Protein AF-A0A9E5WQC7-F1 (afdb_monomer)

Sequence (449 aa):
VVKGGKNRVYNNTCFANGASDILLFSGREVDKWWQKWVKAYEHQNEDSLLVNNCAQVIVSTRGRRDPGLPGDHSNNYTGSVPKLVDPEHLDFRPRKDSPLVDAGRVVEGVTAPFEGRAPDIGAYEFGADPWLPGHRNSVCVTRRAQDELQVALGMPILRPITLTVSAGGGTLAKLTFTPVDWMRPQRLSAKGASGVARLRFHCPEWGEAVVANLQELAPLQEARAPFERPDLSSATDVAPRFYYEEVYQPASRLESHVRAFRVGSPVVIDGRLSPKEWPSRAAERWLPLTRPQAARKGTKTTAGTAHAVGAACFLFDSDNLYVAFQVAKVANSLRSRFRSRATSGDGAAVELAFRPIVRKRPGPVYVLRGDPSGRFESLTEAGASQEQARNLKNAVRYGAHVGRRSWSAEFAIPWKALGGAFADVEFFQINVAARAPAGSNRAWFCYGF

Solvent-accessible surface area (backbone atoms only — not comparable to full-atom values): 26096 Å² total; per-residue (Å²): 116,47,75,58,58,68,46,80,46,61,34,40,68,41,73,92,56,57,92,43,50,38,39,44,29,26,45,50,66,83,88,45,84,63,51,86,81,45,83,63,55,68,69,15,22,61,69,15,42,38,34,14,26,28,28,53,37,69,40,22,63,92,71,95,71,72,91,53,76,39,36,50,60,52,49,49,43,52,62,76,72,60,45,48,68,38,64,91,82,70,35,67,39,47,34,97,87,16,78,29,58,53,47,20,66,86,44,90,99,66,63,68,95,65,60,89,88,27,38,31,29,16,72,40,54,60,91,54,86,89,78,79,88,80,83,70,50,26,44,35,41,31,27,71,48,85,52,33,37,31,41,24,40,71,52,87,46,92,58,71,47,61,34,43,31,29,43,97,93,42,80,76,48,76,50,74,35,34,59,88,45,23,68,54,66,42,80,44,82,16,94,83,45,62,83,44,47,46,45,37,38,36,30,95,88,37,45,48,22,61,45,65,58,51,76,72,51,50,74,73,37,74,49,75,22,53,36,44,77,70,70,77,87,69,78,74,79,79,72,94,77,75,82,83,79,68,78,66,67,79,67,73,56,87,72,82,72,79,71,62,44,81,50,97,63,86,73,78,68,64,12,66,88,41,75,91,75,37,81,62,82,88,44,99,61,52,49,70,25,35,42,80,77,77,80,59,91,88,62,96,67,77,93,81,77,62,56,66,47,28,33,36,35,44,35,30,54,85,57,32,45,34,42,40,38,42,36,55,58,66,85,83,42,83,76,69,72,86,53,100,73,65,60,96,77,71,49,43,36,37,36,44,36,38,24,51,23,41,84,91,41,75,56,53,29,41,34,39,41,37,33,67,78,46,50,70,48,46,41,57,92,74,54,23,49,72,65,54,20,51,51,32,48,74,57,42,48,63,13,27,28,76,55,96,62,32,37,24,35,28,38,39,40,39,32,64,58,75,78,42,56,53,92,45,53,79,51,69,56,69,34,45,33,42,27,57,51,71,72,100,60,91,54,74,27,52,44,74,134

Secondary structure (DSSP, 8-state):
-B-SSS-EEES-EE---TT-SEEB--B--TT-GGGGTSPPPSB-STT-EEES-EES-EESSSSS------SB-TT-B--S---EEEGGGTEEEEPTT-TTTT-----TTTPPP-SSSSPPSSS--TTSPP---SPPPEEEEEEEETTEEEEEESS--SS-EEEEEEETTEEEEEEEE-TTTTTSPEEEEGGGTTT-S-EEEEETTTEEEEE--TTT--TT-EEEEEPPPP-TT------TT----S-----------PPPEE-SSPPP-SS---TTTS--TTSTT-EEEE------TT----S----EEEEEEEEE-SSEEEEEEEEEPPGGGTTS---TT--TTSS-EEEEEEEEEETTEE---EEEEE-TTS-EEEE-SSS--HHHHHHHHHH-EEEEEE-SSEEEEEEEEEGGGGTS-GGGEEEEEEEEEEEPPSSS---EEEE--

pLDDT: mean 76.97, std 19.47, range [28.34, 97.94]

Mean predicted aligned error: 19.26 Å

Radius of gyration: 29.15 Å; Cα contacts (8 Å, |Δi|>4): 914; chains: 1; bounding box: 62×62×82 Å

Structure (mmCIF, N/CA/C/O backbone):
data_AF-A0A9E5WQC7-F1
#
_entry.id   AF-A0A9E5WQC7-F1
#
loop_
_atom_site.group_PDB
_atom_site.id
_atom_site.type_symbol
_atom_site.label_atom_id
_atom_site.label_alt_id
_atom_site.label_comp_id
_atom_site.label_asym_id
_atom_site.label_entity_id
_atom_site.label_seq_id
_atom_site.pdbx_PDB_ins_code
_atom_site.Cartn_x
_atom_site.Cartn_y
_atom_site.Cartn_z
_atom_site.occupancy
_atom_site.B_iso_or_equiv
_atom_site.auth_seq_id
_atom_site.auth_comp_id
_atom_site.auth_asym_id
_atom_site.auth_atom_id
_atom_site.pdbx_PDB_model_num
ATOM 1 N N . VAL A 1 1 ? 14.342 3.648 0.490 1.00 84.00 1 VAL A N 1
ATOM 2 C CA . VAL A 1 1 ? 15.150 4.480 -0.443 1.00 84.00 1 VAL A CA 1
ATOM 3 C C . VAL A 1 1 ? 16.303 5.078 0.335 1.00 84.00 1 VAL A C 1
ATOM 5 O O . VAL A 1 1 ? 16.044 5.717 1.344 1.00 84.00 1 VAL A O 1
ATOM 8 N N . VAL A 1 2 ? 17.530 4.881 -0.130 1.00 88.94 2 VAL A N 1
ATOM 9 C CA . VAL A 1 2 ? 18.773 5.212 0.570 1.00 88.94 2 VAL A CA 1
ATOM 10 C C . VAL A 1 2 ? 19.653 6.028 -0.375 1.00 88.94 2 VAL A C 1
ATOM 12 O O . VAL A 1 2 ? 19.780 5.691 -1.553 1.00 88.94 2 VAL A O 1
ATOM 15 N N . LYS A 1 3 ? 20.179 7.153 0.109 1.00 87.25 3 LYS A N 1
ATOM 16 C CA . LYS A 1 3 ? 20.861 8.191 -0.681 1.00 87.25 3 LYS A CA 1
ATOM 17 C C . LYS A 1 3 ? 22.045 8.751 0.102 1.00 87.25 3 LYS A C 1
ATOM 19 O O . LYS A 1 3 ? 22.040 8.691 1.328 1.00 87.25 3 LYS A O 1
ATOM 24 N N . GLY A 1 4 ? 22.995 9.370 -0.589 1.00 86.12 4 GLY A N 1
ATOM 25 C CA . GLY A 1 4 ? 24.230 9.872 0.012 1.00 86.12 4 GLY A CA 1
ATOM 26 C C . GLY A 1 4 ? 25.262 8.759 0.161 1.00 86.12 4 GLY A C 1
ATOM 27 O O . GLY A 1 4 ? 25.437 7.985 -0.772 1.00 86.12 4 GLY A O 1
ATOM 28 N N . GLY A 1 5 ? 25.937 8.695 1.307 1.00 87.62 5 GLY A N 1
ATOM 29 C CA . GLY A 1 5 ? 26.934 7.671 1.640 1.00 87.62 5 GLY A CA 1
ATOM 30 C C . GLY A 1 5 ? 26.907 7.326 3.131 1.00 87.62 5 GLY A C 1
ATOM 31 O O . GLY A 1 5 ? 26.156 7.939 3.893 1.00 87.62 5 GLY A O 1
ATOM 32 N N . LYS A 1 6 ? 27.721 6.348 3.541 1.00 89.94 6 LYS A N 1
ATOM 33 C CA . LYS A 1 6 ? 27.837 5.813 4.916 1.00 89.94 6 LYS A CA 1
ATOM 34 C C . LYS A 1 6 ? 26.525 5.317 5.522 1.00 89.94 6 LYS A C 1
ATOM 36 O O . LYS A 1 6 ? 26.350 5.321 6.742 1.00 89.94 6 LYS A O 1
ATOM 41 N N . ASN A 1 7 ? 25.589 4.903 4.677 1.00 93.81 7 ASN A N 1
ATOM 42 C CA . ASN A 1 7 ? 24.332 4.337 5.128 1.00 93.81 7 ASN A CA 1
ATOM 43 C C . ASN A 1 7 ? 24.539 2.920 5.666 1.00 93.81 7 ASN A C 1
ATOM 45 O O . ASN A 1 7 ? 25.447 2.195 5.260 1.00 93.81 7 ASN A O 1
ATOM 49 N N . ARG A 1 8 ? 23.664 2.538 6.592 1.00 91.75 8 ARG A N 1
ATOM 50 C CA . ARG A 1 8 ? 23.667 1.247 7.273 1.00 91.75 8 ARG A CA 1
ATOM 51 C C . ARG A 1 8 ? 22.272 0.651 7.167 1.00 91.75 8 ARG A C 1
ATOM 53 O O . ARG A 1 8 ? 21.338 1.178 7.767 1.00 91.75 8 ARG A O 1
ATOM 60 N N . VAL A 1 9 ? 22.125 -0.381 6.347 1.00 94.25 9 VAL A N 1
ATOM 61 C CA . VAL A 1 9 ? 20.838 -0.981 5.987 1.00 94.25 9 VAL A CA 1
ATOM 62 C C . VAL A 1 9 ? 20.917 -2.470 6.292 1.00 94.25 9 VAL A C 1
ATOM 64 O O . VAL A 1 9 ? 21.461 -3.244 5.505 1.00 94.25 9 VAL A O 1
ATOM 67 N N . TYR A 1 10 ? 20.409 -2.857 7.459 1.00 92.44 10 TYR A N 1
ATOM 68 C CA . TYR A 1 10 ? 20.553 -4.217 7.974 1.00 92.44 10 TYR A CA 1
ATOM 69 C C . TYR A 1 10 ? 19.225 -4.858 8.313 1.00 92.44 10 TYR A C 1
ATOM 71 O O . TYR A 1 10 ? 18.310 -4.145 8.726 1.00 92.44 10 TYR A O 1
ATOM 79 N N . ASN A 1 11 ? 19.178 -6.190 8.238 1.00 91.75 11 ASN A N 1
ATOM 80 C CA . ASN A 1 11 ? 18.157 -7.007 8.898 1.00 91.75 11 ASN A CA 1
ATOM 81 C C . ASN A 1 11 ? 16.721 -6.601 8.517 1.00 91.75 11 ASN A C 1
ATOM 83 O O . ASN A 1 11 ? 15.783 -6.736 9.301 1.00 91.75 11 ASN A O 1
ATOM 87 N N . ASN A 1 12 ? 16.523 -6.049 7.315 1.00 93.50 12 ASN A N 1
ATOM 88 C CA . ASN A 1 12 ? 15.191 -5.689 6.851 1.00 93.50 12 ASN A CA 1
ATOM 89 C C . ASN A 1 12 ? 14.505 -6.917 6.268 1.00 93.50 12 ASN A C 1
ATOM 91 O O . ASN A 1 12 ? 15.116 -7.730 5.582 1.00 93.50 12 ASN A O 1
ATOM 95 N N . THR A 1 13 ? 13.208 -7.023 6.517 1.00 90.62 13 THR A N 1
ATOM 96 C CA . THR A 1 13 ? 12.328 -8.008 5.896 1.00 90.62 13 THR A CA 1
ATOM 97 C C . THR A 1 13 ? 11.323 -7.246 5.049 1.00 90.62 13 THR A C 1
ATOM 99 O O . THR A 1 13 ? 10.405 -6.617 5.572 1.00 90.62 13 THR A O 1
ATOM 102 N N . CYS A 1 14 ? 11.570 -7.202 3.743 1.00 87.12 14 CYS A N 1
ATOM 103 C CA . CYS A 1 14 ? 10.846 -6.375 2.792 1.00 87.12 14 CYS A CA 1
ATOM 104 C C . CYS A 1 14 ? 10.121 -7.249 1.773 1.00 87.12 14 CYS A C 1
ATOM 106 O O . CYS A 1 14 ? 10.754 -8.001 1.036 1.00 87.12 14 CYS A O 1
ATOM 108 N N . PHE A 1 15 ? 8.802 -7.084 1.693 1.00 75.88 15 PHE A N 1
ATOM 109 C CA . PHE A 1 15 ? 7.964 -7.788 0.731 1.00 75.88 15 PHE A CA 1
ATOM 110 C C . PHE A 1 15 ? 6.923 -6.859 0.127 1.00 75.88 15 PHE A C 1
ATOM 112 O O . PHE A 1 15 ? 6.466 -5.916 0.773 1.00 75.88 15 PHE A O 1
ATOM 119 N N . ALA A 1 16 ? 6.509 -7.180 -1.098 1.00 68.12 16 ALA A N 1
ATOM 120 C CA . ALA A 1 16 ? 5.360 -6.575 -1.767 1.00 68.12 16 ALA A CA 1
ATOM 121 C C . ALA A 1 16 ? 5.410 -5.035 -1.896 1.00 68.12 16 ALA A C 1
ATOM 123 O O . ALA A 1 16 ? 4.372 -4.387 -2.027 1.00 68.12 16 ALA A O 1
ATOM 124 N N . ASN A 1 17 ? 6.602 -4.428 -1.955 1.00 67.88 17 ASN A N 1
ATOM 125 C CA . ASN A 1 17 ? 6.761 -2.971 -2.105 1.00 67.88 17 ASN A CA 1
ATOM 126 C C . ASN A 1 17 ? 6.622 -2.475 -3.563 1.00 67.88 17 ASN A C 1
ATOM 128 O O . ASN A 1 17 ? 7.032 -1.364 -3.918 1.00 67.88 17 ASN A O 1
ATOM 132 N N . GLY A 1 18 ? 6.027 -3.292 -4.435 1.00 69.94 18 GLY A N 1
ATOM 133 C CA . GLY A 1 18 ? 5.787 -2.976 -5.838 1.00 69.94 18 GLY A CA 1
ATOM 134 C C . GLY A 1 18 ? 7.056 -3.062 -6.685 1.00 69.94 18 GLY A C 1
ATOM 135 O O . GLY A 1 18 ? 7.496 -4.148 -7.035 1.00 69.94 18 GLY A O 1
ATOM 136 N N . ALA A 1 19 ? 7.610 -1.914 -7.085 1.00 73.56 19 ALA A N 1
ATOM 137 C CA . ALA A 1 19 ? 8.694 -1.865 -8.075 1.00 73.56 19 ALA A CA 1
ATOM 138 C C . ALA A 1 19 ? 10.088 -2.182 -7.507 1.00 73.56 19 ALA A C 1
ATOM 140 O O . ALA A 1 19 ? 10.985 -2.537 -8.266 1.00 73.56 19 ALA A O 1
ATOM 141 N N . SER A 1 20 ? 10.286 -1.990 -6.203 1.00 84.00 20 SER A N 1
ATOM 142 C CA . SER A 1 20 ? 11.543 -2.268 -5.508 1.00 84.00 20 SER A CA 1
ATOM 143 C C . SER A 1 20 ? 11.298 -2.341 -4.009 1.00 84.00 20 SER A C 1
ATOM 145 O O . SER A 1 20 ? 10.622 -1.460 -3.474 1.00 84.00 20 SER A O 1
ATOM 147 N N . ASP A 1 21 ? 11.920 -3.297 -3.336 1.00 88.31 21 ASP A N 1
ATOM 148 C CA . ASP A 1 21 ? 11.925 -3.407 -1.879 1.00 88.31 21 ASP A CA 1
ATOM 149 C C . ASP A 1 21 ? 12.935 -2.444 -1.259 1.00 88.31 21 ASP A C 1
ATOM 151 O O . ASP A 1 21 ? 12.602 -1.632 -0.394 1.00 88.31 21 ASP A O 1
ATOM 155 N N . ILE A 1 22 ? 14.165 -2.457 -1.775 1.00 91.81 22 ILE A N 1
ATOM 156 C CA . ILE A 1 22 ? 15.229 -1.557 -1.338 1.00 91.81 22 ILE A CA 1
ATOM 157 C C . ILE A 1 22 ? 15.803 -0.839 -2.558 1.00 91.81 22 ILE A C 1
ATOM 159 O O . ILE A 1 22 ? 16.224 -1.445 -3.536 1.00 91.81 22 ILE A O 1
ATOM 163 N N . LEU A 1 23 ? 15.831 0.491 -2.487 1.00 91.19 23 LEU A N 1
ATOM 164 C CA . LEU A 1 23 ? 16.482 1.342 -3.482 1.00 91.19 23 LEU A CA 1
ATOM 165 C C . LEU A 1 23 ? 17.707 1.988 -2.839 1.00 91.19 23 LEU A C 1
ATOM 167 O O . LEU A 1 23 ? 17.533 2.932 -2.063 1.00 91.19 23 LEU A O 1
ATOM 171 N N . LEU A 1 24 ? 18.900 1.485 -3.154 1.00 92.19 24 LEU A N 1
ATOM 172 C CA . LEU A 1 24 ? 20.199 1.966 -2.676 1.00 92.19 24 LEU A CA 1
ATOM 173 C C . LEU A 1 24 ? 20.902 2.728 -3.803 1.00 92.19 24 LEU A C 1
ATOM 175 O O . LEU A 1 24 ? 21.607 2.131 -4.607 1.00 92.19 24 LEU A O 1
ATOM 179 N N . PHE A 1 25 ? 20.674 4.041 -3.902 1.00 90.06 25 PHE A N 1
ATOM 180 C CA . PHE A 1 25 ? 21.146 4.818 -5.052 1.00 90.06 25 PHE A CA 1
ATOM 181 C C . PHE A 1 25 ? 22.662 4.685 -5.258 1.00 90.06 25 PHE A C 1
ATOM 183 O O . PHE A 1 25 ? 23.411 4.986 -4.341 1.00 90.06 25 PHE A O 1
ATOM 190 N N . SER A 1 26 ? 23.108 4.296 -6.450 1.00 89.00 26 SER A N 1
ATOM 191 C CA . SER A 1 26 ? 24.538 4.226 -6.811 1.00 89.00 26 SER A CA 1
ATOM 192 C C . SER A 1 26 ? 25.065 5.514 -7.430 1.00 89.00 26 SER A C 1
ATOM 194 O O . SER A 1 26 ? 26.251 5.812 -7.334 1.00 89.00 26 SER A O 1
ATOM 196 N N . GLY A 1 27 ? 24.192 6.304 -8.057 1.00 83.38 27 GLY A N 1
ATOM 197 C CA . GLY A 1 27 ? 24.618 7.463 -8.833 1.00 83.38 27 GLY A CA 1
ATOM 198 C C . GLY A 1 27 ? 23.628 8.616 -8.842 1.00 83.38 27 GLY A C 1
ATOM 199 O O . GLY A 1 27 ? 22.643 8.642 -8.099 1.00 83.38 27 GLY A O 1
ATOM 200 N N . ARG A 1 28 ? 23.913 9.609 -9.684 1.00 78.62 28 ARG A N 1
ATOM 201 C CA . ARG A 1 28 ? 23.216 10.902 -9.708 1.00 78.62 28 ARG A CA 1
ATOM 202 C C . ARG A 1 28 ? 21.704 10.780 -9.932 1.00 78.62 28 ARG A C 1
ATOM 204 O O . ARG A 1 28 ? 21.237 10.124 -10.857 1.00 78.62 28 ARG A O 1
ATOM 211 N N . GLU A 1 29 ? 20.915 11.539 -9.170 1.00 78.44 29 GLU A N 1
ATOM 212 C CA . GLU A 1 29 ? 19.451 11.588 -9.326 1.00 78.44 29 GLU A CA 1
ATOM 213 C C . GLU A 1 29 ? 18.987 12.539 -10.452 1.00 78.44 29 GLU A C 1
ATOM 215 O O . GLU A 1 29 ? 18.282 13.513 -10.185 1.00 78.44 29 GLU A O 1
ATOM 220 N N . VAL A 1 30 ? 19.436 12.322 -11.691 1.00 73.19 30 VAL A N 1
ATOM 221 C CA . VAL A 1 30 ? 19.362 13.279 -12.825 1.00 73.19 30 VAL A CA 1
ATOM 222 C C . VAL A 1 30 ? 18.002 13.963 -13.057 1.00 73.19 30 VAL A C 1
ATOM 224 O O . VAL A 1 30 ? 17.977 15.117 -13.476 1.00 73.19 30 VAL A O 1
ATOM 227 N N . ASP A 1 31 ? 16.890 13.318 -12.703 1.00 73.62 31 ASP A N 1
ATOM 228 C CA . ASP A 1 31 ? 15.527 13.809 -12.961 1.00 73.62 31 ASP A CA 1
ATOM 229 C C . ASP A 1 31 ? 14.929 14.672 -11.833 1.00 73.62 31 ASP A C 1
ATOM 231 O O . ASP A 1 31 ? 13.715 14.887 -11.763 1.00 73.62 31 ASP A O 1
ATOM 235 N N . LYS A 1 32 ? 15.742 15.144 -10.880 1.00 77.00 32 LYS A N 1
ATOM 236 C CA . LYS A 1 32 ? 15.235 15.898 -9.725 1.00 77.00 32 LYS A CA 1
ATOM 237 C C . LYS A 1 32 ? 15.288 17.406 -9.935 1.00 77.00 32 LYS A C 1
ATOM 239 O O . LYS A 1 32 ? 16.344 17.992 -10.149 1.00 77.00 32 LYS A O 1
ATOM 244 N N . TRP A 1 33 ? 14.135 18.058 -9.770 1.00 78.50 33 TRP A N 1
ATOM 245 C CA . TRP A 1 33 ? 13.959 19.499 -9.993 1.00 78.50 33 TRP A CA 1
ATOM 246 C C . TRP A 1 33 ? 14.878 20.389 -9.137 1.00 78.50 33 TRP A C 1
ATOM 248 O O . TRP A 1 33 ? 15.188 21.509 -9.543 1.00 78.50 33 TRP A O 1
ATOM 258 N N . TRP A 1 34 ? 15.336 19.901 -7.979 1.00 79.56 34 TRP A N 1
ATOM 259 C CA . TRP A 1 34 ? 16.254 20.625 -7.095 1.00 79.56 34 TRP A CA 1
ATOM 260 C C . TRP A 1 34 ? 17.722 20.596 -7.549 1.00 79.56 34 TRP A C 1
ATOM 262 O O . TRP A 1 34 ? 18.520 21.352 -6.999 1.00 79.56 34 TRP A O 1
ATOM 272 N N . GLN A 1 35 ? 18.086 19.822 -8.584 1.00 73.25 35 GLN A N 1
ATOM 273 C CA . GLN A 1 35 ? 19.459 19.807 -9.120 1.00 73.25 35 GLN A CA 1
ATOM 274 C C . GLN A 1 35 ? 19.921 21.148 -9.704 1.00 73.25 35 GLN A C 1
ATOM 276 O O . GLN A 1 35 ? 21.112 21.354 -9.905 1.00 73.25 35 GLN A O 1
ATOM 281 N N . LYS A 1 36 ? 18.991 22.083 -9.933 1.00 80.12 36 LYS A N 1
ATOM 282 C CA . LYS A 1 36 ? 19.299 23.469 -10.316 1.00 80.12 36 LYS A CA 1
ATOM 283 C C . LYS A 1 36 ? 20.001 24.261 -9.207 1.00 80.12 36 LYS A C 1
ATOM 285 O O . LYS A 1 36 ? 20.607 25.282 -9.498 1.00 80.12 36 LYS A O 1
ATOM 290 N N . TRP A 1 37 ? 19.878 23.811 -7.958 1.00 80.00 37 TRP A N 1
ATOM 291 C CA . TRP A 1 37 ? 20.371 24.515 -6.771 1.00 80.00 37 TRP A CA 1
ATOM 292 C C . TRP A 1 37 ? 21.457 23.732 -6.034 1.00 80.00 37 TRP A C 1
ATOM 294 O O . TRP A 1 37 ? 22.306 24.332 -5.386 1.00 80.00 37 TRP A O 1
ATOM 304 N N . VAL A 1 38 ? 21.431 22.399 -6.125 1.00 76.75 38 VAL A N 1
ATOM 305 C CA . VAL A 1 38 ? 22.398 21.515 -5.465 1.00 76.75 38 VAL A CA 1
ATOM 306 C C . VAL A 1 38 ? 22.795 20.404 -6.428 1.00 76.75 38 VAL A C 1
ATOM 308 O O . VAL A 1 38 ? 21.939 19.651 -6.895 1.00 76.75 38 VAL A O 1
ATOM 311 N N . LYS A 1 39 ? 24.095 20.271 -6.709 1.00 72.12 39 LYS A N 1
ATOM 312 C CA . LYS A 1 39 ? 24.612 19.156 -7.508 1.00 72.12 39 LYS A CA 1
ATOM 313 C C . LYS A 1 39 ? 24.462 17.868 -6.692 1.00 72.12 39 LYS A C 1
ATOM 315 O O . LYS A 1 39 ? 25.021 17.758 -5.605 1.00 72.12 39 LYS A O 1
ATOM 320 N N . ALA A 1 40 ? 23.677 16.915 -7.190 1.00 71.25 40 ALA A N 1
ATOM 321 C CA . ALA A 1 40 ? 23.581 15.600 -6.561 1.00 71.25 40 ALA A CA 1
ATOM 322 C C . ALA A 1 40 ? 24.925 14.865 -6.671 1.00 71.25 40 ALA A C 1
ATOM 324 O O . ALA A 1 40 ? 25.643 15.051 -7.656 1.00 71.25 40 ALA A O 1
ATOM 325 N N . TYR A 1 41 ? 25.229 14.027 -5.680 1.00 78.56 41 TYR A N 1
ATOM 326 C CA . TYR A 1 41 ? 26.424 13.189 -5.685 1.00 78.56 41 TYR A CA 1
ATOM 327 C C . TYR A 1 41 ? 26.490 12.347 -6.962 1.00 78.56 41 TYR A C 1
ATOM 329 O O . TYR A 1 41 ? 25.493 11.748 -7.376 1.00 78.56 41 TYR A O 1
ATOM 337 N N . GLU A 1 42 ? 27.659 12.349 -7.599 1.00 83.06 42 GLU A N 1
ATOM 338 C CA . GLU A 1 42 ? 27.913 11.558 -8.807 1.00 83.06 42 GLU A CA 1
ATOM 339 C C . GLU A 1 42 ? 27.950 10.067 -8.475 1.00 83.06 42 GLU A C 1
ATOM 341 O O . GLU A 1 42 ? 27.338 9.278 -9.191 1.00 83.06 42 GLU A O 1
ATOM 346 N N . HIS A 1 43 ? 28.553 9.748 -7.329 1.00 87.06 43 HIS A N 1
ATOM 347 C CA . HIS A 1 43 ? 28.697 8.424 -6.745 1.00 87.06 43 HIS A CA 1
ATOM 348 C C . HIS A 1 43 ? 28.024 8.411 -5.374 1.00 87.06 43 HIS A C 1
ATOM 350 O O . HIS A 1 43 ? 28.264 9.296 -4.550 1.00 87.06 43 HIS A O 1
ATOM 356 N N . GLN A 1 44 ? 27.131 7.454 -5.145 1.00 90.44 44 GLN A N 1
ATOM 357 C CA . GLN A 1 44 ? 26.379 7.315 -3.903 1.00 90.44 44 GLN A CA 1
ATOM 358 C C . GLN A 1 44 ? 26.556 5.906 -3.341 1.00 90.44 44 GLN A C 1
ATOM 360 O O . GLN A 1 44 ? 26.637 4.931 -4.080 1.00 90.44 44 GLN A O 1
ATOM 365 N N . ASN A 1 45 ? 26.568 5.815 -2.015 1.00 93.25 45 ASN A N 1
ATOM 366 C CA . ASN A 1 45 ? 26.551 4.585 -1.236 1.00 93.25 45 ASN A CA 1
ATOM 367 C C . ASN A 1 45 ? 27.731 3.618 -1.461 1.00 93.25 45 ASN A C 1
ATOM 369 O O . ASN A 1 45 ? 27.668 2.488 -0.988 1.00 93.25 45 ASN A O 1
ATOM 373 N N . GLU A 1 46 ? 28.819 4.045 -2.107 1.00 93.50 46 GLU A N 1
ATOM 374 C CA . GLU A 1 46 ? 30.031 3.225 -2.288 1.00 93.50 46 GLU A CA 1
ATOM 375 C C . GLU A 1 46 ? 30.678 2.817 -0.952 1.00 93.50 46 GLU A C 1
ATOM 377 O O . GLU A 1 46 ? 31.314 1.775 -0.859 1.00 93.50 46 GLU A O 1
ATOM 382 N N . ASP A 1 47 ? 30.463 3.608 0.099 1.00 92.19 47 ASP A N 1
ATOM 383 C CA . ASP A 1 47 ? 30.920 3.384 1.473 1.00 92.19 47 ASP A CA 1
ATOM 384 C C . ASP A 1 47 ? 29.778 2.975 2.425 1.00 92.19 47 ASP A C 1
ATOM 386 O O . ASP A 1 47 ? 29.863 3.159 3.642 1.00 92.19 47 ASP A O 1
ATOM 390 N N . SER A 1 48 ? 28.667 2.480 1.875 1.00 93.69 48 SER A N 1
ATOM 391 C CA . SER A 1 48 ? 27.507 2.027 2.647 1.00 93.69 48 SER A CA 1
ATOM 392 C C . SER A 1 48 ? 27.471 0.512 2.787 1.00 93.69 48 SER A C 1
ATOM 394 O O . SER A 1 48 ? 28.051 -0.220 1.987 1.00 93.69 48 SER A O 1
ATOM 396 N N . LEU A 1 49 ? 26.756 0.058 3.814 1.00 93.19 49 LEU A N 1
ATOM 397 C CA . LEU A 1 49 ? 26.539 -1.353 4.100 1.00 93.19 49 LEU A CA 1
ATOM 398 C C . LEU A 1 49 ? 25.053 -1.689 3.924 1.00 93.19 49 LEU A C 1
ATOM 400 O O . LEU A 1 49 ? 24.186 -1.049 4.525 1.00 93.19 49 LEU A O 1
ATOM 404 N N . LEU A 1 50 ? 24.776 -2.704 3.111 1.00 96.44 50 LEU A N 1
ATOM 405 C CA . LEU A 1 50 ? 23.470 -3.300 2.855 1.00 96.44 50 LEU A CA 1
ATOM 406 C C . LEU A 1 50 ? 23.589 -4.802 3.131 1.00 96.44 50 LEU A C 1
ATOM 408 O O . LEU A 1 50 ? 23.950 -5.556 2.241 1.00 96.44 50 LEU A O 1
ATOM 412 N N . VAL A 1 51 ? 23.345 -5.245 4.360 1.00 96.19 51 VAL A N 1
ATOM 413 C CA . VAL A 1 51 ? 23.703 -6.611 4.794 1.00 96.19 51 VAL A CA 1
ATOM 414 C C . VAL A 1 51 ? 22.526 -7.292 5.491 1.00 96.19 51 VAL A C 1
ATOM 416 O O . VAL A 1 51 ? 21.760 -6.621 6.175 1.00 96.19 51 VAL A O 1
ATOM 419 N N . ASN A 1 52 ? 22.368 -8.611 5.343 1.00 97.19 52 ASN A N 1
ATOM 420 C CA . ASN A 1 52 ? 21.333 -9.414 6.021 1.00 97.19 52 ASN A CA 1
ATOM 421 C C . ASN A 1 52 ? 19.886 -8.982 5.743 1.00 97.19 52 ASN A C 1
ATOM 423 O O . ASN A 1 52 ? 19.009 -9.149 6.588 1.00 97.19 52 ASN A O 1
ATOM 427 N N . ASN A 1 53 ? 19.596 -8.408 4.577 1.00 97.06 53 ASN A N 1
ATOM 428 C CA . ASN A 1 53 ? 18.226 -8.046 4.223 1.00 97.06 53 ASN A CA 1
ATOM 429 C C . ASN A 1 53 ? 17.557 -9.182 3.450 1.00 97.06 53 ASN A C 1
ATOM 431 O O . ASN A 1 53 ? 18.108 -9.680 2.471 1.00 97.06 53 ASN A O 1
ATOM 435 N N . CYS A 1 54 ? 16.341 -9.543 3.844 1.00 95.56 54 CYS A N 1
ATOM 436 C CA . CYS A 1 54 ? 15.431 -10.327 3.024 1.00 95.56 54 CYS A CA 1
ATOM 437 C C . CYS A 1 54 ? 14.605 -9.351 2.184 1.00 95.56 54 CYS A C 1
ATOM 439 O O . CYS A 1 54 ? 13.665 -8.736 2.685 1.00 95.56 54 CYS A O 1
ATOM 441 N N . ALA A 1 55 ? 14.987 -9.162 0.925 1.00 92.75 55 ALA A N 1
ATOM 442 C CA . ALA A 1 55 ? 14.356 -8.220 0.010 1.00 92.75 55 ALA A CA 1
ATOM 443 C C . ALA A 1 55 ? 14.500 -8.737 -1.417 1.00 92.75 55 ALA A C 1
ATOM 445 O O . ALA A 1 55 ? 15.610 -8.871 -1.924 1.00 92.75 55 ALA A O 1
ATOM 446 N N . GLN A 1 56 ? 13.384 -9.001 -2.083 1.00 87.94 56 GLN A N 1
ATOM 447 C CA . GLN A 1 56 ? 13.400 -9.650 -3.385 1.00 87.94 56 GLN A CA 1
ATOM 448 C C . GLN A 1 56 ? 13.945 -8.750 -4.492 1.00 87.94 56 GLN A C 1
ATOM 450 O O . GLN A 1 56 ? 14.659 -9.208 -5.383 1.00 87.94 56 GLN A O 1
ATOM 455 N N . VAL A 1 57 ? 13.611 -7.460 -4.441 1.00 86.81 57 VAL A N 1
ATOM 456 C CA . VAL A 1 57 ? 14.030 -6.494 -5.457 1.00 86.81 57 VAL A CA 1
ATOM 457 C C . VAL A 1 57 ? 14.852 -5.386 -4.814 1.00 86.81 57 VAL A C 1
ATOM 459 O O . VAL A 1 57 ? 14.317 -4.403 -4.295 1.00 86.81 57 VAL A O 1
ATOM 462 N N . ILE A 1 58 ? 16.172 -5.529 -4.891 1.00 90.81 58 ILE A N 1
ATOM 463 C CA . ILE A 1 58 ? 17.132 -4.498 -4.498 1.00 90.81 58 ILE A CA 1
ATOM 464 C C . ILE A 1 58 ? 17.700 -3.865 -5.766 1.00 90.81 58 ILE A C 1
ATOM 466 O O . ILE A 1 58 ? 18.244 -4.557 -6.619 1.00 90.81 58 ILE A O 1
ATOM 470 N N . VAL A 1 59 ? 17.571 -2.547 -5.892 1.00 89.38 59 VAL A N 1
ATOM 471 C CA . VAL A 1 59 ? 18.007 -1.795 -7.078 1.00 89.38 59 VAL A CA 1
ATOM 472 C C . VAL A 1 59 ? 18.835 -0.583 -6.683 1.00 89.38 59 VAL A C 1
ATOM 474 O O . VAL A 1 59 ? 18.681 -0.046 -5.582 1.00 89.38 59 VAL A O 1
ATOM 477 N N . SER A 1 60 ? 19.667 -0.092 -7.604 1.00 89.06 60 SER A N 1
ATOM 478 C CA . SER A 1 60 ? 20.496 1.095 -7.366 1.00 89.06 60 SER A CA 1
ATOM 479 C C . SER A 1 60 ? 20.076 2.355 -8.122 1.00 89.06 60 SER A C 1
ATOM 481 O O . SER A 1 60 ? 20.674 3.421 -7.968 1.00 89.06 60 SER A O 1
ATOM 483 N N . THR A 1 61 ? 19.010 2.286 -8.918 1.00 83.62 61 THR A N 1
ATOM 484 C CA . THR A 1 61 ? 18.477 3.446 -9.636 1.00 83.62 61 THR A CA 1
ATOM 485 C C . THR A 1 61 ? 17.004 3.272 -10.000 1.00 83.62 61 THR A C 1
ATOM 487 O O . THR A 1 61 ? 16.412 2.209 -9.832 1.00 83.62 61 THR A O 1
ATOM 490 N N . ARG A 1 62 ? 16.388 4.349 -10.496 1.00 72.19 62 ARG A N 1
ATOM 491 C CA . ARG A 1 62 ? 15.033 4.348 -11.055 1.00 72.19 62 ARG A CA 1
ATOM 492 C C . ARG A 1 62 ? 15.149 4.352 -12.583 1.00 72.19 62 ARG A C 1
ATOM 494 O O . ARG A 1 62 ? 15.381 5.409 -13.157 1.00 72.19 62 ARG A O 1
ATOM 501 N N . GLY A 1 63 ? 15.006 3.208 -13.256 1.00 62.97 63 GLY A N 1
ATOM 502 C CA . GLY A 1 63 ? 15.061 3.157 -14.726 1.00 62.97 63 GLY A CA 1
ATOM 503 C C . GLY A 1 63 ? 15.470 1.804 -15.311 1.00 62.97 63 GLY A C 1
ATOM 504 O O . GLY A 1 63 ? 15.594 0.824 -14.591 1.00 62.97 63 GLY A O 1
ATOM 505 N N . ARG A 1 64 ? 15.662 1.754 -16.641 1.00 55.25 64 ARG A N 1
ATOM 506 C CA . ARG A 1 64 ? 15.985 0.519 -17.393 1.00 55.25 64 ARG A CA 1
ATOM 507 C C . ARG A 1 64 ? 17.459 0.098 -17.350 1.00 55.25 64 ARG A C 1
ATOM 509 O O . ARG A 1 64 ? 17.759 -1.019 -17.748 1.00 55.25 64 ARG A O 1
ATOM 516 N N . ARG A 1 65 ? 18.375 0.986 -16.957 1.00 62.62 65 ARG A N 1
ATOM 517 C CA . ARG A 1 65 ? 19.801 0.657 -16.812 1.00 62.62 65 ARG A CA 1
ATOM 518 C C . ARG A 1 65 ? 20.106 0.528 -15.335 1.00 62.62 65 ARG A C 1
ATOM 520 O O . ARG A 1 65 ? 20.000 1.531 -14.642 1.00 62.62 65 ARG A O 1
ATOM 527 N N . ASP A 1 66 ? 20.475 -0.665 -14.894 1.00 70.12 66 ASP A N 1
ATOM 528 C CA . ASP A 1 66 ? 20.979 -0.904 -13.547 1.00 70.12 66 ASP A CA 1
ATOM 529 C C . ASP A 1 66 ? 22.518 -0.886 -13.582 1.00 70.12 66 ASP A C 1
ATOM 531 O O . ASP A 1 66 ? 23.109 -1.727 -14.261 1.00 70.12 66 ASP A O 1
ATOM 535 N N . PRO A 1 67 ? 23.182 0.087 -12.938 1.00 76.12 67 PRO A N 1
ATOM 536 C CA . PRO A 1 67 ? 24.641 0.144 -12.864 1.00 76.12 67 PRO A CA 1
ATOM 537 C C . PRO A 1 67 ? 25.244 -0.849 -11.850 1.00 76.12 67 PRO A C 1
ATOM 539 O O . PRO A 1 67 ? 26.460 -0.852 -11.681 1.00 76.12 67 PRO A O 1
ATOM 542 N N . GLY A 1 68 ? 24.429 -1.674 -11.183 1.00 86.75 68 GLY A N 1
ATOM 543 C CA . GLY A 1 68 ? 24.857 -2.564 -10.104 1.00 86.75 68 GLY A CA 1
ATOM 544 C C . GLY A 1 68 ? 24.705 -1.916 -8.728 1.00 86.75 68 GLY A C 1
ATOM 545 O O . GLY A 1 68 ? 24.555 -0.694 -8.608 1.00 86.75 68 GLY A O 1
ATOM 546 N N . LEU A 1 69 ? 24.685 -2.739 -7.677 1.00 92.25 69 LEU A N 1
ATOM 547 C CA . LEU A 1 69 ? 24.580 -2.257 -6.299 1.00 92.25 69 LEU A CA 1
ATOM 548 C C . LEU A 1 69 ? 25.924 -1.671 -5.831 1.00 92.25 69 LEU A C 1
ATOM 550 O O . LEU A 1 69 ? 26.960 -2.307 -6.027 1.00 92.25 69 LEU A O 1
ATOM 554 N N . PRO A 1 70 ? 25.924 -0.474 -5.219 1.00 93.19 70 PRO A N 1
ATOM 555 C CA . PRO A 1 70 ? 27.126 0.123 -4.653 1.00 93.19 70 PRO A CA 1
ATOM 556 C C . PRO A 1 70 ? 27.423 -0.462 -3.263 1.00 93.19 70 PRO A C 1
ATOM 558 O O . PRO A 1 70 ? 26.530 -1.000 -2.604 1.00 93.19 70 PRO A O 1
ATOM 561 N N . GLY A 1 71 ? 28.660 -0.287 -2.798 1.00 94.25 71 GLY A N 1
ATOM 562 C CA . GLY A 1 71 ? 29.069 -0.650 -1.439 1.00 94.25 71 GLY A CA 1
ATOM 563 C C . GLY A 1 71 ? 29.027 -2.151 -1.149 1.00 94.25 71 GLY A C 1
ATOM 564 O O . GLY A 1 71 ? 28.896 -2.982 -2.053 1.00 94.25 71 GLY A O 1
ATOM 565 N N . ASP A 1 72 ? 29.152 -2.503 0.131 1.00 95.75 72 ASP A N 1
ATOM 566 C CA . ASP A 1 72 ? 29.024 -3.891 0.582 1.00 95.75 72 ASP A CA 1
ATOM 567 C C . ASP A 1 72 ? 27.542 -4.266 0.633 1.00 95.75 72 ASP A C 1
ATOM 569 O O . ASP A 1 72 ? 26.777 -3.737 1.442 1.00 95.75 72 ASP A O 1
ATOM 573 N N . HIS A 1 73 ? 27.152 -5.183 -0.247 1.00 95.00 73 HIS A N 1
ATOM 574 C CA . HIS A 1 73 ? 25.796 -5.705 -0.368 1.00 95.00 73 HIS A CA 1
ATOM 575 C C . HIS A 1 73 ? 25.736 -7.227 -0.129 1.00 95.00 73 HIS A C 1
ATOM 577 O O . HIS A 1 73 ? 24.936 -7.936 -0.748 1.00 95.00 73 HIS A O 1
ATOM 583 N N . SER A 1 74 ? 26.614 -7.738 0.741 1.00 94.88 74 SER A N 1
ATOM 584 C CA . SER A 1 74 ? 26.717 -9.162 1.086 1.00 94.88 74 SER A CA 1
ATOM 585 C C . SER A 1 74 ? 25.550 -9.683 1.937 1.00 94.88 74 SER A C 1
ATOM 587 O O . SER A 1 74 ? 24.827 -8.924 2.579 1.00 94.88 74 SER A O 1
ATOM 589 N N . ASN A 1 75 ? 25.360 -11.008 1.929 1.00 96.81 75 ASN A N 1
ATOM 590 C CA . ASN A 1 75 ? 24.397 -11.733 2.773 1.00 96.81 75 ASN A CA 1
ATOM 591 C C . ASN A 1 75 ? 22.949 -11.207 2.703 1.00 96.81 75 ASN A C 1
ATOM 593 O O . ASN A 1 75 ? 22.206 -11.301 3.671 1.00 96.81 75 ASN A O 1
ATOM 597 N N . ASN A 1 76 ? 22.524 -10.652 1.565 1.00 96.75 76 ASN A N 1
ATOM 598 C CA . ASN A 1 76 ? 21.114 -10.353 1.321 1.00 96.75 76 ASN A CA 1
ATOM 599 C C . ASN A 1 76 ? 20.436 -11.540 0.633 1.00 96.75 76 ASN A C 1
ATOM 601 O O . ASN A 1 76 ? 21.006 -12.149 -0.273 1.00 96.75 76 ASN A O 1
ATOM 605 N N . TYR A 1 77 ? 19.195 -11.821 1.013 1.00 95.62 77 TYR A N 1
ATOM 606 C CA . TYR A 1 77 ? 18.344 -12.775 0.319 1.00 95.62 77 TYR A CA 1
ATOM 607 C C . TYR A 1 77 ? 17.444 -12.038 -0.678 1.00 95.62 77 TYR A C 1
ATOM 609 O O . TYR A 1 77 ? 16.562 -11.279 -0.280 1.00 95.62 77 TYR A O 1
ATOM 617 N N . THR A 1 78 ? 17.657 -12.295 -1.971 1.00 91.50 78 THR A N 1
ATOM 618 C CA . THR A 1 78 ? 16.863 -11.756 -3.095 1.00 91.50 78 THR A CA 1
ATOM 619 C C . THR A 1 78 ? 16.021 -12.826 -3.799 1.00 91.50 78 THR A C 1
ATOM 621 O O . THR A 1 78 ? 15.477 -12.599 -4.881 1.00 91.50 78 THR A O 1
ATOM 624 N N . GLY A 1 79 ? 15.914 -14.017 -3.201 1.00 84.00 79 GLY A N 1
ATOM 625 C CA . GLY A 1 79 ? 15.119 -15.116 -3.739 1.00 84.00 79 GLY A CA 1
ATOM 626 C C . GLY A 1 79 ? 13.611 -14.899 -3.586 1.00 84.00 79 GLY A C 1
ATOM 627 O O . GLY A 1 79 ? 13.142 -14.027 -2.858 1.00 84.00 79 GLY A O 1
ATOM 628 N N . SER A 1 80 ? 12.833 -15.722 -4.286 1.00 80.50 80 SER A N 1
ATOM 629 C CA . SER A 1 80 ? 11.368 -15.646 -4.314 1.00 80.50 80 SER A CA 1
ATOM 630 C C . SER A 1 80 ? 10.657 -16.379 -3.177 1.00 80.50 80 SER A C 1
ATOM 632 O O . SER A 1 80 ? 9.456 -16.190 -3.009 1.00 80.50 80 SER A O 1
ATOM 634 N N . VAL A 1 81 ? 11.346 -17.252 -2.434 1.00 85.62 81 VAL A N 1
ATOM 635 C CA . VAL A 1 81 ? 10.715 -18.186 -1.483 1.00 85.62 81 VAL A CA 1
ATOM 636 C C . VAL A 1 81 ? 11.440 -18.138 -0.129 1.00 85.62 81 VAL A C 1
ATOM 638 O O . VAL A 1 81 ? 12.225 -19.034 0.187 1.00 85.62 81 VAL A O 1
ATOM 641 N N . PRO A 1 82 ? 11.195 -17.099 0.692 1.00 88.38 82 PRO A N 1
ATOM 642 C CA . PRO A 1 82 ? 11.848 -16.925 1.993 1.00 88.38 82 PRO A CA 1
ATOM 643 C C . PRO A 1 82 ? 11.357 -17.905 3.071 1.00 88.38 82 PRO A C 1
ATOM 645 O O . PRO A 1 82 ? 11.961 -17.978 4.134 1.00 88.38 82 PRO A O 1
ATOM 648 N N . LYS A 1 83 ? 10.274 -18.659 2.822 1.00 89.88 83 LYS A N 1
ATOM 649 C CA . LYS A 1 83 ? 9.682 -19.651 3.744 1.00 89.88 83 LYS A CA 1
ATOM 650 C C . LYS A 1 83 ? 9.432 -19.100 5.156 1.00 89.88 83 LYS A C 1
ATOM 652 O O . LYS A 1 83 ? 10.029 -19.538 6.137 1.00 89.88 83 LYS A O 1
ATOM 657 N N . LEU A 1 84 ? 8.535 -18.128 5.247 1.00 88.38 84 LEU A N 1
ATOM 658 C CA . LEU A 1 84 ? 8.117 -17.528 6.516 1.00 88.38 84 LEU A CA 1
ATOM 659 C C . LEU A 1 84 ? 6.946 -18.290 7.136 1.00 88.38 84 LEU A C 1
ATOM 661 O O . LEU A 1 84 ? 6.255 -19.030 6.434 1.00 88.38 84 LEU A O 1
ATOM 665 N N . VAL A 1 85 ? 6.734 -18.131 8.442 1.00 83.56 85 VAL A N 1
ATOM 666 C CA . VAL A 1 85 ? 5.680 -18.821 9.200 1.00 83.56 85 VAL A CA 1
ATOM 667 C C . VAL A 1 85 ? 4.307 -18.508 8.612 1.00 83.56 85 VAL A C 1
ATOM 669 O O . VAL A 1 85 ? 3.680 -19.427 8.075 1.00 83.56 85 VAL A O 1
ATOM 672 N N . ASP A 1 86 ? 3.887 -17.239 8.649 1.00 73.62 86 ASP A N 1
ATOM 673 C CA . ASP A 1 86 ? 2.571 -16.802 8.176 1.00 73.62 86 ASP A CA 1
ATOM 674 C C . ASP A 1 86 ? 2.557 -15.301 7.798 1.00 73.62 86 ASP A C 1
ATOM 676 O O . ASP A 1 86 ? 2.047 -14.448 8.533 1.00 73.62 86 ASP A O 1
ATOM 680 N N . PRO A 1 87 ? 3.127 -14.937 6.636 1.00 74.00 87 PRO A N 1
ATOM 681 C CA . PRO A 1 87 ? 3.206 -13.541 6.215 1.00 74.00 87 PRO A CA 1
ATOM 682 C C . PRO A 1 87 ? 1.834 -12.914 5.913 1.00 74.00 87 PRO A C 1
ATOM 684 O O . PRO A 1 87 ? 1.725 -11.687 5.925 1.00 74.00 87 PRO A O 1
ATOM 687 N N . GLU A 1 88 ? 0.788 -13.714 5.664 1.00 61.91 88 GLU A N 1
ATOM 688 C CA . GLU A 1 88 ? -0.578 -13.213 5.440 1.00 61.91 88 GLU A CA 1
ATOM 689 C C . GLU A 1 88 ? -1.170 -12.619 6.721 1.00 61.91 88 GLU A C 1
ATOM 691 O O . GLU A 1 88 ? -1.826 -11.575 6.680 1.00 61.91 88 GLU A O 1
ATOM 696 N N . HIS A 1 89 ? -0.862 -13.228 7.868 1.00 62.06 89 HIS A N 1
ATOM 697 C CA . HIS A 1 89 ? -1.252 -12.737 9.189 1.00 62.06 89 HIS A CA 1
ATOM 698 C C . HIS A 1 89 ? -0.146 -11.924 9.879 1.00 62.06 89 HIS A C 1
ATOM 700 O O . HIS A 1 89 ? -0.182 -11.721 11.092 1.00 62.06 89 HIS A O 1
ATOM 706 N N . LEU A 1 90 ? 0.793 -11.382 9.093 1.00 72.00 90 LEU A N 1
ATOM 707 C CA . LEU A 1 90 ? 1.896 -10.523 9.542 1.00 72.00 90 LEU A CA 1
ATOM 708 C C . LEU A 1 90 ? 2.914 -11.219 10.463 1.00 72.00 90 LEU A C 1
ATOM 710 O O . LEU A 1 90 ? 3.651 -10.546 11.188 1.00 72.00 90 LEU A O 1
ATOM 714 N N . ASP A 1 91 ? 2.996 -12.547 10.407 1.00 77.50 91 ASP A N 1
ATOM 715 C CA . ASP A 1 91 ? 4.044 -13.327 11.053 1.00 77.50 91 ASP A CA 1
ATOM 716 C C . ASP A 1 91 ? 5.171 -13.631 10.062 1.00 77.50 91 ASP A C 1
ATOM 718 O O . ASP A 1 91 ? 5.162 -14.597 9.294 1.00 77.50 91 ASP A O 1
ATOM 722 N N . PHE A 1 92 ? 6.173 -12.759 10.088 1.00 85.50 92 PHE A N 1
ATOM 723 C CA . PHE A 1 92 ? 7.311 -12.819 9.179 1.00 85.50 92 PHE A CA 1
ATOM 724 C C . PHE A 1 92 ? 8.507 -13.580 9.757 1.00 85.50 92 PHE A C 1
ATOM 726 O O . PHE A 1 92 ? 9.617 -13.437 9.244 1.00 85.50 92 PHE A O 1
ATOM 733 N N . ARG A 1 93 ? 8.313 -14.370 10.819 1.00 88.44 93 ARG A N 1
ATOM 734 C CA . ARG A 1 93 ? 9.379 -15.223 11.350 1.00 88.44 93 ARG A CA 1
ATOM 735 C C . ARG A 1 93 ? 9.784 -16.273 10.306 1.00 88.44 93 ARG A C 1
ATOM 737 O O . ARG A 1 93 ? 8.909 -16.786 9.602 1.00 88.44 93 ARG A O 1
ATOM 744 N N . PRO A 1 94 ? 11.073 -16.618 10.178 1.00 91.56 94 PRO A N 1
ATOM 745 C CA . PRO A 1 94 ? 11.499 -17.725 9.326 1.00 91.56 94 PRO A CA 1
ATOM 746 C C . PRO A 1 94 ? 10.959 -19.066 9.846 1.00 91.56 94 PRO A C 1
ATOM 748 O O . PRO A 1 94 ? 10.805 -19.274 11.049 1.00 91.56 94 PRO A O 1
ATOM 751 N N . ARG A 1 95 ? 10.663 -19.998 8.935 1.00 90.62 95 ARG A N 1
ATOM 752 C CA . ARG A 1 95 ? 10.436 -21.413 9.274 1.00 90.62 95 ARG A CA 1
ATOM 753 C C . ARG A 1 95 ? 11.769 -22.128 9.471 1.00 90.62 95 ARG A C 1
ATOM 755 O O . ARG A 1 95 ? 12.791 -21.699 8.948 1.00 90.62 95 ARG A O 1
ATOM 762 N N . LYS A 1 96 ? 11.734 -23.293 10.124 1.00 88.06 96 LYS A N 1
ATOM 763 C CA . LYS A 1 96 ? 12.921 -24.135 10.359 1.00 88.06 96 LYS A CA 1
ATOM 764 C C . LYS A 1 96 ? 13.699 -24.479 9.082 1.00 88.06 96 LYS A C 1
ATOM 766 O O . LYS A 1 96 ? 14.909 -24.645 9.128 1.00 88.06 96 LYS A O 1
ATOM 771 N N . ASP A 1 97 ? 13.004 -24.640 7.959 1.00 88.88 97 ASP A N 1
ATOM 772 C CA . ASP A 1 97 ? 13.583 -25.004 6.663 1.00 88.88 97 ASP A CA 1
ATOM 773 C C . ASP A 1 97 ? 13.813 -23.792 5.740 1.00 88.88 97 ASP A C 1
ATOM 775 O O . ASP A 1 97 ? 13.993 -23.961 4.526 1.00 88.88 97 ASP A O 1
ATOM 779 N N . SER A 1 98 ? 13.760 -22.578 6.298 1.00 95.19 98 SER A N 1
ATOM 780 C CA . SER A 1 98 ? 13.939 -21.328 5.568 1.00 95.19 98 SER A CA 1
ATOM 781 C C . SER A 1 98 ? 15.385 -21.120 5.118 1.00 95.19 98 SER A C 1
ATOM 783 O O . SER A 1 98 ? 16.306 -21.362 5.895 1.00 95.19 98 SER A O 1
ATOM 785 N N . PRO A 1 99 ? 15.612 -20.611 3.888 1.00 95.75 99 PRO A N 1
ATOM 786 C CA . PRO A 1 99 ? 16.948 -20.226 3.434 1.00 95.75 99 PRO A CA 1
ATOM 787 C C . PRO A 1 99 ? 17.505 -18.994 4.164 1.00 95.75 99 PRO A C 1
ATOM 789 O O . PRO A 1 99 ? 18.635 -18.601 3.898 1.00 95.75 99 PRO A O 1
ATOM 792 N N . LEU A 1 100 ? 16.702 -18.349 5.015 1.00 97.06 100 LEU A N 1
ATOM 793 C CA . LEU A 1 100 ? 17.121 -17.214 5.829 1.00 97.06 100 LEU A CA 1
ATOM 794 C C . LEU A 1 100 ? 17.861 -17.659 7.094 1.00 97.06 100 LEU A C 1
ATOM 796 O O . LEU A 1 100 ? 18.636 -16.866 7.627 1.00 97.06 100 LEU A O 1
ATOM 800 N N . VAL A 1 101 ? 17.624 -18.900 7.538 1.00 96.81 101 VAL A N 1
ATOM 801 C CA . VAL A 1 101 ? 18.160 -19.430 8.7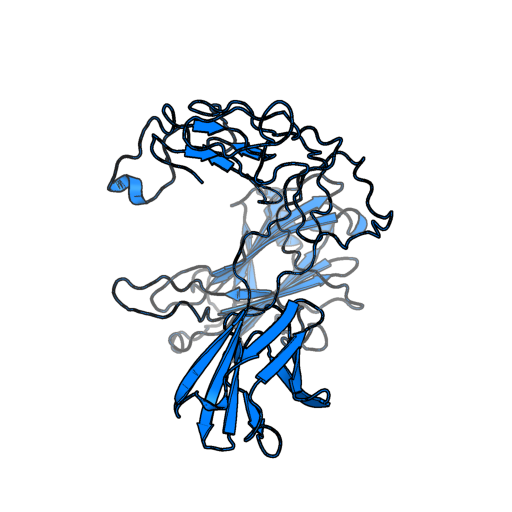94 1.00 96.81 101 VAL A CA 1
ATOM 802 C C . VAL A 1 101 ? 19.661 -19.663 8.683 1.00 96.81 101 VAL A C 1
ATOM 804 O O . VAL A 1 101 ? 20.105 -20.276 7.708 1.00 96.81 101 VAL A O 1
ATOM 807 N N . ASP A 1 102 ? 20.439 -19.202 9.665 1.00 96.81 102 ASP A N 1
ATOM 808 C CA . ASP A 1 102 ? 21.906 -19.311 9.698 1.00 96.81 102 ASP A CA 1
ATOM 809 C C . ASP A 1 102 ? 22.609 -18.708 8.455 1.00 96.81 102 ASP A C 1
ATOM 811 O O . ASP A 1 102 ? 23.736 -19.086 8.115 1.00 96.81 102 ASP A O 1
ATOM 815 N N . ALA A 1 103 ? 21.952 -17.809 7.714 1.00 97.69 103 ALA A N 1
ATOM 816 C CA . ALA A 1 103 ? 22.445 -17.327 6.416 1.00 97.69 103 ALA A CA 1
ATOM 817 C C . ALA A 1 103 ? 23.041 -15.909 6.464 1.00 97.69 103 ALA A C 1
ATOM 819 O O . ALA A 1 103 ? 23.669 -15.443 5.501 1.00 97.69 103 ALA A O 1
ATOM 820 N N . GLY A 1 104 ? 22.835 -15.199 7.570 1.00 96.75 104 GLY A N 1
ATOM 821 C CA . GLY A 1 104 ? 23.322 -13.848 7.765 1.00 96.75 104 GLY A CA 1
ATOM 822 C C . GLY A 1 104 ? 24.800 -13.796 8.137 1.00 96.75 104 GLY A C 1
ATOM 823 O O . GLY A 1 104 ? 25.517 -14.788 8.261 1.00 96.75 104 GLY A O 1
ATOM 824 N N . ARG A 1 105 ? 25.274 -12.569 8.306 1.00 95.44 105 ARG A N 1
ATOM 825 C CA . ARG A 1 105 ? 26.627 -12.223 8.722 1.00 95.44 105 ARG A CA 1
ATOM 826 C C . ARG A 1 105 ? 26.568 -11.408 10.005 1.00 95.44 105 ARG A C 1
ATOM 828 O O . ARG A 1 105 ? 25.759 -10.494 10.136 1.00 95.44 105 ARG A O 1
ATOM 835 N N . VAL A 1 106 ? 27.488 -11.672 10.925 1.00 95.06 106 VAL A N 1
ATOM 836 C CA . VAL A 1 106 ? 27.658 -10.831 12.114 1.00 95.06 106 VAL A CA 1
ATOM 837 C C . VAL A 1 106 ? 28.144 -9.438 11.702 1.00 95.06 106 VAL A C 1
ATOM 839 O O . VAL A 1 106 ? 29.167 -9.290 11.027 1.00 95.06 106 VAL A O 1
ATOM 842 N N . VAL A 1 107 ? 27.408 -8.410 12.123 1.00 87.69 107 VAL A N 1
ATOM 843 C CA . VAL A 1 107 ? 27.772 -6.999 11.985 1.00 87.69 107 VAL A CA 1
ATOM 844 C C . VAL A 1 107 ? 28.148 -6.476 13.368 1.00 87.69 107 VAL A C 1
ATOM 846 O O . VAL A 1 107 ? 27.310 -6.405 14.270 1.00 87.69 107 VAL A O 1
ATOM 849 N N . GLU A 1 108 ? 29.420 -6.122 13.539 1.00 85.75 108 GLU A N 1
ATOM 850 C CA . GLU A 1 108 ? 29.974 -5.680 14.820 1.00 85.75 108 GLU A CA 1
ATOM 851 C C . GLU A 1 108 ? 29.194 -4.490 15.404 1.00 85.75 108 GLU A C 1
ATOM 853 O O . GLU A 1 108 ? 28.891 -3.515 14.711 1.00 85.75 108 GLU A O 1
ATOM 858 N N . GLY A 1 109 ? 28.837 -4.590 16.688 1.00 82.56 109 GLY A N 1
ATOM 859 C CA . GLY A 1 109 ? 28.073 -3.568 17.408 1.00 82.56 109 GLY A CA 1
ATOM 860 C C . GLY A 1 109 ? 26.600 -3.436 16.996 1.00 82.56 109 GLY A C 1
ATOM 861 O O . GLY A 1 109 ? 25.925 -2.536 17.490 1.00 82.56 109 GLY A O 1
ATOM 862 N N . VAL A 1 110 ? 26.099 -4.298 16.103 1.00 85.31 110 VAL A N 1
ATOM 863 C CA . VAL A 1 110 ? 24.705 -4.284 15.624 1.00 85.31 110 VAL A CA 1
ATOM 864 C C . VAL A 1 110 ? 24.006 -5.613 15.879 1.00 85.31 110 VAL A C 1
ATOM 866 O O . VAL A 1 110 ? 22.882 -5.621 16.373 1.00 85.31 110 VAL A O 1
ATOM 869 N N . THR A 1 111 ? 24.640 -6.730 15.518 1.00 83.38 111 THR A N 1
ATOM 870 C CA . THR A 1 111 ? 24.045 -8.061 15.668 1.00 83.38 111 THR A CA 1
ATOM 871 C C . THR A 1 111 ? 23.868 -8.392 17.151 1.00 83.38 111 THR A C 1
ATOM 873 O O . THR A 1 111 ? 24.842 -8.449 17.901 1.00 83.38 111 THR A O 1
ATOM 876 N N . ALA A 1 112 ? 22.614 -8.583 17.566 1.00 78.94 112 ALA A N 1
ATOM 877 C CA . ALA A 1 112 ? 22.254 -9.108 18.880 1.00 78.94 112 ALA A CA 1
ATOM 878 C C . ALA A 1 112 ? 22.599 -10.611 18.974 1.00 78.94 112 ALA A C 1
ATOM 880 O O . ALA A 1 112 ? 22.895 -11.221 17.944 1.00 78.94 112 ALA A O 1
ATOM 881 N N . PRO A 1 113 ? 22.568 -11.224 20.174 1.00 84.88 113 PRO A N 1
ATOM 882 C CA . PRO A 1 113 ? 22.645 -12.677 20.292 1.00 84.88 113 PRO A CA 1
ATOM 883 C C . PRO A 1 113 ? 21.614 -13.361 19.386 1.00 84.88 113 PRO A C 1
ATOM 885 O O . PRO A 1 113 ? 20.487 -12.879 19.264 1.00 84.88 113 PRO A O 1
ATOM 888 N N . PHE A 1 114 ? 22.035 -14.448 18.751 1.00 88.12 114 PHE A N 1
ATOM 889 C CA . PHE A 1 114 ? 21.269 -15.213 17.772 1.00 88.12 114 PHE A CA 1
ATOM 890 C C . PHE A 1 114 ? 21.386 -16.707 18.087 1.00 88.12 114 PHE A C 1
ATOM 892 O O . PHE A 1 114 ? 22.280 -17.116 18.837 1.00 88.12 114 PHE A O 1
ATOM 899 N N . GLU A 1 115 ? 20.483 -17.502 17.530 1.00 85.00 115 GLU A N 1
ATOM 900 C CA . GLU A 1 115 ? 20.440 -18.945 17.726 1.00 85.00 115 GLU A CA 1
ATOM 901 C C . GLU A 1 115 ? 21.158 -19.644 16.564 1.00 85.00 115 GLU A C 1
ATOM 903 O O . GLU A 1 115 ? 21.166 -19.174 15.435 1.00 85.00 115 GLU A O 1
ATOM 908 N N . GLY A 1 116 ? 21.797 -20.786 16.817 1.00 89.38 116 GLY A N 1
ATOM 909 C CA . GLY A 1 116 ? 22.486 -21.526 15.753 1.00 89.38 116 GLY A CA 1
ATOM 910 C C . GLY A 1 116 ? 23.901 -21.023 15.435 1.00 89.38 116 GLY A C 1
ATOM 911 O O . GLY A 1 116 ? 24.708 -20.773 16.332 1.00 89.38 116 GLY A O 1
ATOM 912 N N . ARG A 1 117 ? 24.268 -21.019 14.150 1.00 94.75 117 ARG A N 1
ATOM 913 C CA . ARG A 1 117 ? 25.648 -20.819 13.659 1.00 94.75 117 ARG A CA 1
ATOM 914 C C . ARG A 1 117 ? 25.921 -19.401 13.172 1.00 94.75 117 ARG A C 1
ATOM 916 O O . ARG A 1 117 ? 27.076 -18.975 13.202 1.00 94.75 117 ARG A O 1
ATOM 923 N N . ALA A 1 118 ? 24.903 -18.695 12.697 1.00 96.00 118 ALA A N 1
ATOM 924 C CA . ALA A 1 118 ? 24.991 -17.318 12.219 1.00 96.00 118 ALA A CA 1
ATOM 925 C C . ALA A 1 118 ? 23.627 -16.635 12.408 1.00 96.00 118 ALA A C 1
ATOM 927 O O . ALA A 1 1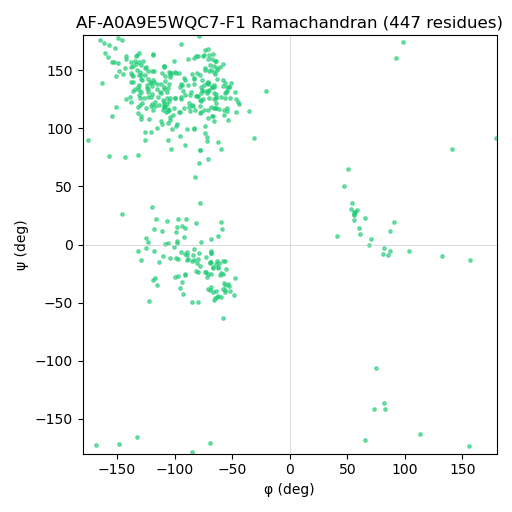18 ? 22.632 -17.343 12.466 1.00 96.00 118 ALA A O 1
ATOM 928 N N . PRO A 1 119 ? 23.547 -15.293 12.482 1.00 95.19 119 PRO A N 1
ATOM 929 C CA . PRO A 1 119 ? 22.250 -14.632 12.583 1.00 95.19 119 PRO A CA 1
ATOM 930 C C . PRO A 1 119 ? 21.409 -14.901 11.338 1.00 95.19 119 PRO A C 1
ATOM 932 O O . PRO A 1 119 ? 21.950 -15.026 10.233 1.00 95.19 119 PRO A O 1
ATOM 935 N N . ASP A 1 120 ? 20.094 -14.888 11.488 1.00 96.56 120 ASP A N 1
ATOM 936 C CA . ASP A 1 120 ? 19.197 -15.051 10.355 1.00 96.56 120 ASP A CA 1
ATOM 937 C C . ASP A 1 120 ? 19.153 -13.797 9.465 1.00 96.56 120 ASP A C 1
ATOM 939 O O . ASP A 1 120 ? 19.339 -12.655 9.902 1.00 96.56 120 ASP A O 1
ATOM 943 N N . ILE A 1 121 ? 18.903 -13.996 8.167 1.00 97.50 121 ILE A N 1
ATOM 944 C CA . ILE A 1 121 ? 18.641 -12.889 7.239 1.00 97.50 121 ILE A CA 1
ATOM 945 C C . ILE A 1 121 ? 17.223 -12.363 7.481 1.00 97.50 121 ILE A C 1
ATOM 947 O O . ILE A 1 121 ? 16.240 -13.082 7.322 1.00 97.50 121 ILE A O 1
ATOM 951 N N . GLY A 1 122 ? 17.101 -11.063 7.735 1.00 93.69 122 GLY A N 1
ATOM 952 C CA . GLY A 1 122 ? 15.824 -10.398 7.969 1.00 93.69 122 GLY A CA 1
ATOM 953 C C . GLY A 1 122 ? 15.680 -9.887 9.399 1.00 93.69 122 GLY A C 1
ATOM 954 O O . GLY A 1 122 ? 16.658 -9.684 10.104 1.00 93.69 122 GLY A O 1
ATOM 955 N N . ALA A 1 123 ? 14.445 -9.587 9.794 1.00 90.50 123 ALA A N 1
ATOM 956 C CA . ALA A 1 123 ? 14.125 -8.879 11.034 1.00 90.50 123 ALA A CA 1
ATOM 957 C C . ALA A 1 123 ? 13.893 -9.826 12.220 1.00 90.50 123 ALA A C 1
ATOM 959 O O . ALA A 1 123 ? 13.718 -9.365 13.349 1.00 90.50 123 ALA A O 1
ATOM 960 N N . TYR A 1 124 ? 13.845 -11.129 11.955 1.00 89.50 124 TYR A N 1
ATOM 961 C CA . TYR A 1 124 ? 13.468 -12.161 12.907 1.00 89.50 124 TYR A CA 1
ATOM 962 C C . TYR A 1 124 ? 14.513 -13.260 12.920 1.00 89.50 124 TYR A C 1
ATOM 964 O O . TYR A 1 124 ? 15.052 -13.603 11.874 1.00 89.50 124 TYR A O 1
ATOM 972 N N . GLU A 1 125 ? 14.700 -13.824 14.105 1.00 87.50 125 GLU A N 1
ATOM 973 C CA . GLU A 1 125 ? 15.573 -14.956 14.372 1.00 87.50 125 GLU A CA 1
ATOM 974 C C . GLU A 1 125 ? 14.711 -16.202 14.608 1.00 87.50 125 GLU A C 1
ATOM 976 O O . GLU A 1 125 ? 13.734 -16.164 15.368 1.00 87.50 125 GLU A O 1
ATOM 981 N N . PHE A 1 126 ? 15.034 -17.302 13.941 1.00 87.56 126 PHE A N 1
ATOM 982 C CA . PHE A 1 126 ? 14.373 -18.581 14.121 1.00 87.56 126 PHE A CA 1
ATOM 983 C C . PHE A 1 126 ? 14.634 -19.124 15.527 1.00 87.56 126 PHE A C 1
ATOM 985 O O . PHE A 1 126 ? 15.766 -19.212 15.985 1.00 87.56 126 PHE A O 1
ATOM 992 N N . GLY A 1 127 ? 13.571 -19.535 16.218 1.00 79.88 127 GLY A N 1
ATOM 993 C CA . GLY A 1 127 ? 13.675 -20.103 17.565 1.00 79.88 127 GLY A CA 1
ATOM 994 C C . GLY A 1 127 ? 13.799 -19.072 18.691 1.00 79.88 127 GLY A C 1
ATOM 995 O O . GLY A 1 127 ? 13.654 -19.455 19.849 1.00 79.88 127 GLY A O 1
ATOM 996 N N . ALA A 1 128 ? 13.974 -17.786 18.376 1.00 79.12 128 ALA A N 1
ATOM 997 C CA . ALA A 1 128 ? 13.939 -16.719 19.368 1.00 79.12 128 ALA A CA 1
ATOM 998 C C . ALA A 1 128 ? 12.510 -16.400 19.843 1.00 79.12 128 ALA A C 1
ATOM 1000 O O . ALA A 1 128 ? 11.511 -16.723 19.185 1.00 79.12 128 ALA A O 1
ATOM 1001 N N . ASP A 1 129 ? 12.421 -15.697 20.975 1.00 71.75 129 ASP A N 1
ATOM 1002 C CA . ASP A 1 129 ? 11.150 -15.233 21.526 1.00 71.75 129 ASP A CA 1
ATOM 1003 C C . ASP A 1 129 ? 10.377 -14.372 20.505 1.00 71.75 129 ASP A C 1
ATOM 1005 O O . ASP A 1 129 ? 10.927 -13.412 19.944 1.00 71.75 129 ASP A O 1
ATOM 1009 N N . PRO A 1 130 ? 9.082 -14.657 20.260 1.00 67.00 130 PRO A N 1
ATOM 1010 C CA . PRO A 1 130 ? 8.304 -13.907 19.286 1.00 67.00 130 PRO A CA 1
ATOM 1011 C C . PRO A 1 130 ? 8.152 -12.444 19.709 1.00 67.00 130 PRO A C 1
ATOM 1013 O O . PRO A 1 130 ? 7.683 -12.131 20.806 1.00 67.00 130 PRO A O 1
ATOM 1016 N N . TRP A 1 131 ? 8.459 -11.519 18.803 1.00 66.19 131 TRP A N 1
ATOM 1017 C CA . TRP A 1 131 ? 8.213 -10.097 19.012 1.00 66.19 131 TRP A CA 1
ATOM 1018 C C . TRP A 1 131 ? 7.459 -9.504 17.823 1.00 66.19 131 TRP A C 1
ATOM 1020 O O . TRP A 1 131 ? 7.686 -9.871 16.682 1.00 66.19 131 TRP A O 1
ATOM 1030 N N . LEU A 1 132 ? 6.533 -8.581 18.088 1.00 67.38 132 LEU A N 1
ATOM 1031 C CA . LEU A 1 132 ? 5.764 -7.884 17.054 1.00 67.38 132 LEU A CA 1
ATOM 1032 C C . LEU A 1 132 ? 6.267 -6.441 16.925 1.00 67.38 132 LEU A C 1
ATOM 1034 O O . LEU A 1 132 ? 6.206 -5.706 17.924 1.00 67.38 132 LEU A O 1
ATOM 1038 N N . PRO A 1 133 ? 6.739 -6.005 15.744 1.00 63.62 133 PRO A N 1
ATOM 1039 C CA . PRO A 1 133 ? 7.073 -4.610 15.504 1.00 63.62 133 PRO A CA 1
ATOM 1040 C C . PRO A 1 133 ? 5.810 -3.744 15.469 1.00 63.62 133 PRO A C 1
ATOM 1042 O O . PRO A 1 133 ? 4.717 -4.196 15.135 1.00 63.62 133 PRO A O 1
ATOM 1045 N N . GLY A 1 134 ? 5.969 -2.461 15.790 1.00 63.25 134 GLY A N 1
ATOM 1046 C CA . GLY A 1 134 ? 4.879 -1.489 15.755 1.00 63.25 134 GLY A CA 1
ATOM 1047 C C . GLY A 1 134 ? 4.231 -1.210 17.111 1.00 63.25 134 GLY A C 1
ATOM 1048 O O . GLY A 1 134 ? 4.564 -1.781 18.153 1.00 63.25 134 GLY A O 1
ATOM 1049 N N . HIS A 1 135 ? 3.330 -0.234 17.090 1.00 63.34 135 HIS A N 1
ATOM 1050 C CA . HIS A 1 135 ? 2.732 0.341 18.284 1.00 63.34 135 HIS A CA 1
ATOM 1051 C C . HIS A 1 135 ? 1.484 -0.449 18.700 1.00 63.34 135 HIS A C 1
ATOM 1053 O O . HIS A 1 135 ? 0.649 -0.790 17.864 1.00 63.34 135 HIS A O 1
ATOM 1059 N N . ARG A 1 136 ? 1.329 -0.711 20.001 1.00 75.25 136 ARG A N 1
ATOM 1060 C CA . ARG A 1 136 ? 0.097 -1.297 20.549 1.00 75.25 136 ARG A CA 1
ATOM 1061 C C . ARG A 1 136 ? -0.971 -0.211 20.632 1.00 75.25 136 ARG A C 1
ATOM 1063 O O . ARG A 1 136 ? -0.673 0.890 21.108 1.00 75.25 136 ARG A O 1
ATOM 1070 N N . ASN A 1 137 ? -2.202 -0.511 20.210 1.00 82.56 137 ASN A N 1
ATOM 1071 C CA . ASN A 1 137 ? -3.310 0.393 20.510 1.00 82.56 137 ASN A CA 1
ATOM 1072 C C . ASN A 1 137 ? -3.530 0.425 22.033 1.00 82.56 137 ASN A C 1
ATOM 1074 O O . ASN A 1 137 ? -3.103 -0.470 22.764 1.00 82.56 137 ASN A O 1
ATOM 1078 N N . SER A 1 138 ? -4.159 1.482 22.525 1.00 90.56 138 SER A N 1
ATOM 1079 C CA . SER A 1 138 ? -4.424 1.674 23.949 1.00 90.56 138 SER A CA 1
ATOM 1080 C C . SER A 1 138 ? -5.825 2.217 24.155 1.00 90.56 138 SER A C 1
ATOM 1082 O O . SER A 1 138 ? -6.395 2.838 23.260 1.00 90.56 138 SER A O 1
ATOM 1084 N N . VAL A 1 139 ? -6.366 1.997 25.344 1.00 93.88 139 VAL A N 1
ATOM 1085 C CA . VAL A 1 139 ? -7.533 2.730 25.828 1.00 93.88 139 VAL A CA 1
ATOM 1086 C C . VAL A 1 139 ? -7.071 3.911 26.667 1.00 93.88 139 VAL A C 1
ATOM 1088 O O . VAL A 1 139 ? -6.148 3.788 27.474 1.00 93.88 139 VAL A O 1
ATOM 1091 N N . CYS A 1 140 ? -7.733 5.045 26.475 1.00 93.19 140 CYS A N 1
ATOM 1092 C CA . CYS A 1 140 ? -7.610 6.244 27.291 1.00 93.19 140 CYS A CA 1
ATOM 1093 C C . CYS A 1 140 ? -8.901 6.402 28.085 1.00 93.19 140 CYS A C 1
ATOM 1095 O O . CYS A 1 140 ? -9.978 6.501 27.494 1.00 93.19 140 CYS A O 1
ATOM 1097 N N . VAL A 1 141 ? -8.795 6.421 29.411 1.00 92.12 141 VAL A N 1
ATOM 1098 C CA . VAL A 1 141 ? -9.925 6.622 30.318 1.00 92.12 141 VAL A CA 1
ATOM 1099 C C . VAL A 1 141 ? -9.741 7.949 31.033 1.00 92.12 141 VAL A C 1
ATOM 1101 O O . VAL A 1 141 ? -8.763 8.146 31.750 1.00 92.12 141 VAL A O 1
ATOM 1104 N N . THR A 1 142 ? -10.697 8.854 30.854 1.00 90.06 142 THR A N 1
ATOM 1105 C CA . THR A 1 142 ? -10.723 10.159 31.518 1.00 90.06 142 THR A CA 1
ATOM 1106 C C . THR A 1 142 ? -11.892 10.219 32.487 1.00 90.06 142 THR A C 1
ATOM 1108 O O . THR A 1 142 ? -13.031 9.934 32.108 1.00 90.06 142 THR A O 1
ATOM 1111 N N . ARG A 1 143 ? -11.644 10.660 33.722 1.00 85.19 143 ARG A N 1
ATOM 1112 C CA . ARG A 1 143 ? -12.715 10.957 34.679 1.00 85.19 143 ARG A CA 1
ATOM 1113 C C . ARG A 1 143 ? -13.230 12.378 34.457 1.00 85.19 143 ARG A C 1
ATOM 1115 O O . ARG A 1 143 ? -12.469 13.331 34.570 1.00 85.19 143 ARG A O 1
ATOM 1122 N N . ARG A 1 144 ? -14.515 12.549 34.140 1.00 83.94 144 ARG A N 1
ATOM 1123 C CA . ARG A 1 144 ? -15.143 13.881 34.002 1.00 83.94 144 ARG A CA 1
ATOM 1124 C C . ARG A 1 144 ? -15.835 14.335 35.278 1.00 83.94 144 ARG A C 1
ATOM 1126 O O . ARG A 1 144 ? -15.762 15.510 35.615 1.00 83.94 144 ARG A O 1
ATOM 1133 N N . ALA A 1 145 ? -16.466 13.402 35.978 1.00 77.12 145 ALA A N 1
ATOM 1134 C CA . ALA A 1 145 ? -17.132 13.617 37.255 1.00 77.12 145 ALA A CA 1
ATOM 1135 C C . ALA A 1 145 ? -17.053 12.335 38.100 1.00 77.12 145 ALA A C 1
ATOM 1137 O O . ALA A 1 145 ? -16.534 11.314 37.636 1.00 77.12 145 ALA A O 1
ATOM 1138 N N . GLN A 1 146 ? -17.574 12.374 39.330 1.00 70.81 146 GLN A N 1
ATOM 1139 C CA . GLN A 1 146 ? -17.583 11.227 40.249 1.00 70.81 146 GLN A CA 1
ATOM 1140 C C . GLN A 1 146 ? -18.180 9.964 39.594 1.00 70.81 146 GLN A C 1
ATOM 1142 O O . GLN A 1 146 ? -17.574 8.895 39.679 1.00 70.81 146 GLN A O 1
ATOM 1147 N N . ASP A 1 147 ? -19.250 10.130 38.805 1.00 73.38 147 ASP A N 1
ATOM 1148 C CA . ASP A 1 147 ? -19.952 9.040 38.114 1.00 73.38 147 ASP A CA 1
ATOM 1149 C C . ASP A 1 147 ? -19.896 9.133 36.571 1.00 73.38 147 ASP A C 1
ATOM 1151 O O . ASP A 1 147 ? -20.735 8.564 35.863 1.00 73.38 147 ASP A O 1
ATOM 1155 N N . GLU A 1 148 ? -18.919 9.853 36.014 1.00 81.19 148 GLU A N 1
ATOM 1156 C CA . GLU A 1 148 ? -18.766 9.971 34.560 1.00 81.19 148 GLU A CA 1
ATOM 1157 C C . GLU A 1 148 ? -17.334 9.659 34.130 1.00 81.19 148 GLU A C 1
ATOM 1159 O O . GLU A 1 148 ? -16.406 10.439 34.365 1.00 81.19 148 GLU A O 1
ATOM 1164 N N . LEU A 1 149 ? -17.181 8.524 33.445 1.00 87.56 149 LEU A N 1
ATOM 1165 C CA . LEU A 1 149 ? -15.963 8.155 32.738 1.00 87.56 149 LEU A CA 1
ATOM 1166 C C . LEU A 1 149 ? -16.167 8.348 31.236 1.00 87.56 149 LEU A C 1
ATOM 1168 O O . LEU A 1 149 ? -17.251 8.122 30.693 1.00 87.56 149 LEU A O 1
ATOM 1172 N N . GLN A 1 150 ? -15.103 8.748 30.556 1.00 91.38 150 GLN A N 1
ATOM 1173 C CA . GLN A 1 150 ? -15.044 8.792 29.105 1.00 91.38 150 GLN A CA 1
ATOM 1174 C C . GLN A 1 150 ? -13.918 7.896 28.618 1.00 91.38 150 GLN A C 1
ATOM 1176 O O . GLN A 1 150 ? -12.845 7.872 29.214 1.00 91.38 150 GLN A O 1
ATOM 1181 N N . VAL A 1 151 ? -14.181 7.167 27.538 1.00 93.69 151 VAL A N 1
ATOM 1182 C CA . VAL A 1 151 ? -13.244 6.212 26.950 1.00 93.69 151 VAL A CA 1
ATOM 1183 C C . VAL A 1 151 ? -12.992 6.589 25.498 1.00 93.69 151 VAL A C 1
ATOM 1185 O O . VAL A 1 151 ? -13.937 6.801 24.737 1.00 93.69 151 VAL A O 1
ATOM 1188 N N . ALA A 1 152 ? -11.727 6.648 25.108 1.00 95.12 152 ALA A N 1
ATOM 1189 C CA . ALA A 1 152 ? -11.292 6.801 23.724 1.00 95.12 152 ALA A CA 1
ATOM 1190 C C . ALA A 1 152 ? -10.190 5.786 23.402 1.00 95.12 152 ALA A C 1
ATOM 1192 O O . ALA A 1 152 ? -9.570 5.224 24.308 1.00 95.12 152 ALA A O 1
ATOM 1193 N N . LEU A 1 153 ? -9.932 5.565 22.115 1.00 93.62 153 LEU A N 1
ATOM 1194 C CA . LEU A 1 153 ? -8.748 4.831 21.680 1.00 93.62 153 LEU A CA 1
ATOM 1195 C C . LEU A 1 153 ? -7.548 5.777 21.577 1.00 93.62 153 LEU A C 1
ATOM 1197 O O . LEU A 1 153 ? -7.687 6.945 21.219 1.00 93.62 153 LEU A O 1
ATOM 1201 N N . GLY A 1 154 ? -6.361 5.259 21.877 1.00 87.94 154 GLY A N 1
ATOM 1202 C CA . GLY A 1 154 ? -5.105 6.000 21.818 1.00 87.94 154 GLY A CA 1
ATOM 1203 C C . GLY A 1 154 ? -4.483 6.060 20.421 1.00 87.94 154 GLY A C 1
ATOM 1204 O O . GLY A 1 154 ? -3.565 6.853 20.219 1.00 87.94 154 GLY A O 1
ATOM 1205 N N . MET A 1 155 ? -4.963 5.244 19.472 1.00 82.50 155 MET A N 1
ATOM 1206 C CA . MET A 1 155 ? -4.500 5.205 18.081 1.00 82.50 155 MET A CA 1
ATOM 1207 C C . MET A 1 155 ? -5.640 4.962 17.075 1.00 82.50 155 MET A C 1
ATOM 1209 O O . MET A 1 155 ? -6.623 4.293 17.417 1.00 82.50 155 MET A O 1
ATOM 1213 N N . PRO A 1 156 ? -5.494 5.453 15.824 1.00 81.00 156 PRO A N 1
ATOM 1214 C CA . PRO A 1 156 ? -6.465 5.241 14.754 1.00 81.00 156 PRO A CA 1
ATOM 1215 C C . PRO A 1 156 ? -6.665 3.765 14.411 1.00 81.00 156 PRO A C 1
ATOM 1217 O O . PRO A 1 156 ? -5.764 2.941 14.559 1.00 81.00 156 PRO A O 1
ATOM 1220 N N . ILE A 1 157 ? -7.858 3.456 13.903 1.00 76.75 157 ILE A N 1
ATOM 1221 C CA . ILE A 1 157 ? -8.280 2.110 13.501 1.00 76.75 157 ILE A CA 1
ATOM 1222 C C . ILE A 1 157 ? -8.718 2.103 12.038 1.00 76.75 157 ILE A C 1
ATOM 1224 O O . ILE A 1 157 ? -9.233 3.101 11.539 1.00 76.75 157 ILE A O 1
ATOM 1228 N N . LEU A 1 158 ? -8.529 0.973 11.353 1.00 72.31 158 LEU A N 1
ATOM 1229 C CA . LEU A 1 158 ? -8.854 0.830 9.925 1.00 72.31 158 LEU A CA 1
ATOM 1230 C C . LEU A 1 158 ? -10.279 0.317 9.673 1.00 72.31 158 LEU A C 1
ATOM 1232 O O . LEU A 1 158 ? -10.862 0.601 8.631 1.00 72.31 158 LEU A O 1
ATOM 1236 N N . ARG A 1 159 ? -10.853 -0.409 10.636 1.00 78.69 159 ARG A N 1
ATOM 1237 C CA . ARG A 1 159 ? -12.231 -0.916 10.614 1.00 78.69 159 ARG A CA 1
ATOM 1238 C C . ARG A 1 159 ? -12.907 -0.672 11.963 1.00 78.69 159 ARG A C 1
ATOM 1240 O O . ARG A 1 159 ? -12.189 -0.479 12.946 1.00 78.69 159 ARG A O 1
ATOM 1247 N N . PRO A 1 160 ? -14.250 -0.644 12.027 1.00 87.81 160 PRO A N 1
ATOM 1248 C CA . PRO A 1 160 ? -14.945 -0.526 13.299 1.00 87.81 160 PRO A CA 1
ATOM 1249 C C . PRO A 1 160 ? -14.538 -1.633 14.275 1.00 87.81 160 PRO A C 1
ATOM 1251 O O . PRO A 1 160 ? -14.399 -2.785 13.867 1.00 87.81 160 PRO A O 1
ATOM 1254 N N . ILE A 1 161 ? -14.358 -1.272 15.545 1.00 88.38 161 ILE A N 1
ATOM 1255 C CA . ILE A 1 161 ? -13.999 -2.196 16.626 1.00 88.38 161 ILE A CA 1
ATOM 1256 C C . ILE A 1 161 ? -14.928 -1.980 17.809 1.00 88.38 161 ILE A C 1
ATOM 1258 O O . ILE A 1 161 ? -15.199 -0.841 18.193 1.00 88.38 161 ILE A O 1
ATOM 1262 N N . THR A 1 162 ? -15.385 -3.082 18.401 1.00 94.44 162 THR A N 1
ATOM 1263 C CA . THR A 1 162 ? -16.231 -3.072 19.592 1.00 94.44 162 THR A CA 1
ATOM 1264 C C . THR A 1 162 ? -15.450 -3.592 20.790 1.00 94.44 162 THR A C 1
ATOM 1266 O O . THR A 1 162 ? -15.084 -4.762 20.845 1.00 94.44 162 THR A O 1
ATOM 1269 N N . LEU A 1 163 ? -15.245 -2.727 21.781 1.00 94.19 163 LEU A N 1
ATOM 1270 C CA . LEU A 1 163 ? -14.681 -3.104 23.070 1.00 94.19 163 LEU A CA 1
ATOM 1271 C C . LEU A 1 163 ? -15.791 -3.581 24.000 1.00 94.19 163 LEU A C 1
ATOM 1273 O O . LEU A 1 163 ? -16.766 -2.859 24.221 1.00 94.19 163 LEU A O 1
ATOM 1277 N N . THR A 1 164 ? -15.613 -4.756 24.595 1.00 94.94 164 THR A N 1
ATOM 1278 C CA . THR A 1 164 ? -16.412 -5.184 25.746 1.00 94.94 164 THR A CA 1
ATOM 1279 C C . THR A 1 164 ? -15.742 -4.667 27.011 1.00 94.94 164 THR A C 1
ATOM 1281 O O . THR A 1 164 ? -14.594 -5.004 27.290 1.00 94.94 164 THR A O 1
ATOM 1284 N N . VAL A 1 165 ? -16.450 -3.822 27.757 1.00 93.75 165 VAL A N 1
ATOM 1285 C CA . VAL A 1 165 ? -15.961 -3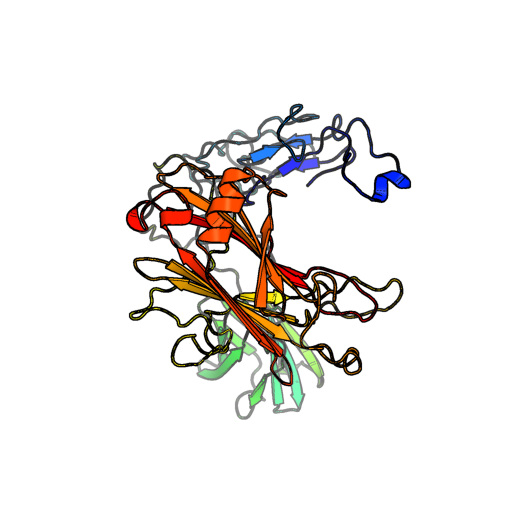.221 29.001 1.00 93.75 165 VAL A CA 1
ATOM 1286 C C . VAL A 1 165 ? -16.542 -3.994 30.174 1.00 93.75 165 VAL A C 1
ATOM 1288 O O . VAL A 1 165 ? -17.763 -4.127 30.267 1.00 93.75 165 VAL A O 1
ATOM 1291 N N . SER A 1 166 ? -15.698 -4.483 31.077 1.00 91.44 166 SER A N 1
ATOM 1292 C CA . SER A 1 166 ? -16.115 -5.282 32.230 1.00 91.44 166 SER A CA 1
ATOM 1293 C C . SER A 1 166 ? -15.467 -4.832 33.541 1.00 91.44 166 SER A C 1
ATOM 1295 O O . SER A 1 166 ? -14.398 -4.214 33.567 1.00 91.44 166 SER A O 1
ATOM 1297 N N . ALA A 1 167 ? -16.153 -5.133 34.643 1.00 87.88 167 ALA A N 1
ATOM 1298 C CA . ALA A 1 167 ? -15.704 -4.917 36.015 1.00 87.88 167 ALA A CA 1
ATOM 1299 C C . ALA A 1 167 ? -16.333 -5.965 36.940 1.00 87.88 167 ALA A C 1
ATOM 1301 O O . ALA A 1 167 ? -17.476 -6.362 36.726 1.00 87.88 167 ALA A O 1
ATOM 1302 N N . GLY A 1 168 ? -15.605 -6.419 37.967 1.00 78.94 168 GLY A N 1
ATOM 1303 C CA . GLY A 1 168 ? -16.151 -7.331 38.987 1.00 78.94 168 GLY A CA 1
ATOM 1304 C C . GLY A 1 168 ? -16.754 -8.638 38.444 1.00 78.94 168 GLY A C 1
ATOM 1305 O O . GLY A 1 168 ? -17.642 -9.196 39.073 1.00 78.94 168 GLY A O 1
ATOM 1306 N N . GLY A 1 169 ? -16.318 -9.101 37.265 1.00 74.38 169 GLY A N 1
ATOM 1307 C CA . GLY A 1 169 ? -16.849 -10.298 36.594 1.00 74.38 169 GLY A CA 1
ATOM 1308 C C . GLY A 1 169 ? -18.068 -10.064 35.689 1.00 74.38 169 GLY A C 1
ATOM 1309 O O . GLY A 1 169 ? -18.476 -10.985 34.989 1.00 74.38 169 GLY A O 1
ATOM 1310 N N . GLY A 1 170 ? -18.626 -8.849 35.647 1.00 83.56 170 GLY A N 1
ATOM 1311 C CA . GLY A 1 170 ? -19.770 -8.489 34.802 1.00 83.56 170 GLY A CA 1
ATOM 1312 C C . GLY A 1 170 ? -19.407 -7.561 33.641 1.00 83.56 170 GLY A C 1
ATOM 1313 O O . GLY A 1 170 ? -18.457 -6.781 33.716 1.00 83.56 170 GLY A O 1
ATOM 1314 N N . THR A 1 171 ? -20.189 -7.614 32.559 1.00 89.56 171 THR A N 1
ATOM 1315 C CA . THR A 1 171 ? -20.092 -6.642 31.456 1.00 89.56 171 THR A CA 1
ATOM 1316 C C . THR A 1 171 ? -20.815 -5.352 31.834 1.00 89.56 171 THR A C 1
ATOM 1318 O O . THR A 1 171 ? -21.987 -5.384 32.195 1.00 89.56 171 THR A O 1
ATOM 1321 N N . LEU A 1 172 ? -20.130 -4.216 31.709 1.00 87.62 172 LEU A N 1
ATOM 1322 C CA . LEU A 1 172 ? -20.684 -2.883 31.951 1.00 87.62 172 LEU A CA 1
ATOM 1323 C C . LEU A 1 172 ? -21.223 -2.237 30.674 1.00 87.62 172 LEU A C 1
ATOM 1325 O O . LEU A 1 172 ? -22.268 -1.593 30.698 1.00 87.62 172 LEU A O 1
ATOM 1329 N N . ALA A 1 173 ? -20.493 -2.368 29.564 1.00 91.12 173 ALA A N 1
ATOM 1330 C CA . ALA A 1 173 ? -20.850 -1.731 28.302 1.00 91.12 173 ALA A CA 1
ATOM 1331 C C . ALA A 1 173 ? -20.167 -2.398 27.107 1.00 91.12 173 ALA A C 1
ATOM 1333 O O . ALA A 1 173 ? -19.174 -3.114 27.246 1.00 91.12 173 ALA A O 1
ATOM 1334 N N . LYS A 1 174 ? -20.674 -2.082 25.914 1.00 93.94 174 LYS A N 1
ATOM 1335 C CA . LYS A 1 174 ? -19.982 -2.304 24.646 1.00 93.94 174 LYS A CA 1
ATOM 1336 C C . LYS A 1 174 ? -19.782 -0.962 23.956 1.00 93.94 174 LYS A C 1
ATOM 1338 O O . LYS A 1 174 ? -20.757 -0.263 23.693 1.00 93.94 174 LYS A O 1
ATOM 1343 N N . LEU A 1 175 ? -18.533 -0.600 23.687 1.00 94.31 175 LEU A N 1
ATOM 1344 C CA . LEU A 1 175 ? -18.167 0.671 23.059 1.00 94.31 175 LEU A CA 1
ATOM 1345 C C . LEU A 1 175 ? -17.675 0.398 21.644 1.00 94.31 175 LEU A C 1
ATOM 1347 O O . LEU A 1 175 ? -16.733 -0.369 21.471 1.00 94.31 175 LEU A O 1
ATOM 1351 N N . THR A 1 176 ? -18.308 1.002 20.640 1.00 95.69 176 THR A N 1
ATOM 1352 C CA . THR A 1 176 ? -17.937 0.783 19.234 1.00 95.69 176 THR A CA 1
ATOM 1353 C C . THR A 1 176 ? -17.268 2.018 18.670 1.00 95.69 176 THR A C 1
ATOM 1355 O O . THR A 1 176 ? -17.882 3.079 18.593 1.00 95.69 176 THR A O 1
ATOM 1358 N N . PHE A 1 177 ? -16.019 1.875 18.250 1.00 93.56 177 PHE A N 1
ATOM 1359 C CA . PHE A 1 177 ? -15.223 2.926 17.633 1.00 93.56 177 PHE A CA 1
ATOM 1360 C C . PHE A 1 177 ? -15.177 2.720 16.123 1.00 93.56 177 PHE A C 1
ATOM 1362 O O . PHE A 1 177 ? -15.182 1.586 15.648 1.00 93.56 177 PHE A O 1
ATOM 1369 N N . THR A 1 178 ? -15.112 3.811 15.361 1.00 93.06 178 THR A N 1
ATOM 1370 C CA . THR A 1 178 ? -14.993 3.792 13.895 1.00 93.06 178 THR A CA 1
ATOM 1371 C C . THR A 1 178 ? -13.695 4.481 13.459 1.00 93.06 178 THR A C 1
ATOM 1373 O O . THR A 1 178 ? -13.136 5.261 14.235 1.00 93.06 178 THR A O 1
ATOM 1376 N N . PRO A 1 179 ? -13.219 4.277 12.215 1.00 85.56 179 PRO A N 1
ATOM 1377 C CA . PRO A 1 179 ? -12.043 4.984 11.695 1.00 85.56 179 PRO A CA 1
ATOM 1378 C C . PRO A 1 179 ? -12.127 6.518 11.753 1.00 85.56 179 PRO A C 1
ATOM 1380 O O . PRO A 1 179 ? -11.097 7.185 11.727 1.00 85.56 179 PRO A O 1
ATOM 1383 N N . VAL A 1 180 ? -13.335 7.085 11.847 1.00 90.44 180 VAL A N 1
ATOM 1384 C CA . VAL A 1 180 ? -13.557 8.539 11.913 1.00 90.44 180 VAL A CA 1
ATOM 1385 C C . VAL A 1 180 ? -13.742 9.066 13.338 1.00 90.44 180 VAL A C 1
ATOM 1387 O O . VAL A 1 180 ? -13.387 10.210 13.600 1.00 90.44 180 VAL A O 1
ATOM 1390 N N . ASP A 1 181 ? -14.229 8.239 14.268 1.00 90.38 181 ASP A N 1
ATOM 1391 C CA . ASP A 1 181 ? -14.574 8.653 15.638 1.00 90.38 181 ASP A CA 1
ATOM 1392 C C . ASP A 1 181 ? -13.744 7.939 16.722 1.00 90.38 181 ASP A C 1
ATOM 1394 O O . ASP A 1 181 ? -14.078 8.006 17.902 1.00 90.38 181 ASP A O 1
ATOM 1398 N N . TRP A 1 182 ? -12.657 7.249 16.364 1.00 88.50 182 TRP A N 1
ATOM 1399 C CA . TRP A 1 182 ? -11.844 6.466 17.310 1.00 88.50 182 TRP A CA 1
ATOM 1400 C C . TRP A 1 182 ? -11.310 7.279 18.500 1.00 88.50 182 TRP A C 1
ATOM 1402 O O . TRP A 1 182 ? -11.237 6.762 19.614 1.00 88.50 182 TRP A O 1
ATOM 1412 N N . MET A 1 183 ? -10.973 8.554 18.278 1.00 91.00 183 MET A N 1
ATOM 1413 C CA . MET A 1 183 ? -10.485 9.451 19.332 1.00 91.00 183 MET A CA 1
ATOM 1414 C C . MET A 1 183 ? -11.615 10.192 20.053 1.00 91.00 183 MET A C 1
ATOM 1416 O O . MET A 1 183 ? -11.360 10.899 21.025 1.00 91.00 183 MET A O 1
ATOM 1420 N N . ARG A 1 184 ? -12.857 10.099 19.555 1.00 93.62 184 ARG A N 1
ATOM 1421 C CA . ARG A 1 184 ? -13.994 10.815 20.128 1.00 93.62 184 ARG A CA 1
ATOM 1422 C C . ARG A 1 184 ? -14.393 10.115 21.429 1.00 93.62 184 ARG A C 1
ATOM 1424 O O . ARG A 1 184 ? -14.847 8.971 21.367 1.00 93.62 184 ARG A O 1
ATOM 1431 N N . PRO A 1 185 ? -14.269 10.772 22.598 1.00 92.31 185 PRO A N 1
ATOM 1432 C CA . PRO A 1 185 ? -14.532 10.103 23.862 1.00 92.31 185 PRO A CA 1
ATOM 1433 C C . PRO A 1 185 ? -15.997 9.669 23.963 1.00 92.31 185 PRO A C 1
ATOM 1435 O O . PRO A 1 185 ? -16.912 10.482 23.808 1.00 92.31 185 PRO A O 1
ATOM 1438 N N . GLN A 1 186 ? -16.217 8.385 24.231 1.00 93.69 186 GLN A N 1
ATOM 1439 C CA . GLN A 1 186 ? -17.534 7.805 24.464 1.00 93.69 186 GLN A CA 1
ATOM 1440 C C . GLN A 1 186 ? -17.809 7.758 25.959 1.00 93.69 186 GLN A C 1
ATOM 1442 O O . GLN A 1 186 ? -16.942 7.388 26.751 1.00 93.69 186 GLN A O 1
ATOM 1447 N N . ARG A 1 187 ? -19.020 8.150 26.358 1.00 90.44 187 ARG A N 1
ATOM 1448 C CA . ARG A 1 187 ? -19.419 8.116 27.765 1.00 90.44 187 ARG A CA 1
ATOM 1449 C C . ARG A 1 187 ? -19.626 6.676 28.213 1.00 90.44 187 ARG A C 1
ATOM 1451 O O . ARG A 1 187 ? -20.388 5.936 27.600 1.00 90.44 187 ARG A O 1
ATOM 1458 N N . LEU A 1 188 ? -19.012 6.333 29.334 1.00 86.12 188 LEU A N 1
ATOM 1459 C CA . LEU A 1 188 ? -19.295 5.128 30.091 1.00 86.12 188 LEU A CA 1
ATOM 1460 C C . LEU A 1 188 ? -20.079 5.558 31.334 1.00 86.12 188 LEU A C 1
ATOM 1462 O O . LEU A 1 188 ? -19.521 6.168 32.248 1.00 86.12 188 LEU A O 1
ATOM 1466 N N . SER A 1 189 ? -21.394 5.309 31.336 1.00 69.94 189 SER A N 1
ATOM 1467 C CA . SER A 1 189 ? -22.253 5.675 32.469 1.00 69.94 189 SER A CA 1
ATOM 1468 C C . SER A 1 189 ? -21.834 4.880 33.703 1.00 69.94 189 SER A C 1
ATOM 1470 O O . SER A 1 189 ? -21.909 3.652 33.710 1.00 69.94 189 SER A O 1
ATOM 1472 N N . ALA A 1 190 ? -21.381 5.573 34.750 1.00 57.16 190 ALA A N 1
ATOM 1473 C CA . ALA A 1 190 ? -20.778 4.939 35.914 1.00 57.16 190 ALA A CA 1
ATOM 1474 C C . ALA A 1 190 ? -21.778 4.574 37.017 1.00 57.16 190 ALA A C 1
ATOM 1476 O O . ALA A 1 190 ? -21.342 4.345 38.143 1.00 57.16 190 ALA A O 1
ATOM 1477 N N . LYS A 1 191 ? -23.083 4.428 36.724 1.00 58.19 191 LYS A N 1
ATOM 1478 C CA . LYS A 1 191 ? -24.053 3.946 37.732 1.00 58.19 191 LYS A CA 1
ATOM 1479 C C . LYS A 1 191 ? -23.678 2.577 38.338 1.00 58.19 191 LYS A C 1
ATOM 1481 O O . LYS A 1 191 ? -24.209 2.231 39.383 1.00 58.19 191 LYS A O 1
ATOM 1486 N N . GLY A 1 192 ? -22.733 1.843 37.734 1.00 55.62 192 GLY A N 1
ATOM 1487 C CA . GLY A 1 192 ? -22.027 0.706 38.344 1.00 55.62 192 GLY A CA 1
ATOM 1488 C C . GLY A 1 192 ? -20.490 0.796 38.337 1.00 55.62 192 GLY A C 1
ATOM 1489 O O . GLY A 1 192 ? -19.840 -0.172 38.713 1.00 55.62 192 GLY A O 1
ATOM 1490 N N . ALA A 1 193 ? -19.889 1.915 37.905 1.00 56.53 193 ALA A N 1
ATOM 1491 C CA . ALA A 1 193 ? -18.431 2.077 37.788 1.00 56.53 193 ALA A CA 1
ATOM 1492 C C . ALA A 1 193 ? -17.815 3.049 38.814 1.00 56.53 193 ALA A C 1
ATOM 1494 O O . ALA A 1 193 ? -16.593 3.093 38.943 1.00 56.53 193 ALA A O 1
ATOM 1495 N N . SER A 1 194 ? -18.620 3.799 39.575 1.00 54.47 194 SER A N 1
ATOM 1496 C CA . SER A 1 194 ? -18.116 4.804 40.524 1.00 54.47 194 SER A CA 1
ATOM 1497 C C . SER A 1 194 ? -17.395 4.239 41.753 1.00 54.47 194 SER A C 1
ATOM 1499 O O . SER A 1 194 ? -16.615 4.952 42.376 1.00 54.47 194 SER A O 1
ATOM 1501 N N . GLY A 1 195 ? -17.544 2.940 42.036 1.00 62.47 195 GLY A N 1
ATOM 1502 C CA . GLY A 1 195 ? -16.745 2.202 43.027 1.00 62.47 195 GLY A CA 1
ATOM 1503 C C . GLY A 1 195 ? -15.692 1.260 42.429 1.00 62.47 195 GLY A C 1
ATOM 1504 O O . GLY A 1 195 ? -14.990 0.568 43.162 1.00 62.47 195 GLY A O 1
ATOM 1505 N N . VAL A 1 196 ? -15.565 1.191 41.102 1.00 71.38 196 VAL A N 1
ATOM 1506 C CA . VAL A 1 196 ? -14.740 0.177 40.437 1.00 71.38 196 VAL A CA 1
ATOM 1507 C C . VAL A 1 196 ? -13.274 0.601 40.430 1.00 71.38 196 VAL A C 1
ATOM 1509 O O . VAL A 1 196 ? -12.900 1.575 39.784 1.00 71.38 196 VAL A O 1
ATOM 1512 N N . ALA A 1 197 ? -12.420 -0.165 41.113 1.00 80.12 197 ALA A N 1
ATOM 1513 C CA . ALA A 1 197 ? -10.974 0.067 41.117 1.00 80.12 197 ALA A CA 1
ATOM 1514 C C . ALA A 1 197 ? -10.304 -0.286 39.776 1.00 80.12 197 ALA A C 1
ATOM 1516 O O . ALA A 1 197 ? -9.249 0.256 39.452 1.00 80.12 197 ALA A O 1
ATOM 1517 N N . ARG A 1 198 ? -10.905 -1.196 38.994 1.00 89.12 198 ARG A N 1
ATOM 1518 C CA . ARG A 1 198 ? -10.308 -1.769 37.782 1.00 89.12 198 ARG A CA 1
ATOM 1519 C C . ARG A 1 198 ? -11.338 -1.982 36.675 1.00 89.12 198 ARG A C 1
ATOM 1521 O O . ARG A 1 198 ? -12.307 -2.709 36.882 1.00 89.12 198 ARG A O 1
ATOM 1528 N N . LEU A 1 199 ? -11.076 -1.428 35.493 1.00 91.50 199 LEU A N 1
ATOM 1529 C CA . LEU A 1 199 ? -11.812 -1.734 34.264 1.00 91.50 199 LEU A CA 1
ATOM 1530 C C . LEU A 1 199 ? -10.973 -2.628 33.357 1.00 91.50 199 LEU A C 1
ATOM 1532 O O . LEU A 1 199 ? -9.774 -2.398 33.182 1.00 91.50 199 LEU A O 1
ATOM 1536 N N . ARG A 1 200 ? -11.629 -3.621 32.759 1.00 93.75 200 ARG A N 1
ATOM 1537 C CA . ARG A 1 200 ? -11.069 -4.456 31.697 1.00 93.75 200 ARG A CA 1
ATOM 1538 C C . ARG A 1 200 ? -11.739 -4.115 30.379 1.00 93.75 200 ARG A C 1
ATOM 1540 O O . ARG A 1 200 ? -12.960 -3.973 30.315 1.00 93.75 200 ARG A O 1
ATOM 1547 N N . PHE A 1 201 ? -10.931 -3.986 29.340 1.00 94.25 201 PHE A N 1
ATOM 1548 C CA . PHE A 1 201 ? -11.360 -3.724 27.976 1.00 94.25 201 PHE A CA 1
ATOM 1549 C C . PHE A 1 201 ? -10.908 -4.894 27.124 1.00 94.25 201 PHE A C 1
ATOM 1551 O O . PHE A 1 201 ? -9.711 -5.111 26.980 1.00 94.25 201 PHE A O 1
ATOM 1558 N N . HIS A 1 202 ? -11.855 -5.639 26.566 1.00 92.94 202 HIS A N 1
ATOM 1559 C CA . HIS A 1 202 ? -11.554 -6.794 25.734 1.00 92.94 202 HIS A CA 1
ATOM 1560 C C . HIS A 1 202 ? -12.023 -6.581 24.296 1.00 92.94 202 HIS A C 1
ATOM 1562 O O . HIS A 1 202 ? -13.130 -6.089 24.054 1.00 92.94 202 HIS A O 1
ATOM 1568 N N . CYS A 1 203 ? -11.179 -6.988 23.356 1.00 85.12 203 CYS A N 1
ATOM 1569 C CA . CYS A 1 203 ? -11.441 -7.026 21.926 1.00 85.12 203 CYS A CA 1
ATOM 1570 C C . CYS A 1 203 ? -10.855 -8.338 21.385 1.00 85.12 203 CYS A C 1
ATOM 1572 O O . CYS A 1 203 ? -9.668 -8.568 21.615 1.00 85.12 203 CYS A O 1
ATOM 1574 N N . PRO A 1 204 ? -11.614 -9.176 20.656 1.00 78.88 204 PRO A N 1
ATOM 1575 C CA . PRO A 1 204 ? -11.088 -10.429 20.106 1.00 78.88 204 PRO A CA 1
ATOM 1576 C C . PRO A 1 204 ? -9.803 -10.240 19.291 1.00 78.88 204 PRO A C 1
ATOM 1578 O O . PRO A 1 204 ? -8.896 -11.059 19.347 1.00 78.88 204 PRO A O 1
ATOM 1581 N N . GLU A 1 205 ? -9.706 -9.124 18.573 1.00 73.94 205 GLU A N 1
ATOM 1582 C CA . GLU A 1 205 ? -8.559 -8.773 17.744 1.00 73.94 205 GLU A CA 1
ATOM 1583 C C . GLU A 1 205 ? -7.301 -8.374 18.523 1.00 73.94 205 GLU A C 1
ATOM 1585 O O . GLU A 1 205 ? -6.199 -8.485 17.989 1.00 73.94 205 GLU A O 1
ATOM 1590 N N . TRP A 1 206 ? -7.453 -7.832 19.733 1.00 77.75 206 TRP A N 1
ATOM 1591 C CA . TRP A 1 206 ? -6.362 -7.176 20.467 1.00 77.75 206 TRP A CA 1
ATOM 1592 C C . TRP A 1 206 ? -6.132 -7.744 21.869 1.00 77.75 206 TRP A C 1
ATOM 1594 O O . TRP A 1 206 ? -5.231 -7.291 22.562 1.00 77.75 206 TRP A O 1
ATOM 1604 N N . GLY A 1 207 ? -6.938 -8.704 22.314 1.00 84.94 207 GLY A N 1
ATOM 1605 C CA . GLY A 1 207 ? -6.870 -9.220 23.675 1.00 84.94 207 GLY A CA 1
ATOM 1606 C C . GLY A 1 207 ? -7.426 -8.232 24.701 1.00 84.94 207 GLY A C 1
ATOM 1607 O O . GLY A 1 207 ? -8.460 -7.592 24.477 1.00 84.94 207 GLY A O 1
ATOM 1608 N N . GLU A 1 208 ? -6.779 -8.154 25.864 1.00 90.56 208 GLU A N 1
ATOM 1609 C CA . GLU A 1 208 ? -7.233 -7.359 27.007 1.00 90.56 208 GLU A CA 1
ATOM 1610 C C . GLU A 1 208 ? -6.354 -6.113 27.231 1.00 90.56 208 GLU A C 1
ATOM 1612 O O . GLU A 1 208 ? -5.146 -6.124 27.010 1.00 90.56 208 GLU A O 1
ATOM 1617 N N . ALA A 1 209 ? -6.969 -5.018 27.676 1.00 93.12 209 ALA A N 1
ATOM 1618 C CA . ALA A 1 209 ? -6.300 -3.883 28.303 1.00 93.12 209 ALA A CA 1
ATOM 1619 C C . ALA A 1 209 ? -6.924 -3.635 29.678 1.00 93.12 209 ALA A C 1
ATOM 1621 O O . ALA A 1 209 ? -8.150 -3.646 29.829 1.00 93.12 209 ALA A O 1
ATOM 1622 N N . VAL A 1 210 ? -6.088 -3.366 30.681 1.00 93.69 210 VAL A N 1
ATOM 1623 C CA . VAL A 1 210 ? -6.537 -3.188 32.066 1.00 93.69 210 VAL A CA 1
ATOM 1624 C C . VAL A 1 210 ? -6.159 -1.805 32.568 1.00 93.69 210 VAL A C 1
ATOM 1626 O O . VAL A 1 210 ? -4.981 -1.472 32.665 1.00 93.69 210 VAL A O 1
ATOM 1629 N N . VAL A 1 211 ? -7.164 -1.014 32.944 1.00 91.06 211 VAL A N 1
ATOM 1630 C CA . VAL A 1 211 ? -6.958 0.256 33.651 1.00 91.06 211 VAL A CA 1
ATOM 1631 C C . VAL A 1 211 ? -7.253 0.026 35.127 1.00 91.06 211 VAL A C 1
ATOM 1633 O O . VAL A 1 211 ? -8.398 -0.232 35.506 1.00 91.06 211 VAL A O 1
ATOM 1636 N N . ALA A 1 212 ? -6.209 0.082 35.950 1.00 87.38 212 ALA A N 1
ATOM 1637 C CA . ALA A 1 212 ? -6.295 -0.015 37.404 1.00 87.38 212 ALA A CA 1
ATOM 1638 C C . ALA A 1 212 ? -6.352 1.377 38.058 1.00 87.38 212 ALA A C 1
ATOM 1640 O O . ALA A 1 212 ? -6.177 2.395 37.391 1.00 87.38 212 ALA A O 1
ATOM 1641 N N . ASN A 1 213 ? -6.595 1.400 39.368 1.00 80.25 213 ASN A N 1
ATOM 1642 C CA . ASN A 1 213 ? -6.566 2.584 40.230 1.00 80.25 213 ASN A CA 1
ATOM 1643 C C . ASN A 1 213 ? -7.461 3.734 39.748 1.00 80.25 213 ASN A C 1
ATOM 1645 O O . ASN A 1 213 ? -7.162 4.909 39.934 1.00 80.25 213 ASN A O 1
ATOM 1649 N N . LEU A 1 214 ? -8.615 3.409 39.160 1.00 77.75 214 LEU A N 1
ATOM 1650 C CA . LEU A 1 214 ? -9.559 4.421 38.674 1.00 77.75 214 LEU A CA 1
ATOM 1651 C C . LEU A 1 214 ? -10.061 5.350 39.783 1.00 77.75 214 LEU A C 1
ATOM 1653 O O . LEU A 1 214 ? -10.479 6.468 39.493 1.00 77.75 214 LEU A O 1
ATOM 1657 N N . GLN A 1 215 ? -10.047 4.901 41.037 1.00 76.38 215 GLN A N 1
ATOM 1658 C CA . GLN A 1 215 ? -10.427 5.717 42.193 1.00 76.38 215 GLN A CA 1
ATOM 1659 C C . GLN A 1 215 ? -9.421 6.848 42.471 1.00 76.38 215 GLN A C 1
ATOM 1661 O O . GLN A 1 215 ? -9.811 7.878 43.009 1.00 76.38 215 GLN A O 1
ATOM 1666 N N . GLU A 1 216 ? -8.161 6.690 42.057 1.00 77.69 216 GLU A N 1
ATOM 1667 C CA . GLU A 1 216 ? -7.084 7.674 42.247 1.00 77.69 216 GLU A CA 1
ATOM 1668 C C . GLU A 1 216 ? -7.011 8.700 41.105 1.00 77.69 216 GLU A C 1
ATOM 1670 O O . GLU A 1 216 ? -6.335 9.719 41.220 1.00 77.69 216 GLU A O 1
ATOM 1675 N N . LEU A 1 217 ? -7.718 8.453 39.996 1.00 77.75 217 LEU A N 1
ATOM 1676 C CA . LEU A 1 217 ? -7.812 9.389 38.878 1.00 77.75 217 LEU A CA 1
ATOM 1677 C C . LEU A 1 217 ? -8.573 10.644 39.301 1.00 77.75 217 LEU A C 1
ATOM 1679 O O . LEU A 1 217 ? -9.796 10.608 39.470 1.00 77.75 217 LEU A O 1
ATOM 1683 N N . ALA A 1 218 ? -7.860 11.765 39.402 1.00 77.94 218 ALA A N 1
ATOM 1684 C CA . ALA A 1 218 ? -8.467 13.066 39.630 1.00 77.94 218 ALA A CA 1
ATOM 1685 C C . ALA A 1 218 ? -9.376 13.473 38.447 1.00 77.94 218 ALA A C 1
ATOM 1687 O O . ALA A 1 218 ? -9.206 12.988 37.320 1.00 77.94 218 ALA A O 1
ATOM 1688 N N . PRO A 1 219 ? -10.348 14.383 38.651 1.00 79.12 219 PRO A N 1
ATOM 1689 C CA . PRO A 1 219 ? -11.121 14.944 37.550 1.00 79.12 219 PRO A CA 1
ATOM 1690 C C . PRO A 1 219 ? -10.210 15.518 36.458 1.00 79.12 219 PRO A C 1
ATOM 1692 O O . PRO A 1 219 ? -9.252 16.229 36.745 1.00 79.12 219 PRO A O 1
ATOM 1695 N N . LEU A 1 220 ? -10.541 15.220 35.200 1.00 76.81 220 LEU A N 1
ATOM 1696 C CA . LEU A 1 220 ? -9.808 15.582 33.981 1.00 76.81 220 LEU A CA 1
ATOM 1697 C C . LEU A 1 220 ? -8.456 14.883 33.778 1.00 76.81 220 LEU A C 1
ATOM 1699 O O . LEU A 1 220 ? -7.833 15.094 32.738 1.00 76.81 220 LEU A O 1
ATOM 1703 N N . GLN A 1 221 ? -8.028 14.020 34.698 1.00 79.81 221 GLN A N 1
ATOM 1704 C CA . GLN A 1 221 ? -6.842 13.195 34.507 1.00 79.81 221 GLN A CA 1
ATOM 1705 C C . GLN A 1 221 ? -7.156 11.996 33.594 1.00 79.81 221 GLN A C 1
ATOM 1707 O O . GLN A 1 221 ? -8.273 11.466 33.585 1.00 79.81 221 GLN A O 1
ATOM 1712 N N . GLU A 1 222 ? -6.165 11.592 32.797 1.00 85.00 222 GLU A N 1
ATOM 1713 C CA . GLU A 1 222 ? -6.220 10.437 31.897 1.00 85.00 222 GLU A CA 1
ATOM 1714 C C . GLU A 1 222 ? -5.391 9.287 32.474 1.00 85.00 222 GLU A C 1
ATOM 1716 O O . GLU A 1 222 ? -4.248 9.484 32.885 1.00 85.00 222 GLU A O 1
ATOM 1721 N N . ALA A 1 223 ? -5.950 8.078 32.452 1.00 89.62 223 ALA A N 1
ATOM 1722 C CA . ALA A 1 223 ? -5.181 6.847 32.550 1.00 89.62 223 ALA A CA 1
ATOM 1723 C C . ALA A 1 223 ? -5.176 6.150 31.193 1.00 89.62 223 ALA A C 1
ATOM 1725 O O . ALA A 1 223 ? -6.191 6.111 30.492 1.00 89.62 223 ALA A O 1
ATOM 1726 N N . ARG A 1 224 ? -4.030 5.571 30.840 1.00 91.56 224 ARG A N 1
ATOM 1727 C CA . ARG A 1 224 ? -3.832 4.869 29.577 1.00 91.56 224 ARG A CA 1
ATOM 1728 C C . ARG A 1 224 ? -3.368 3.446 29.841 1.00 91.56 224 ARG A C 1
ATOM 1730 O O . ARG A 1 224 ? -2.447 3.243 30.625 1.00 91.56 224 ARG A O 1
ATOM 1737 N N . ALA A 1 225 ? -3.963 2.485 29.143 1.00 91.50 225 ALA A N 1
ATOM 1738 C CA . ALA A 1 225 ? -3.516 1.096 29.160 1.00 91.50 225 ALA A CA 1
ATOM 1739 C C . ALA A 1 225 ? -3.374 0.568 27.725 1.00 91.50 225 ALA A C 1
ATOM 1741 O O . ALA A 1 225 ? -4.328 0.686 26.949 1.00 91.50 225 ALA A O 1
ATOM 1742 N N . PRO A 1 226 ? -2.207 0.021 27.336 1.00 89.81 226 PRO A N 1
ATOM 1743 C CA . PRO A 1 226 ? -2.072 -0.678 26.067 1.00 89.81 226 PRO A CA 1
ATOM 1744 C C . PRO A 1 226 ? -2.838 -2.003 26.108 1.00 89.81 226 PRO A C 1
ATOM 1746 O O . PRO A 1 226 ? -2.927 -2.636 27.158 1.00 89.81 226 PRO A O 1
ATOM 1749 N N . PHE A 1 227 ? -3.348 -2.427 24.956 1.00 87.12 227 PHE A N 1
ATOM 1750 C CA . PHE A 1 227 ? -3.796 -3.805 24.783 1.00 87.12 227 PHE A CA 1
ATOM 1751 C C . PHE A 1 227 ? -2.599 -4.762 24.809 1.00 87.12 227 PHE A C 1
ATOM 1753 O O . PHE A 1 227 ? -1.475 -4.400 24.428 1.00 87.12 227 PHE A O 1
ATOM 1760 N N . GLU A 1 228 ? -2.841 -5.981 25.278 1.00 79.19 228 GLU A N 1
ATOM 1761 C CA . GLU A 1 228 ? -1.898 -7.088 25.170 1.00 79.19 228 GLU A CA 1
ATOM 1762 C C . GLU A 1 228 ? -1.533 -7.358 23.702 1.00 79.19 228 GLU A C 1
ATOM 1764 O O . GLU A 1 228 ? -2.239 -6.981 22.766 1.00 79.19 228 GLU A O 1
ATOM 1769 N N . ARG A 1 229 ? -0.360 -7.957 23.474 1.00 62.88 229 ARG A N 1
ATOM 1770 C CA . ARG A 1 229 ? -0.035 -8.436 22.125 1.00 62.88 229 ARG A CA 1
ATOM 1771 C C . ARG A 1 229 ? -0.816 -9.730 21.887 1.00 62.88 229 ARG A C 1
ATOM 1773 O O . ARG A 1 229 ? -0.895 -10.524 22.822 1.00 62.88 229 ARG A O 1
ATOM 1780 N N . PRO A 1 230 ? -1.339 -9.964 20.671 1.00 56.72 230 PRO A N 1
ATOM 1781 C CA . PRO A 1 230 ? -1.840 -11.281 20.309 1.00 56.72 230 PRO A CA 1
ATOM 1782 C C . PRO A 1 230 ? -0.750 -12.320 20.580 1.00 56.72 230 PRO A C 1
ATOM 1784 O O . PRO A 1 230 ? 0.417 -12.089 20.248 1.00 56.72 230 PRO A O 1
ATOM 1787 N N . ASP A 1 231 ? -1.124 -13.439 21.191 1.00 51.22 231 ASP A N 1
ATOM 1788 C CA . ASP A 1 231 ? -0.205 -14.548 21.403 1.00 51.22 231 ASP A CA 1
ATOM 1789 C C . ASP A 1 231 ? 0.049 -15.275 20.075 1.00 51.22 231 ASP A C 1
ATOM 1791 O O . ASP A 1 231 ? -0.720 -16.144 19.654 1.00 51.22 231 ASP A O 1
ATOM 1795 N N . LEU A 1 232 ? 1.150 -14.910 19.413 1.00 50.44 232 LEU A N 1
ATOM 1796 C CA . LEU A 1 232 ? 1.603 -15.536 18.168 1.00 50.44 232 LEU A CA 1
ATOM 1797 C C . LEU A 1 232 ? 2.094 -16.983 18.348 1.00 50.44 232 LEU A C 1
ATOM 1799 O O . LEU A 1 232 ? 2.410 -17.639 17.356 1.00 50.44 232 LEU A O 1
ATOM 1803 N N . SER A 1 233 ? 2.204 -17.491 19.580 1.00 43.28 233 SER A N 1
ATOM 1804 C CA . SER A 1 233 ? 2.562 -18.894 19.822 1.00 43.28 233 SER A CA 1
ATOM 1805 C C . SER A 1 233 ? 1.383 -19.852 19.600 1.00 43.28 233 SER A C 1
ATOM 1807 O O . SER A 1 233 ? 1.591 -21.042 19.380 1.00 43.28 233 SER A O 1
ATOM 1809 N N . SER A 1 234 ? 0.150 -19.328 19.596 1.00 40.09 234 SER A N 1
ATOM 1810 C CA . SER A 1 234 ? -1.089 -20.114 19.534 1.00 40.09 234 SER A CA 1
ATOM 1811 C C . SER A 1 234 ? -1.607 -20.414 18.120 1.00 40.09 234 SER A C 1
ATOM 1813 O O . SER A 1 234 ? -2.549 -21.197 17.982 1.00 40.09 234 SER A O 1
ATOM 1815 N N . ALA A 1 235 ? -0.995 -19.850 17.067 1.00 42.72 235 ALA A N 1
ATOM 1816 C CA . ALA A 1 235 ? -1.340 -20.119 15.667 1.00 42.72 235 ALA A CA 1
ATOM 1817 C C . ALA A 1 235 ? -0.909 -21.546 15.268 1.00 42.72 235 ALA A C 1
ATOM 1819 O O . ALA A 1 235 ? 0.097 -21.767 14.601 1.00 42.72 235 ALA A O 1
ATOM 1820 N N . THR A 1 236 ? -1.653 -22.530 15.763 1.00 38.00 236 THR A N 1
ATOM 1821 C CA . THR A 1 236 ? -1.381 -23.967 15.627 1.00 38.00 236 THR A CA 1
ATOM 1822 C C . THR A 1 236 ? -2.153 -24.611 14.477 1.00 38.00 236 THR A C 1
ATOM 1824 O O . THR A 1 236 ? -1.783 -25.696 14.039 1.00 38.00 236 THR A O 1
ATOM 1827 N N . ASP A 1 237 ? -3.137 -23.914 13.903 1.00 38.34 237 ASP A N 1
ATOM 1828 C CA . ASP A 1 237 ? -3.882 -24.374 12.730 1.00 38.34 237 ASP A CA 1
ATOM 1829 C C . ASP A 1 237 ? -3.411 -23.658 11.464 1.00 38.34 237 ASP A C 1
ATOM 1831 O O . ASP A 1 237 ? -4.013 -22.703 10.967 1.00 38.34 237 ASP A O 1
ATOM 1835 N N . VAL A 1 238 ? -2.311 -24.166 10.910 1.00 36.72 238 VAL A N 1
ATOM 1836 C CA . VAL A 1 238 ? -1.897 -23.857 9.541 1.00 36.72 238 VAL A CA 1
ATOM 1837 C C . VAL A 1 238 ? -2.873 -24.570 8.604 1.00 36.72 238 VAL A C 1
ATOM 1839 O O . VAL A 1 238 ? -2.679 -25.729 8.239 1.00 36.72 238 VAL A O 1
ATOM 1842 N N . ALA A 1 239 ? -3.971 -23.902 8.245 1.00 28.34 239 ALA A N 1
ATOM 1843 C CA . ALA A 1 239 ? -4.905 -24.437 7.264 1.00 28.34 239 ALA A CA 1
ATOM 1844 C C . ALA A 1 239 ? -4.169 -24.670 5.924 1.00 28.34 239 ALA A C 1
ATOM 1846 O O . ALA A 1 239 ? -3.546 -23.745 5.390 1.00 28.34 239 ALA A O 1
ATOM 1847 N N . PRO A 1 240 ? -4.240 -25.877 5.334 1.00 33.50 240 PRO A N 1
ATOM 1848 C CA . PRO A 1 240 ? -3.562 -26.195 4.087 1.00 33.50 240 PRO A CA 1
ATOM 1849 C C . PRO A 1 240 ? -4.366 -25.607 2.927 1.00 33.50 240 PRO A C 1
ATOM 1851 O O . PRO A 1 240 ? -5.169 -26.294 2.296 1.00 33.50 240 PRO A O 1
ATOM 1854 N N . ARG A 1 241 ? -4.201 -24.311 2.655 1.00 30.53 241 ARG A N 1
ATOM 1855 C CA . ARG A 1 241 ? -4.760 -23.715 1.433 1.00 30.53 241 ARG A CA 1
ATOM 1856 C C . ARG A 1 241 ? -3.827 -22.846 0.610 1.00 30.53 241 ARG A C 1
ATOM 1858 O O . ARG A 1 241 ? -4.198 -22.552 -0.517 1.00 30.53 241 ARG A O 1
ATOM 1865 N N . PHE A 1 242 ? -2.609 -22.568 1.074 1.00 33.72 242 PHE A N 1
ATOM 1866 C CA . PHE A 1 242 ? -1.589 -21.900 0.260 1.00 33.72 242 PHE A CA 1
ATOM 1867 C C . PHE A 1 242 ? -0.190 -22.466 0.548 1.00 33.72 242 PHE A C 1
ATOM 1869 O O . PHE A 1 242 ? 0.639 -21.857 1.218 1.00 33.72 242 PHE A O 1
ATOM 1876 N N . TYR A 1 243 ? 0.072 -23.671 0.032 1.00 30.53 243 TYR A N 1
ATOM 1877 C CA . TYR A 1 243 ? 1.441 -24.138 -0.187 1.00 30.53 243 TYR A CA 1
ATOM 1878 C C . TYR A 1 243 ? 2.058 -23.282 -1.301 1.00 30.53 243 TYR A C 1
ATOM 1880 O O . TYR A 1 243 ? 1.651 -23.378 -2.456 1.00 30.53 243 TYR A O 1
ATOM 1888 N N . TYR A 1 244 ? 3.031 -22.436 -0.965 1.00 30.89 244 TYR A N 1
ATOM 1889 C CA . TYR A 1 244 ? 3.845 -21.729 -1.955 1.00 30.89 244 TYR A CA 1
ATOM 1890 C C . TYR A 1 244 ? 4.904 -22.686 -2.532 1.00 30.89 244 TYR A C 1
ATOM 1892 O O . TYR A 1 244 ? 6.056 -22.691 -2.107 1.00 30.89 244 TYR A O 1
ATOM 1900 N N . GLU A 1 245 ? 4.498 -23.508 -3.502 1.00 32.47 245 GLU A N 1
ATOM 1901 C CA . GLU A 1 245 ? 5.403 -24.058 -4.529 1.00 32.47 245 GLU A CA 1
ATOM 1902 C C . GLU A 1 245 ? 5.289 -23.308 -5.868 1.00 32.47 245 GLU A C 1
ATOM 1904 O O . GLU A 1 245 ? 6.054 -23.569 -6.795 1.00 32.47 245 GLU A O 1
ATOM 1909 N N . GLU A 1 246 ? 4.408 -22.311 -5.985 1.00 29.62 246 GLU A N 1
ATOM 1910 C CA . GLU A 1 246 ? 4.435 -21.433 -7.150 1.00 29.62 246 GLU A CA 1
ATOM 1911 C C . GLU A 1 246 ? 5.562 -20.405 -7.019 1.00 29.62 246 GLU A C 1
ATOM 1913 O O . GLU A 1 246 ? 5.608 -19.581 -6.104 1.00 29.62 246 GLU A O 1
ATOM 1918 N N . VAL A 1 247 ? 6.487 -20.474 -7.978 1.00 32.34 247 VAL A N 1
ATOM 1919 C CA . VAL A 1 247 ? 7.421 -19.413 -8.353 1.00 32.34 247 VAL A CA 1
ATOM 1920 C C . VAL A 1 247 ? 6.728 -18.061 -8.200 1.00 32.34 247 VAL A C 1
ATOM 1922 O O . VAL A 1 247 ? 5.781 -17.776 -8.931 1.00 32.34 247 VAL A O 1
ATOM 1925 N N . TYR A 1 248 ? 7.207 -17.221 -7.278 1.00 33.00 248 TYR A N 1
ATOM 1926 C CA . TYR A 1 248 ? 6.762 -15.834 -7.191 1.00 33.00 248 TYR A CA 1
ATOM 1927 C C . TYR A 1 248 ? 6.940 -15.177 -8.563 1.00 33.00 248 TYR A C 1
ATOM 1929 O O . TYR A 1 248 ? 8.053 -14.891 -9.012 1.00 33.00 248 TYR A O 1
ATOM 1937 N N . GLN A 1 249 ? 5.821 -14.956 -9.237 1.00 34.25 249 GLN A N 1
ATOM 1938 C CA . GLN A 1 249 ? 5.710 -13.971 -10.293 1.00 34.25 249 GLN A CA 1
ATOM 1939 C C . GLN A 1 249 ? 5.616 -12.616 -9.582 1.00 34.25 249 GLN A C 1
ATOM 1941 O O . GLN A 1 249 ? 4.819 -12.505 -8.647 1.00 34.25 249 GLN A O 1
ATOM 1946 N N . PRO A 1 250 ? 6.414 -11.601 -9.969 1.00 29.58 250 PRO A N 1
ATOM 1947 C CA . PRO A 1 250 ? 6.364 -10.275 -9.366 1.00 29.58 250 PRO A CA 1
ATOM 1948 C C . PRO A 1 250 ? 4.928 -9.828 -9.197 1.00 29.58 250 PRO A C 1
ATOM 1950 O O . PRO A 1 250 ? 4.192 -9.771 -10.184 1.00 29.58 250 PRO A O 1
ATOM 1953 N N . ALA A 1 251 ? 4.554 -9.547 -7.943 1.00 30.98 251 ALA A N 1
ATOM 1954 C CA . ALA A 1 251 ? 3.254 -9.002 -7.612 1.00 30.98 251 ALA A CA 1
ATOM 1955 C C . ALA A 1 251 ? 2.994 -7.856 -8.587 1.00 30.98 251 ALA A C 1
ATOM 1957 O O . ALA A 1 251 ? 3.733 -6.864 -8.630 1.00 30.98 251 ALA A O 1
ATOM 1958 N N . SER A 1 252 ? 1.984 -8.049 -9.435 1.00 33.28 252 SER A N 1
ATOM 1959 C CA . SER A 1 252 ? 1.450 -7.013 -10.297 1.00 33.28 252 SER A CA 1
ATOM 1960 C C . SER A 1 252 ? 1.316 -5.764 -9.438 1.00 33.28 252 SER A C 1
ATOM 1962 O O . SER A 1 252 ? 0.691 -5.817 -8.375 1.00 33.28 252 SER A O 1
ATOM 1964 N N . ARG A 1 253 ? 1.979 -4.675 -9.868 1.00 33.53 253 ARG A N 1
ATOM 1965 C CA . ARG A 1 253 ? 1.734 -3.288 -9.430 1.00 33.53 253 ARG A CA 1
ATOM 1966 C C . ARG A 1 253 ? 0.342 -3.193 -8.833 1.00 33.53 253 ARG A C 1
ATOM 1968 O O . ARG A 1 253 ? -0.545 -3.647 -9.532 1.00 33.53 253 ARG A O 1
ATOM 1975 N N . LEU A 1 254 ? 0.156 -2.579 -7.658 1.00 34.03 254 LEU A N 1
ATOM 1976 C CA . LEU A 1 254 ? -1.151 -2.115 -7.159 1.00 34.03 254 LEU A CA 1
ATOM 1977 C C . LEU A 1 254 ? -2.043 -1.714 -8.342 1.00 34.03 254 LEU A C 1
ATOM 1979 O O . LEU A 1 254 ? -1.944 -0.601 -8.866 1.00 34.03 254 LEU A O 1
ATOM 1983 N N . GLU A 1 255 ? -2.835 -2.662 -8.834 1.00 37.47 255 GLU A N 1
ATOM 1984 C CA . GLU A 1 255 ? -3.642 -2.440 -10.010 1.00 37.47 255 GLU A CA 1
ATOM 1985 C C . GLU A 1 255 ? -4.846 -1.754 -9.412 1.00 37.47 255 GLU A C 1
ATOM 1987 O O . GLU A 1 255 ? -5.703 -2.387 -8.792 1.00 37.47 255 GLU A O 1
ATOM 1992 N N . SER A 1 256 ? -4.901 -0.426 -9.514 1.00 43.06 256 SER A N 1
ATOM 1993 C CA . SER A 1 256 ? -6.210 0.174 -9.314 1.00 43.06 256 SER A CA 1
ATOM 1994 C C . SER A 1 256 ? -7.010 -0.187 -10.540 1.00 43.06 256 SER A C 1
ATOM 1996 O O . SER A 1 256 ? -6.962 0.456 -11.588 1.00 43.06 256 SER A O 1
ATOM 1998 N N . HIS A 1 257 ? -7.712 -1.292 -10.411 1.00 56.56 257 HIS A N 1
ATOM 1999 C CA . HIS A 1 257 ? -8.693 -1.683 -11.379 1.00 56.56 257 HIS A CA 1
ATOM 2000 C C . HIS A 1 257 ? -9.885 -0.765 -11.190 1.00 56.56 257 HIS A C 1
ATOM 2002 O O . HIS A 1 257 ? -10.706 -0.960 -10.292 1.00 56.56 257 HIS A O 1
ATOM 2008 N N . VAL A 1 258 ? -10.015 0.232 -12.058 1.00 67.88 258 VAL A N 1
ATOM 2009 C CA . VAL A 1 258 ? -11.358 0.708 -12.352 1.00 67.88 258 VAL A CA 1
ATOM 2010 C C . VAL A 1 258 ? -12.053 -0.389 -13.152 1.00 67.88 258 VAL A C 1
ATOM 2012 O O . VAL A 1 258 ? -11.525 -0.894 -14.143 1.00 67.88 258 VAL A O 1
ATOM 2015 N N . ARG A 1 259 ? -13.220 -0.815 -12.676 1.00 75.62 259 ARG A N 1
ATOM 2016 C CA . ARG A 1 259 ? -14.023 -1.831 -13.354 1.00 75.62 259 ARG A CA 1
ATOM 2017 C C . ARG A 1 259 ? -14.981 -1.138 -14.311 1.00 75.62 259 ARG A C 1
ATOM 2019 O O . ARG A 1 259 ? -15.712 -0.236 -13.906 1.00 75.62 259 ARG A O 1
ATOM 2026 N N . ALA A 1 260 ? -14.989 -1.578 -15.565 1.00 81.00 260 ALA A N 1
ATOM 2027 C CA . ALA A 1 260 ? -16.088 -1.290 -16.473 1.00 81.00 260 ALA A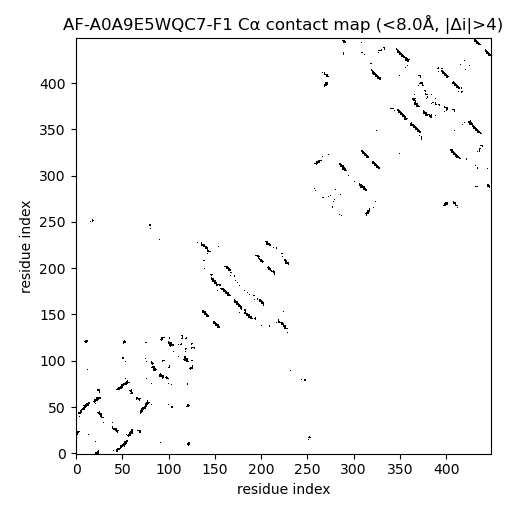 CA 1
ATOM 2028 C C . ALA A 1 260 ? -17.209 -2.305 -16.225 1.00 81.00 260 ALA A C 1
ATOM 2030 O O . ALA A 1 260 ? -16.938 -3.475 -15.953 1.00 81.00 260 ALA A O 1
ATOM 2031 N N . PHE A 1 261 ? -18.465 -1.876 -16.312 1.00 84.75 261 PHE A N 1
ATOM 2032 C CA . PHE A 1 261 ? -19.612 -2.759 -16.082 1.00 84.75 261 PHE A CA 1
ATOM 2033 C C . PHE A 1 261 ? -20.391 -3.000 -17.369 1.00 84.75 261 PHE A C 1
ATOM 2035 O O . PHE A 1 261 ? -20.640 -2.068 -18.133 1.00 84.75 261 PHE A O 1
ATOM 2042 N N . ARG A 1 262 ? -20.813 -4.250 -17.583 1.00 86.12 262 ARG A N 1
ATOM 2043 C CA . ARG A 1 262 ? -21.620 -4.608 -18.748 1.00 86.12 262 ARG A CA 1
ATOM 2044 C C . ARG A 1 262 ? -23.005 -3.966 -18.660 1.00 86.12 262 ARG A C 1
ATOM 2046 O O . ARG A 1 262 ? -23.638 -4.036 -17.606 1.00 86.12 262 ARG A O 1
ATOM 2053 N N . VAL A 1 263 ? -23.486 -3.398 -19.760 1.00 86.19 263 VAL A N 1
ATOM 2054 C CA . VAL A 1 263 ? -24.866 -2.916 -19.906 1.00 86.19 263 VAL A CA 1
ATOM 2055 C C . VAL A 1 263 ? -25.689 -3.868 -20.772 1.00 86.19 263 VAL A C 1
ATOM 2057 O O . VAL A 1 263 ? -25.164 -4.535 -21.661 1.00 86.19 263 VAL A O 1
ATOM 2060 N N . GLY A 1 264 ? -26.989 -3.958 -20.481 1.00 81.44 264 GLY A N 1
ATOM 2061 C CA . GLY A 1 264 ? -27.937 -4.777 -21.248 1.00 81.44 264 GLY A CA 1
ATOM 2062 C C . GLY A 1 264 ? -28.491 -4.079 -22.491 1.00 8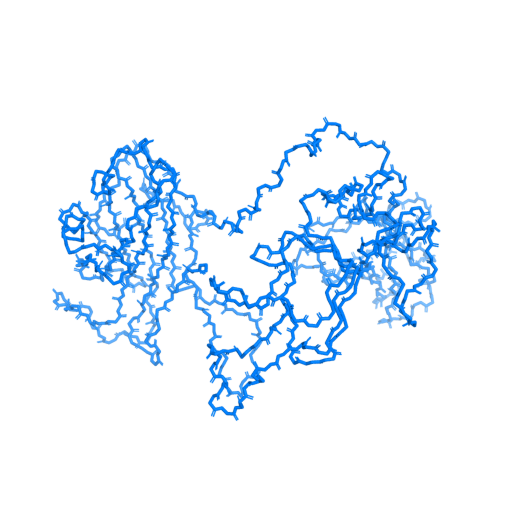1.44 264 GLY A C 1
ATOM 2063 O O . GLY A 1 264 ? -29.171 -4.708 -23.296 1.00 81.44 264 GLY A O 1
ATOM 2064 N N . SER A 1 265 ? -28.233 -2.782 -22.655 1.00 87.31 265 SER A N 1
ATOM 2065 C CA . SER A 1 265 ? -28.646 -2.002 -23.821 1.00 87.31 265 SER A CA 1
ATOM 2066 C C . SER A 1 265 ? -27.581 -0.952 -24.155 1.00 87.31 265 SER A C 1
ATOM 2068 O O . SER A 1 265 ? -26.943 -0.454 -23.222 1.00 87.31 265 SER A O 1
ATOM 2070 N N . PRO A 1 266 ? -27.376 -0.616 -25.443 1.00 91.81 266 PRO A N 1
ATOM 2071 C CA . PRO A 1 266 ? -26.410 0.403 -25.842 1.00 91.81 266 PRO A CA 1
ATOM 2072 C C . PRO A 1 266 ? -26.699 1.759 -25.199 1.00 91.81 266 PRO A C 1
ATOM 2074 O O . PRO A 1 266 ? -27.855 2.170 -25.103 1.00 91.81 266 PRO A O 1
ATOM 2077 N N . VAL A 1 267 ? -25.642 2.474 -24.815 1.00 93.81 267 VAL A N 1
ATOM 2078 C CA . VAL A 1 267 ? -25.751 3.850 -24.313 1.00 93.81 267 VAL A CA 1
ATOM 2079 C C . VAL A 1 267 ? -25.989 4.807 -25.484 1.00 93.81 267 VAL A C 1
ATOM 2081 O O . VAL A 1 267 ? -25.287 4.742 -26.505 1.00 93.81 267 VAL A O 1
ATOM 2084 N N . VAL A 1 268 ? -26.956 5.716 -25.345 1.00 95.88 268 VAL A N 1
ATOM 2085 C CA . VAL A 1 268 ? -27.140 6.820 -26.289 1.00 95.88 268 VAL A CA 1
ATOM 2086 C C . VAL A 1 268 ? -26.080 7.883 -26.011 1.00 95.88 268 VAL A C 1
ATOM 2088 O O . VAL A 1 268 ? -25.957 8.382 -24.904 1.00 95.88 268 VAL A O 1
ATOM 2091 N N . ILE A 1 269 ? -25.289 8.220 -27.030 1.00 96.69 269 ILE A N 1
ATOM 2092 C CA . ILE A 1 269 ? -24.210 9.208 -26.921 1.00 96.69 269 ILE A CA 1
ATOM 2093 C C . ILE A 1 269 ? -24.763 10.586 -27.288 1.00 96.69 269 ILE A C 1
ATOM 2095 O O . ILE A 1 269 ? -24.690 11.001 -28.444 1.00 96.69 269 ILE A O 1
ATOM 2099 N N . ASP A 1 270 ? -25.353 11.275 -26.313 1.00 94.56 270 ASP A N 1
ATOM 2100 C CA . ASP A 1 270 ? -25.959 12.610 -26.461 1.00 94.56 270 ASP A CA 1
ATOM 2101 C C . ASP A 1 270 ? -25.365 13.656 -25.488 1.00 94.56 270 ASP A C 1
ATOM 2103 O O . ASP A 1 270 ? -25.754 14.829 -25.467 1.00 94.56 270 ASP A O 1
ATOM 2107 N N . GLY A 1 271 ? -24.380 13.233 -24.697 1.00 90.81 271 GLY A N 1
ATOM 2108 C CA . GLY A 1 271 ? -23.714 13.992 -23.655 1.00 90.81 271 GLY A CA 1
ATOM 2109 C C . GLY A 1 271 ? -24.467 14.023 -22.325 1.00 90.81 271 GLY A C 1
ATOM 2110 O O . GLY A 1 271 ? -23.953 14.637 -21.385 1.00 90.81 271 GLY A O 1
ATOM 2111 N N . ARG A 1 272 ? -25.662 13.434 -22.199 1.00 91.88 272 ARG A N 1
ATOM 2112 C CA . ARG A 1 272 ? -26.518 13.512 -21.006 1.00 91.88 272 ARG A CA 1
ATOM 2113 C C . ARG A 1 272 ? -26.400 12.245 -20.166 1.00 91.88 272 ARG A C 1
ATOM 2115 O O . ARG A 1 272 ? -26.870 11.177 -20.513 1.00 91.88 272 ARG A O 1
ATOM 2122 N N . LEU A 1 273 ? -25.913 12.418 -18.940 1.00 90.00 273 LEU A N 1
ATOM 2123 C CA . LEU A 1 273 ? -25.745 11.322 -17.982 1.00 90.00 273 LEU A CA 1
ATOM 2124 C C . LEU A 1 273 ? -27.073 10.933 -17.309 1.00 90.00 273 LEU A C 1
ATOM 2126 O O . LEU A 1 273 ? -27.303 11.232 -16.134 1.00 90.00 273 LEU A O 1
ATOM 2130 N N . SER A 1 274 ? -27.974 10.323 -18.077 1.00 87.56 274 SER A N 1
ATOM 2131 C CA . SER A 1 274 ? -29.273 9.834 -17.613 1.00 87.56 274 SER A CA 1
ATOM 2132 C C . SER A 1 274 ? -29.114 8.658 -16.640 1.00 87.56 274 SER A C 1
ATOM 2134 O O . SER A 1 274 ? -28.384 7.720 -16.953 1.00 87.56 274 SER A O 1
ATOM 2136 N N . PRO A 1 275 ? -29.849 8.611 -15.511 1.00 84.12 275 PRO A N 1
ATOM 2137 C CA . PRO A 1 275 ? -29.845 7.453 -14.609 1.00 84.12 275 PRO A CA 1
ATOM 2138 C C . PRO A 1 275 ? -30.335 6.141 -15.242 1.00 84.12 275 PRO A C 1
ATOM 2140 O O . PRO A 1 275 ? -30.132 5.077 -14.663 1.00 84.12 275 PRO A O 1
ATOM 2143 N N . LYS A 1 276 ? -31.013 6.207 -16.399 1.00 84.56 276 LYS A N 1
ATOM 2144 C CA . LYS A 1 276 ? -31.419 5.014 -17.161 1.00 84.56 276 LYS A CA 1
ATOM 2145 C C . LYS A 1 276 ? -30.240 4.338 -17.866 1.00 84.56 276 LYS A C 1
ATOM 2147 O O . LYS A 1 276 ? -30.321 3.154 -18.164 1.00 84.56 276 LYS A O 1
ATOM 2152 N N . GLU A 1 277 ? -29.179 5.092 -18.134 1.00 85.50 277 GLU A N 1
ATOM 2153 C CA . GLU A 1 277 ? -28.032 4.662 -18.941 1.00 85.50 277 GLU A CA 1
ATOM 2154 C C . GLU A 1 277 ? -26.750 4.604 -18.107 1.00 85.50 277 GLU A C 1
ATOM 2156 O O . GLU A 1 277 ? -25.929 3.708 -18.284 1.00 85.50 277 GLU A O 1
ATOM 2161 N N . TRP A 1 278 ? -26.610 5.515 -17.141 1.00 87.19 278 TRP A N 1
ATOM 2162 C CA . TRP A 1 278 ? -25.445 5.639 -16.275 1.00 87.19 278 TRP A CA 1
ATOM 2163 C C . TRP A 1 278 ? -25.808 5.429 -14.802 1.00 87.19 278 TRP A C 1
ATOM 2165 O O . TRP A 1 278 ? -26.839 5.920 -14.336 1.00 87.19 278 TRP A O 1
ATOM 2175 N N . PRO A 1 279 ? -24.952 4.751 -14.018 1.00 83.00 279 PRO A N 1
ATOM 2176 C CA . PRO A 1 279 ? -25.201 4.535 -12.599 1.00 83.00 279 PRO A CA 1
ATOM 2177 C C . PRO A 1 279 ? -25.185 5.850 -11.809 1.00 83.00 279 PRO A C 1
ATOM 2179 O O . PRO A 1 279 ? -24.492 6.807 -12.163 1.00 83.00 279 PRO A O 1
ATOM 2182 N N . SER A 1 280 ? -25.896 5.883 -10.680 1.00 72.50 280 SER A N 1
ATOM 2183 C CA . SER A 1 280 ? -25.881 7.041 -9.782 1.00 72.50 280 SER A CA 1
ATOM 2184 C C . SER A 1 280 ? -24.481 7.291 -9.197 1.00 72.50 280 SER A C 1
ATOM 2186 O O . SER A 1 280 ? -23.694 6.370 -8.976 1.00 72.50 280 SER A O 1
ATOM 2188 N N . ARG A 1 281 ? -24.169 8.560 -8.903 1.00 59.09 281 ARG A N 1
ATOM 2189 C CA . ARG A 1 281 ? -22.873 8.987 -8.336 1.00 59.09 281 ARG A CA 1
ATOM 2190 C C . ARG A 1 281 ? -22.567 8.451 -6.934 1.00 59.09 281 ARG A C 1
ATOM 2192 O O . ARG A 1 281 ? -21.423 8.541 -6.510 1.00 59.09 281 ARG A O 1
ATOM 2199 N N . ALA A 1 282 ? -23.576 7.966 -6.212 1.00 50.22 282 ALA A N 1
ATOM 2200 C CA . ALA A 1 282 ? -23.407 7.387 -4.880 1.00 50.22 282 ALA A CA 1
ATOM 2201 C C . ALA A 1 282 ? -22.895 5.938 -4.928 1.00 50.22 282 ALA A C 1
ATOM 2203 O O . ALA A 1 282 ? -22.492 5.402 -3.902 1.00 50.22 282 ALA A O 1
ATOM 2204 N N . ALA A 1 283 ? -22.911 5.303 -6.103 1.00 51.06 283 ALA A N 1
ATOM 2205 C CA . ALA A 1 283 ? -22.328 3.987 -6.288 1.00 51.06 283 ALA A CA 1
ATOM 2206 C C . ALA A 1 283 ? -20.806 4.100 -6.463 1.00 51.06 283 ALA A C 1
ATOM 2208 O O . ALA A 1 283 ? -20.323 5.026 -7.115 1.00 51.06 283 ALA A O 1
ATOM 2209 N N . GLU A 1 284 ? -20.062 3.095 -5.996 1.00 60.09 284 GLU A N 1
ATOM 2210 C CA . GLU A 1 284 ? -18.605 2.895 -6.162 1.00 60.09 284 GLU A CA 1
ATOM 2211 C C . GLU A 1 284 ? -18.131 2.810 -7.640 1.00 60.09 284 GLU A C 1
ATOM 2213 O O . GLU A 1 284 ? -17.020 2.386 -7.939 1.00 60.09 284 GLU A O 1
ATOM 2218 N N . ARG A 1 285 ? -18.984 3.193 -8.600 1.00 74.19 285 ARG A N 1
ATOM 2219 C CA . ARG A 1 285 ? -18.807 3.067 -10.054 1.00 74.19 285 ARG A CA 1
ATOM 2220 C C . ARG A 1 285 ? -18.229 4.312 -10.729 1.00 74.19 285 ARG A C 1
ATOM 2222 O O . ARG A 1 285 ? -17.963 4.275 -11.929 1.00 74.19 285 ARG A O 1
ATOM 2229 N N . TRP A 1 286 ? -18.073 5.413 -9.994 1.00 81.25 286 TRP A N 1
ATOM 2230 C CA . TRP A 1 286 ? -17.521 6.666 -10.508 1.00 81.25 286 TRP A CA 1
ATOM 2231 C C . TRP A 1 286 ? -16.125 6.913 -9.941 1.00 81.25 286 TRP A C 1
ATOM 2233 O O . TRP A 1 286 ? -15.950 7.087 -8.739 1.00 81.25 286 TRP A O 1
ATOM 2243 N N . LEU A 1 287 ? -15.139 6.987 -10.829 1.00 81.00 287 LEU A N 1
ATOM 2244 C CA . LEU A 1 287 ? -13.754 7.306 -10.520 1.00 81.00 287 LEU A CA 1
ATOM 2245 C C . LEU A 1 287 ? -13.607 8.819 -10.276 1.00 81.00 287 LEU A C 1
ATOM 2247 O O . LEU A 1 287 ? -13.805 9.594 -11.218 1.00 81.00 287 LEU A O 1
ATOM 2251 N N . PRO A 1 288 ? -13.273 9.284 -9.057 1.00 78.31 288 PRO A N 1
ATOM 2252 C CA . PRO A 1 288 ? -13.140 10.711 -8.782 1.00 78.31 288 PRO A CA 1
ATOM 2253 C C . PRO A 1 288 ? -11.902 11.309 -9.467 1.00 78.31 288 PRO A C 1
ATOM 2255 O O . PRO A 1 288 ? -10.794 10.795 -9.349 1.00 78.31 288 PRO A O 1
ATOM 2258 N N . LEU A 1 289 ? -12.080 12.452 -10.135 1.00 74.56 289 LEU A N 1
ATOM 2259 C CA . LEU A 1 289 ? -10.992 13.266 -10.684 1.00 74.56 289 LEU A CA 1
ATOM 2260 C C . LEU A 1 289 ? -10.691 14.401 -9.702 1.00 74.56 289 LEU A C 1
ATOM 2262 O O . LEU A 1 289 ? -11.443 15.379 -9.598 1.00 74.56 289 LEU A O 1
ATOM 2266 N N . THR A 1 290 ? -9.603 14.263 -8.950 1.00 66.75 290 THR A N 1
ATOM 2267 C CA . THR A 1 290 ? -9.243 15.180 -7.861 1.00 66.75 290 THR A CA 1
ATOM 2268 C C . THR A 1 290 ? -8.113 16.128 -8.236 1.00 66.75 290 THR A C 1
ATOM 2270 O O . THR A 1 290 ? -7.196 15.762 -8.967 1.00 66.75 290 THR A O 1
ATOM 2273 N N . ARG A 1 291 ? -8.130 17.348 -7.681 1.00 53.69 291 ARG A N 1
ATOM 2274 C CA . ARG A 1 291 ? -6.947 18.220 -7.700 1.00 53.69 291 ARG A CA 1
ATOM 2275 C C . ARG A 1 291 ? -5.987 17.827 -6.576 1.00 53.69 291 ARG A C 1
ATOM 2277 O O . ARG A 1 291 ? -6.405 17.879 -5.418 1.00 53.69 291 ARG A O 1
ATOM 2284 N N . PRO A 1 292 ? -4.700 17.586 -6.859 1.00 47.00 292 PRO A N 1
ATOM 2285 C CA . PRO A 1 292 ? -3.671 17.777 -5.850 1.00 47.00 292 PRO A CA 1
ATOM 2286 C C . PRO A 1 292 ? -3.642 19.271 -5.506 1.00 47.00 292 PRO A C 1
ATOM 2288 O O . PRO A 1 292 ? -3.475 20.118 -6.388 1.00 47.00 292 PRO A O 1
ATOM 2291 N N . GLN A 1 293 ? -3.848 19.633 -4.242 1.00 41.34 293 GLN A N 1
ATOM 2292 C CA . GLN A 1 293 ? -3.639 21.011 -3.810 1.00 41.34 293 GLN A CA 1
ATOM 2293 C C . GLN A 1 293 ? -2.123 21.259 -3.825 1.00 41.34 293 GLN A C 1
ATOM 2295 O O . GLN A 1 293 ? -1.392 20.701 -3.012 1.00 41.34 293 GLN A O 1
ATOM 2300 N N . ALA A 1 294 ? -1.621 22.057 -4.771 1.00 39.12 294 ALA A N 1
ATOM 2301 C CA . ALA A 1 294 ? -0.248 22.540 -4.680 1.00 39.12 294 ALA A CA 1
ATOM 2302 C C . ALA A 1 294 ? -0.163 23.452 -3.449 1.00 39.12 294 ALA A C 1
ATOM 2304 O O . ALA A 1 294 ? -0.860 24.469 -3.391 1.00 39.12 294 ALA A O 1
ATOM 2305 N N . ALA A 1 295 ? 0.655 23.083 -2.462 1.00 36.28 295 ALA A N 1
ATOM 2306 C CA . ALA A 1 295 ? 0.901 23.915 -1.294 1.00 36.28 295 ALA A CA 1
ATOM 2307 C C . ALA A 1 295 ? 1.378 25.302 -1.757 1.00 36.28 295 ALA A C 1
ATOM 2309 O O . ALA A 1 295 ? 2.445 25.442 -2.359 1.00 36.28 295 ALA A O 1
ATOM 2310 N N . ARG A 1 296 ? 0.581 26.346 -1.502 1.00 35.03 296 ARG A N 1
ATOM 2311 C CA . ARG A 1 296 ? 1.060 27.724 -1.638 1.00 35.03 296 ARG A CA 1
ATOM 2312 C C . ARG A 1 296 ? 2.160 27.927 -0.599 1.00 35.03 296 ARG A C 1
ATOM 2314 O O . ARG A 1 296 ? 1.956 27.661 0.585 1.00 35.03 296 ARG A O 1
ATOM 2321 N N . LYS A 1 297 ? 3.327 28.398 -1.045 1.00 33.91 297 LYS A N 1
ATOM 2322 C CA . LYS A 1 297 ? 4.454 28.744 -0.170 1.00 33.91 297 LYS A CA 1
ATOM 2323 C C . LYS A 1 297 ? 3.959 29.743 0.890 1.00 33.91 297 LYS A C 1
ATOM 2325 O O . LYS A 1 297 ? 3.517 30.828 0.530 1.00 33.91 297 LYS A O 1
ATOM 2330 N N . GLY A 1 298 ? 4.008 29.363 2.169 1.00 40.41 298 GLY A N 1
ATOM 2331 C CA . GLY A 1 298 ? 3.749 30.262 3.304 1.00 40.41 298 GLY A CA 1
ATOM 2332 C C . GLY A 1 298 ? 2.392 30.147 4.010 1.00 40.41 298 GLY A C 1
ATOM 2333 O O . GLY A 1 298 ? 2.229 30.764 5.056 1.00 40.41 298 GLY A O 1
ATOM 2334 N N . THR A 1 299 ? 1.437 29.342 3.535 1.00 35.00 299 THR A N 1
ATOM 2335 C CA . THR A 1 299 ? 0.185 29.091 4.280 1.00 35.00 299 THR A CA 1
ATOM 2336 C C . THR A 1 299 ? 0.191 27.698 4.898 1.00 35.00 299 THR A C 1
ATOM 2338 O O . THR A 1 299 ? 0.184 26.707 4.166 1.00 35.00 299 THR A O 1
ATOM 2341 N N . LYS A 1 300 ? 0.156 27.617 6.240 1.00 36.81 300 LYS A N 1
ATOM 2342 C CA . LYS A 1 300 ? -0.185 26.391 6.982 1.00 36.81 300 LYS A CA 1
ATOM 2343 C C . LYS A 1 300 ? -1.625 26.011 6.629 1.00 36.81 300 LYS A C 1
ATOM 2345 O O . LYS A 1 300 ? -2.565 26.461 7.270 1.00 36.81 300 LYS A O 1
ATOM 2350 N N . THR A 1 301 ? -1.795 25.234 5.569 1.00 33.31 301 THR A N 1
ATOM 2351 C CA . THR A 1 301 ? -3.054 24.544 5.293 1.00 33.31 301 THR A CA 1
ATOM 2352 C C . THR A 1 301 ? -2.842 23.089 5.658 1.00 33.31 301 THR A C 1
ATOM 2354 O O . THR A 1 301 ? -1.853 22.472 5.266 1.00 33.31 301 THR A O 1
ATOM 2357 N N . THR A 1 302 ? -3.733 22.587 6.502 1.00 30.77 302 THR A N 1
ATOM 2358 C CA . THR A 1 302 ? -3.891 21.176 6.835 1.00 30.77 302 THR A CA 1
ATOM 2359 C C . THR A 1 302 ? -3.908 20.351 5.549 1.00 30.77 302 THR A C 1
ATOM 2361 O O . THR A 1 302 ? -4.621 20.681 4.601 1.00 30.77 302 THR A O 1
ATOM 2364 N N . ALA A 1 303 ? -3.121 19.276 5.501 1.00 34.41 303 ALA A N 1
ATOM 2365 C CA . ALA A 1 303 ? -3.290 18.252 4.482 1.00 34.41 303 ALA A CA 1
ATOM 2366 C C . ALA A 1 303 ? -4.729 17.725 4.579 1.00 34.41 303 ALA A C 1
ATOM 2368 O O . ALA A 1 303 ? -5.085 17.108 5.578 1.00 34.41 303 ALA A O 1
ATOM 2369 N N . GLY A 1 304 ? -5.569 18.008 3.584 1.00 34.53 304 GLY A N 1
ATOM 2370 C CA . GLY A 1 304 ? -6.919 17.450 3.545 1.00 34.53 304 GLY A CA 1
ATOM 2371 C C . GLY A 1 304 ? -7.977 18.422 3.057 1.00 34.53 304 GLY A C 1
ATOM 2372 O O . GLY A 1 304 ? -8.696 19.020 3.844 1.00 34.53 304 GLY A O 1
ATOM 2373 N N . THR A 1 305 ? -8.096 18.553 1.740 1.00 32.69 305 THR A N 1
ATOM 2374 C CA . THR A 1 305 ? -9.373 18.432 1.014 1.00 32.69 305 THR A CA 1
ATOM 2375 C C . THR A 1 305 ? -9.055 18.523 -0.476 1.00 32.69 305 THR A C 1
ATOM 2377 O O . THR A 1 305 ? -9.010 19.592 -1.082 1.00 32.69 305 THR A O 1
ATOM 2380 N N . ALA A 1 306 ? -8.788 17.373 -1.097 1.00 39.84 306 ALA A N 1
ATOM 2381 C CA . ALA A 1 306 ? -8.767 17.299 -2.547 1.00 39.84 306 ALA A CA 1
ATOM 2382 C C . ALA A 1 306 ? -10.198 17.564 -3.041 1.00 39.84 306 ALA A C 1
ATOM 2384 O O . ALA A 1 306 ? -11.088 16.734 -2.872 1.00 39.84 306 ALA A O 1
ATOM 2385 N N . HIS A 1 307 ? -10.461 18.742 -3.605 1.00 45.78 307 HIS A N 1
ATOM 2386 C CA . HIS A 1 307 ? -11.766 19.007 -4.201 1.00 45.78 307 HIS A CA 1
ATOM 2387 C C . HIS A 1 307 ? -11.884 18.187 -5.493 1.00 45.78 307 HIS A C 1
ATOM 2389 O O . HIS A 1 307 ? -11.124 18.406 -6.444 1.00 45.78 307 HIS A O 1
ATOM 2395 N N . ALA A 1 308 ? -12.818 17.233 -5.524 1.00 50.88 308 ALA A N 1
ATOM 2396 C CA . ALA A 1 308 ? -13.183 16.525 -6.744 1.00 50.88 308 ALA A CA 1
ATOM 2397 C C . ALA A 1 308 ? -13.734 17.539 -7.754 1.00 50.88 308 ALA A C 1
ATOM 2399 O O . ALA A 1 308 ? -14.739 18.209 -7.513 1.00 50.88 308 ALA A O 1
ATOM 2400 N N . VAL A 1 309 ? -13.043 17.680 -8.880 1.00 65.56 309 VAL A N 1
ATOM 2401 C CA . VAL A 1 309 ? -13.406 18.608 -9.961 1.00 65.56 309 VAL A CA 1
ATOM 2402 C C . VAL A 1 309 ? -14.149 17.915 -11.090 1.00 65.56 309 VAL A C 1
ATOM 2404 O O . VAL A 1 309 ? -14.771 18.577 -11.920 1.00 65.56 309 VAL A O 1
ATOM 2407 N N . GLY A 1 310 ? -14.163 16.586 -11.071 1.00 77.69 310 GLY A N 1
ATOM 2408 C CA . GLY A 1 310 ? -15.022 15.766 -11.900 1.00 77.69 310 GLY A CA 1
ATOM 2409 C C . GLY A 1 310 ? -15.009 14.309 -11.459 1.00 77.69 310 GLY A C 1
ATOM 2410 O O . GLY A 1 310 ? -14.451 13.973 -10.417 1.00 77.69 310 GLY A O 1
ATOM 2411 N N . ALA A 1 311 ? -15.636 13.458 -12.257 1.00 85.75 311 ALA A N 1
ATOM 2412 C CA . ALA A 1 311 ? -15.557 12.010 -12.133 1.00 85.75 311 ALA A CA 1
ATOM 2413 C C . ALA A 1 311 ? -15.699 11.357 -13.514 1.00 85.75 311 ALA A C 1
ATOM 2415 O O . ALA A 1 311 ? -16.301 11.964 -14.406 1.00 85.75 311 ALA A O 1
ATOM 2416 N N . ALA A 1 312 ? -15.173 10.142 -13.663 1.00 90.12 312 ALA A N 1
ATOM 2417 C CA . ALA A 1 312 ? -15.311 9.315 -14.858 1.00 90.12 312 ALA A CA 1
ATOM 2418 C C . ALA A 1 312 ? -16.013 7.982 -14.543 1.00 90.12 312 ALA A C 1
ATOM 2420 O O . ALA A 1 312 ? -15.884 7.466 -13.437 1.00 90.12 312 ALA A O 1
ATOM 2421 N N . CYS A 1 313 ? -16.751 7.419 -15.495 1.00 90.81 313 CYS A N 1
ATOM 2422 C CA . CYS A 1 313 ? -17.413 6.119 -15.366 1.00 90.81 313 CYS A CA 1
ATOM 2423 C C . CYS A 1 313 ? -17.211 5.299 -16.641 1.00 90.81 313 CYS A C 1
ATOM 2425 O O . CYS A 1 313 ? -17.182 5.862 -17.736 1.00 90.81 313 CYS A O 1
ATOM 2427 N N . PHE A 1 314 ? -17.085 3.981 -16.490 1.00 91.75 314 PHE A N 1
ATOM 2428 C CA . PHE A 1 314 ? -16.813 3.050 -17.580 1.00 91.75 314 PHE A CA 1
ATOM 2429 C C . PHE A 1 314 ? -17.911 1.989 -17.643 1.00 91.75 314 PHE A C 1
ATOM 2431 O O . PHE A 1 314 ? -18.192 1.311 -16.652 1.00 91.75 314 PHE A O 1
ATOM 2438 N N . LEU A 1 315 ? -18.512 1.826 -18.816 1.00 91.44 315 LEU A N 1
ATOM 2439 C CA . LEU A 1 315 ? -19.504 0.794 -19.118 1.00 91.44 315 LEU A CA 1
ATOM 2440 C C . LEU A 1 315 ? -19.120 0.094 -20.419 1.00 91.44 315 LEU A C 1
ATOM 2442 O O . LEU A 1 315 ? -18.285 0.601 -21.162 1.00 91.44 315 LEU A O 1
ATOM 2446 N N . PHE A 1 316 ? -19.703 -1.063 -20.714 1.00 92.56 316 PHE A N 1
ATOM 2447 C CA . PHE A 1 316 ? -19.424 -1.748 -21.974 1.00 92.56 316 PHE A CA 1
ATOM 2448 C C . PHE A 1 316 ? -20.553 -2.674 -22.436 1.00 92.56 316 PHE A C 1
ATOM 2450 O O . PHE A 1 316 ? -21.339 -3.160 -21.625 1.00 92.56 316 PHE A O 1
ATOM 2457 N N . ASP A 1 317 ? -20.607 -2.960 -23.733 1.00 90.94 317 ASP A N 1
ATOM 2458 C CA . ASP A 1 317 ? -21.428 -4.024 -24.321 1.00 90.94 317 ASP A CA 1
ATOM 2459 C C . ASP A 1 317 ? -20.603 -4.877 -25.307 1.00 90.94 317 ASP A C 1
ATOM 2461 O O . ASP A 1 317 ? -19.371 -4.853 -25.288 1.00 90.94 317 ASP A O 1
ATOM 2465 N N . SER A 1 31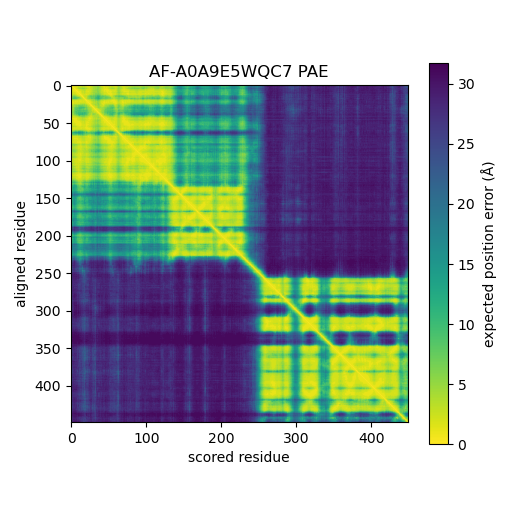8 ? -21.264 -5.688 -26.138 1.00 88.94 318 SER A N 1
ATOM 2466 C CA . SER A 1 318 ? -20.605 -6.528 -27.150 1.00 88.94 318 SER A CA 1
ATOM 2467 C C . SER A 1 318 ? -19.849 -5.745 -28.220 1.00 88.94 318 SER A C 1
ATOM 2469 O O . SER A 1 318 ? -18.970 -6.315 -28.862 1.00 88.94 318 SER A O 1
ATOM 2471 N N . ASP A 1 319 ? -20.165 -4.464 -28.406 1.00 90.56 319 ASP A N 1
ATOM 2472 C CA . ASP A 1 319 ? -19.748 -3.668 -29.557 1.00 90.56 319 ASP A CA 1
ATOM 2473 C C . ASP A 1 319 ? -18.886 -2.463 -29.166 1.00 90.56 319 ASP A C 1
ATOM 2475 O O . ASP A 1 319 ? -17.999 -2.080 -29.936 1.00 90.56 319 ASP A O 1
ATOM 2479 N N . ASN A 1 320 ? -19.091 -1.895 -27.973 1.00 93.88 320 ASN A N 1
ATOM 2480 C CA . ASN A 1 320 ? -18.434 -0.672 -27.530 1.00 93.88 320 ASN A CA 1
ATOM 2481 C C . ASN A 1 320 ? -17.960 -0.709 -26.070 1.00 93.88 320 ASN A C 1
ATOM 2483 O O . ASN A 1 320 ? -18.634 -1.219 -25.172 1.00 93.88 320 ASN A O 1
ATOM 2487 N N . LEU A 1 321 ? -16.849 -0.011 -25.832 1.00 93.38 321 LEU A N 1
ATOM 2488 C CA . LEU A 1 321 ? -16.522 0.590 -24.543 1.00 93.38 321 LEU A CA 1
ATOM 2489 C C . LEU A 1 321 ? -17.182 1.970 -24.452 1.00 93.38 321 LEU A C 1
ATOM 2491 O O . LEU A 1 321 ? -17.013 2.802 -25.345 1.00 93.38 321 LEU A O 1
ATOM 2495 N N . TYR A 1 322 ? -17.869 2.238 -23.349 1.00 95.75 322 TYR A N 1
ATOM 2496 C CA . TYR A 1 322 ? -18.472 3.528 -23.044 1.00 95.75 322 TYR A CA 1
ATOM 2497 C C . TYR A 1 322 ? -17.725 4.222 -21.912 1.00 95.75 322 TYR A C 1
ATOM 2499 O O . TYR A 1 322 ? -17.445 3.620 -20.873 1.00 95.75 322 TYR A O 1
ATOM 2507 N N . VAL A 1 323 ? -17.438 5.509 -22.091 1.00 95.94 323 VAL A N 1
ATOM 2508 C CA . VAL A 1 323 ? -16.738 6.324 -21.092 1.00 95.94 323 VAL A CA 1
ATOM 2509 C C . VAL A 1 323 ? -17.490 7.626 -20.890 1.00 95.94 323 VAL A C 1
ATOM 2511 O O . VAL A 1 323 ? -17.602 8.421 -21.820 1.00 95.94 323 VAL A O 1
ATOM 2514 N N . ALA A 1 324 ? -17.970 7.861 -19.672 1.00 94.62 324 ALA A N 1
ATOM 2515 C CA . ALA A 1 324 ? -18.586 9.120 -19.280 1.00 94.62 324 ALA A CA 1
ATOM 2516 C C . ALA A 1 324 ? -17.640 9.952 -18.427 1.00 94.62 324 ALA A C 1
ATOM 2518 O O . ALA A 1 324 ? -16.951 9.435 -17.551 1.00 94.62 324 ALA A O 1
ATOM 2519 N N . PHE A 1 325 ? -17.710 11.264 -18.609 1.00 92.19 325 PHE A N 1
ATOM 2520 C CA . PHE A 1 325 ? -17.116 12.258 -17.733 1.00 92.19 325 PHE A CA 1
ATOM 2521 C C . PHE A 1 325 ? -18.190 13.219 -17.246 1.00 92.19 325 PHE A C 1
ATOM 2523 O O . PHE A 1 325 ? -19.048 13.657 -18.010 1.00 92.19 325 PHE A O 1
ATOM 2530 N N . GLN A 1 326 ? -18.091 13.634 -15.987 1.00 88.56 326 GLN A N 1
ATOM 2531 C CA . GLN A 1 326 ? -18.832 14.779 -15.473 1.00 88.56 326 GLN A CA 1
ATOM 2532 C C . GLN A 1 326 ? -17.886 15.726 -14.755 1.00 88.56 326 GLN A C 1
ATOM 2534 O O . GLN A 1 326 ? -17.287 15.360 -13.746 1.00 88.56 326 GLN A O 1
ATOM 2539 N N . VAL A 1 327 ? -17.797 16.962 -15.234 1.00 82.62 327 VAL A N 1
ATOM 2540 C CA . VAL A 1 327 ? -16.839 17.962 -14.758 1.00 82.62 327 VAL A CA 1
ATOM 2541 C C . VAL A 1 327 ? -17.595 19.169 -14.205 1.00 82.62 327 VAL A C 1
ATOM 2543 O O . VAL A 1 327 ? -18.494 19.715 -14.850 1.00 82.62 327 VAL A O 1
ATOM 2546 N N . ALA A 1 328 ? -17.255 19.595 -12.990 1.00 75.81 328 ALA A N 1
ATOM 2547 C CA . ALA A 1 328 ? -17.895 20.734 -12.336 1.00 75.81 328 ALA A CA 1
ATOM 2548 C C . ALA A 1 328 ? -17.486 22.065 -12.996 1.00 75.81 328 ALA A C 1
ATOM 2550 O O . ALA A 1 328 ? -16.318 22.285 -13.321 1.00 75.81 328 ALA A O 1
ATOM 2551 N N . LYS A 1 329 ? -18.440 22.992 -13.163 1.00 65.25 329 LYS A N 1
ATOM 2552 C CA . LYS A 1 329 ? -18.156 24.371 -13.588 1.00 65.25 329 LYS A CA 1
ATOM 2553 C C . LYS A 1 329 ? -17.627 25.165 -12.394 1.00 65.25 329 LYS A C 1
ATOM 2555 O O . LYS A 1 329 ? -18.293 25.259 -11.367 1.00 65.25 329 LYS A O 1
ATOM 2560 N N . VAL A 1 330 ? -16.443 25.762 -12.525 1.00 53.47 330 VAL A N 1
ATOM 2561 C CA . VAL A 1 330 ? -15.845 26.594 -11.467 1.00 53.47 330 VAL A CA 1
ATOM 2562 C C . VAL A 1 330 ? -16.467 27.998 -11.505 1.00 53.47 330 VAL A C 1
ATOM 2564 O O . VAL A 1 330 ? -16.480 28.647 -12.554 1.00 53.47 330 VAL A O 1
ATOM 2567 N N . ALA A 1 331 ? -16.968 28.461 -10.354 1.00 41.41 331 ALA A N 1
ATOM 2568 C CA . ALA A 1 331 ? -17.846 29.628 -10.186 1.00 41.41 331 ALA A CA 1
ATOM 2569 C C . ALA A 1 331 ? -17.304 30.987 -10.691 1.00 41.41 331 ALA A C 1
ATOM 2571 O O . ALA A 1 331 ? -18.092 31.903 -10.881 1.00 41.41 331 ALA A O 1
ATOM 2572 N N . ASN A 1 332 ? -16.009 31.134 -10.992 1.00 40.28 332 ASN A N 1
ATOM 2573 C CA . ASN A 1 332 ? -15.442 32.414 -11.455 1.00 40.28 332 ASN A CA 1
ATOM 2574 C C . ASN A 1 332 ? -15.284 32.545 -12.981 1.00 40.28 332 ASN A C 1
ATOM 2576 O O . ASN A 1 332 ? -14.849 33.587 -13.458 1.00 40.28 332 ASN A O 1
ATOM 2580 N N . SER A 1 333 ? -15.690 31.538 -13.763 1.00 42.31 333 SER A N 1
ATOM 2581 C CA . SER A 1 333 ? -15.731 31.619 -15.239 1.00 42.31 333 SER A CA 1
ATOM 2582 C C . SER A 1 333 ? -17.090 32.084 -15.791 1.00 42.31 333 SER A C 1
ATOM 2584 O O . SER A 1 333 ? -17.290 32.130 -17.002 1.00 42.31 333 SER A O 1
ATOM 2586 N N . LEU A 1 334 ? -18.021 32.490 -14.912 1.00 40.53 334 LEU A N 1
ATOM 2587 C CA . LEU A 1 334 ? -19.433 32.810 -15.198 1.00 40.53 334 LEU A CA 1
ATOM 2588 C C . LEU A 1 334 ? -19.685 33.989 -16.167 1.00 40.53 334 LEU A C 1
ATOM 2590 O O . LEU A 1 334 ? -20.836 34.378 -16.356 1.00 40.53 334 LEU A O 1
ATOM 2594 N N . ARG A 1 335 ? -18.654 34.552 -16.810 1.00 38.16 335 ARG A N 1
ATOM 2595 C CA . ARG A 1 335 ? -18.803 35.606 -17.828 1.00 38.16 335 ARG A CA 1
ATOM 2596 C C . ARG A 1 335 ? -18.405 35.207 -19.248 1.00 38.16 335 ARG A C 1
ATOM 2598 O O . ARG A 1 335 ? -18.842 35.896 -20.169 1.00 38.16 335 ARG A O 1
ATOM 2605 N N . SER A 1 336 ? -17.686 34.104 -19.482 1.00 38.53 336 SER A N 1
ATOM 2606 C CA . SER A 1 336 ? -17.584 33.594 -20.854 1.00 38.53 336 SER A CA 1
ATOM 2607 C C . SER A 1 336 ? -18.818 32.743 -21.129 1.00 38.53 336 SER A C 1
ATOM 2609 O O . SER A 1 336 ? -18.953 31.599 -20.699 1.00 38.53 336 SER A O 1
ATOM 2611 N N . ARG A 1 337 ? -19.791 33.345 -21.820 1.00 39.06 337 ARG A N 1
ATOM 2612 C CA . ARG A 1 337 ? -20.863 32.587 -22.470 1.00 39.06 337 ARG A CA 1
ATOM 2613 C C . ARG A 1 337 ? -20.180 31.437 -23.214 1.00 39.06 337 ARG A C 1
ATOM 2615 O O . ARG A 1 337 ? -19.295 31.714 -24.020 1.00 39.06 337 ARG A O 1
ATOM 2622 N N . PHE A 1 338 ? -20.578 30.191 -22.953 1.00 41.34 338 PHE A N 1
ATOM 2623 C CA . PHE A 1 338 ? -20.324 29.083 -23.873 1.00 41.34 338 PHE A CA 1
ATOM 2624 C C . PHE A 1 338 ? -21.022 29.471 -25.182 1.00 41.34 338 PHE A C 1
ATOM 2626 O O . PHE A 1 338 ? -22.198 29.177 -25.380 1.00 41.34 338 PHE A O 1
ATOM 2633 N N . ARG A 1 339 ? -20.369 30.292 -26.014 1.00 36.94 339 ARG A N 1
ATOM 2634 C CA . ARG A 1 339 ? -20.897 30.664 -27.321 1.00 36.94 339 ARG A CA 1
ATOM 2635 C C . ARG A 1 339 ? -20.903 29.372 -28.123 1.00 36.94 339 ARG A C 1
ATOM 2637 O O . ARG A 1 339 ? -19.934 28.619 -28.075 1.00 36.94 339 ARG A O 1
ATOM 2644 N N . SER A 1 340 ? -21.978 29.140 -28.865 1.00 33.44 340 SER A N 1
ATOM 2645 C CA . SER A 1 340 ? -22.248 27.981 -29.733 1.00 33.44 340 SER A CA 1
ATOM 2646 C C . SER A 1 340 ? -21.232 27.775 -30.873 1.00 33.44 340 SER A C 1
ATOM 2648 O O . SER A 1 340 ? -21.506 27.099 -31.857 1.00 33.44 340 SER A O 1
ATOM 2650 N N . ARG A 1 341 ? -20.045 28.372 -30.753 1.00 37.28 341 ARG A N 1
ATOM 2651 C CA . ARG A 1 341 ? -18.942 28.337 -31.702 1.00 37.28 341 ARG A CA 1
ATOM 2652 C C . ARG A 1 341 ? -17.580 28.356 -30.996 1.00 37.28 341 ARG A C 1
ATOM 2654 O O . ARG A 1 341 ? -16.616 28.855 -31.563 1.00 37.28 341 ARG A O 1
ATOM 2661 N N . ALA A 1 342 ? -17.505 27.876 -29.751 1.00 34.47 342 ALA A N 1
ATOM 2662 C CA . ALA A 1 342 ? -16.239 27.714 -29.037 1.00 34.47 342 ALA A CA 1
ATOM 2663 C C . ALA A 1 342 ? -15.334 26.809 -29.871 1.00 34.47 342 ALA A C 1
ATOM 2665 O O . ALA A 1 342 ? -15.725 25.675 -30.120 1.00 34.47 342 ALA A O 1
ATOM 2666 N N . THR A 1 343 ? -14.203 27.311 -30.361 1.00 34.22 343 THR A N 1
ATOM 2667 C CA . THR A 1 343 ? -13.133 26.560 -31.038 1.00 34.22 343 THR A CA 1
ATOM 2668 C C . THR A 1 343 ? -12.312 25.782 -30.007 1.00 34.22 343 THR A C 1
ATOM 2670 O O . THR A 1 343 ? -12.384 26.078 -28.812 1.00 34.22 343 THR A O 1
ATOM 2673 N N . SER A 1 344 ? -11.536 24.778 -30.432 1.00 37.91 344 SER A N 1
ATOM 2674 C CA . SER A 1 344 ? -10.569 24.129 -29.542 1.00 37.91 344 SER A CA 1
ATOM 2675 C C . SER A 1 344 ? -9.692 25.214 -28.897 1.00 37.91 344 SER A C 1
ATOM 267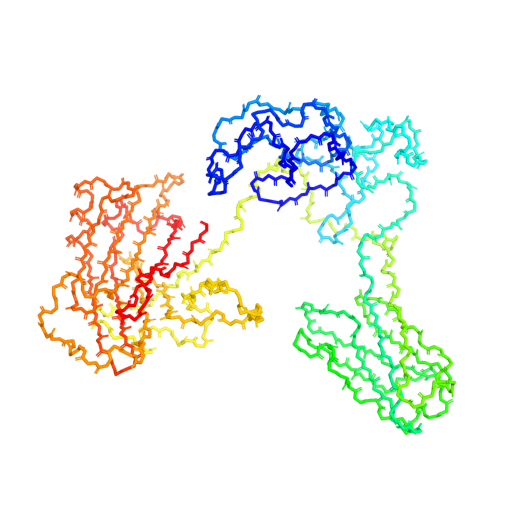7 O O . SER A 1 344 ? -9.177 26.093 -29.584 1.00 37.91 344 SER A O 1
ATOM 2679 N N . GLY A 1 345 ? -9.601 25.238 -27.562 1.00 43.38 345 GLY A N 1
ATOM 2680 C CA . GLY A 1 345 ? -8.765 26.224 -26.857 1.00 43.38 345 GLY A CA 1
ATOM 2681 C C . GLY A 1 345 ? -9.385 26.982 -25.679 1.00 43.38 345 GLY A C 1
ATOM 2682 O O . GLY A 1 345 ? -8.621 27.558 -24.908 1.00 43.38 345 GLY A O 1
ATOM 2683 N N . ASP A 1 346 ? -10.698 26.909 -25.424 1.00 47.47 346 ASP A N 1
ATOM 2684 C CA . ASP A 1 346 ? -11.341 27.596 -24.272 1.00 47.47 346 ASP A CA 1
ATOM 2685 C C . ASP A 1 346 ? -10.958 27.020 -22.884 1.00 47.47 346 ASP A C 1
ATOM 2687 O O . ASP A 1 346 ? -11.440 27.446 -21.830 1.00 47.47 346 ASP A O 1
ATOM 2691 N N . GLY A 1 347 ? -10.040 26.052 -22.857 1.00 57.19 347 GLY A N 1
ATOM 2692 C CA . GLY A 1 347 ? -9.370 25.566 -21.654 1.00 57.19 347 GLY A CA 1
ATOM 2693 C C . GLY A 1 347 ? -10.122 24.486 -20.877 1.00 57.19 347 GLY A C 1
ATOM 2694 O O . GLY A 1 347 ? -9.515 23.890 -19.995 1.00 57.19 347 GLY A O 1
ATOM 2695 N N . ALA A 1 348 ? -11.383 24.191 -21.206 1.00 71.00 348 ALA A N 1
ATOM 2696 C CA . ALA A 1 348 ? -12.118 23.045 -20.669 1.00 71.00 348 ALA A CA 1
ATOM 2697 C C . ALA A 1 348 ? -12.002 21.836 -21.607 1.00 71.00 348 ALA A C 1
ATOM 2699 O O . ALA A 1 348 ? -12.302 21.966 -22.791 1.00 71.00 348 ALA A O 1
ATOM 2700 N N . ALA A 1 349 ? -11.589 20.680 -21.094 1.00 80.88 349 ALA A N 1
ATOM 2701 C CA . ALA A 1 349 ? -11.471 19.453 -21.882 1.00 80.88 349 ALA A CA 1
ATOM 2702 C C . ALA A 1 349 ? -11.519 18.215 -20.981 1.00 80.88 349 ALA A C 1
ATOM 2704 O O . ALA A 1 349 ? -11.278 18.314 -19.779 1.00 80.88 349 ALA A O 1
ATOM 2705 N N . VAL A 1 350 ? -11.797 17.057 -21.565 1.00 87.69 350 VAL A N 1
ATOM 2706 C CA . VAL A 1 350 ? -11.520 15.744 -20.972 1.00 87.69 350 VAL A CA 1
ATOM 2707 C C . VAL A 1 350 ? -10.534 15.007 -21.859 1.00 87.69 350 VAL A C 1
ATOM 2709 O O . VAL A 1 350 ? -10.517 15.215 -23.071 1.00 87.69 350 VAL A O 1
ATOM 2712 N N . GLU A 1 351 ? -9.709 14.168 -21.257 1.00 90.62 351 GLU A N 1
ATOM 2713 C CA . GLU A 1 351 ? -8.755 13.325 -21.958 1.00 90.62 351 GLU A CA 1
ATOM 2714 C C . GLU A 1 351 ? -8.848 11.897 -21.437 1.00 90.62 351 GLU A C 1
ATOM 2716 O O . GLU A 1 351 ? -8.921 11.656 -20.231 1.00 90.62 351 GLU A O 1
ATOM 2721 N N . LEU A 1 352 ? -8.851 10.960 -22.374 1.00 92.06 352 LEU A N 1
ATOM 2722 C CA . LEU A 1 352 ? -8.781 9.534 -22.133 1.00 92.06 352 LEU A CA 1
ATOM 2723 C C . LEU A 1 352 ? -7.563 9.007 -22.887 1.00 92.06 352 LEU A C 1
ATOM 2725 O O . LEU A 1 352 ? -7.583 8.918 -24.116 1.00 92.06 352 LEU A O 1
ATOM 2729 N N . ALA A 1 353 ? -6.517 8.651 -22.149 1.00 91.06 353 ALA A N 1
ATOM 2730 C CA . ALA A 1 353 ? -5.380 7.916 -22.674 1.00 91.06 353 ALA A CA 1
ATOM 2731 C C . ALA A 1 353 ? -5.542 6.444 -22.298 1.00 91.06 353 ALA A C 1
ATOM 2733 O O . ALA A 1 353 ? -5.742 6.117 -21.129 1.00 91.06 353 ALA A O 1
ATOM 2734 N N . PHE A 1 354 ? -5.488 5.548 -23.276 1.00 90.31 354 PHE A N 1
ATOM 2735 C CA . PHE A 1 354 ? -5.746 4.135 -23.038 1.00 90.31 354 PHE A CA 1
ATOM 2736 C C . PHE A 1 354 ? -4.949 3.231 -23.969 1.00 90.31 354 PHE A C 1
ATOM 2738 O O . PHE A 1 354 ? -4.653 3.571 -25.114 1.00 90.31 354 PHE A O 1
ATOM 2745 N N . ARG A 1 355 ? -4.612 2.049 -23.460 1.00 89.00 355 ARG A N 1
ATOM 2746 C CA . ARG A 1 355 ? -3.863 1.018 -24.169 1.00 89.00 355 ARG A CA 1
ATOM 2747 C C . ARG A 1 355 ? -4.570 -0.327 -24.003 1.00 89.00 355 ARG A C 1
ATOM 2749 O O . ARG A 1 355 ? -4.603 -0.828 -22.877 1.00 89.00 355 ARG A O 1
ATOM 2756 N N . PRO A 1 356 ? -5.130 -0.915 -25.074 1.00 86.50 356 PRO A N 1
ATOM 2757 C CA . PRO A 1 356 ? -5.713 -2.248 -25.001 1.00 86.50 356 PRO A CA 1
ATOM 2758 C C . PRO A 1 356 ? -4.616 -3.306 -24.852 1.00 86.50 356 PRO A C 1
ATOM 2760 O O . PRO A 1 356 ? -3.580 -3.243 -25.523 1.00 86.50 356 PRO A O 1
ATOM 2763 N N . ILE A 1 357 ? -4.856 -4.291 -23.991 1.00 83.81 357 ILE A N 1
ATOM 2764 C CA . ILE A 1 357 ? -4.061 -5.514 -23.891 1.00 83.81 357 ILE A CA 1
ATOM 2765 C C . ILE A 1 357 ? -4.867 -6.633 -24.544 1.00 83.81 357 ILE A C 1
ATOM 2767 O O . ILE A 1 357 ? -5.916 -7.028 -24.038 1.00 83.81 357 ILE A O 1
ATOM 2771 N N . VAL A 1 358 ? -4.395 -7.098 -25.701 1.00 79.06 358 VAL A N 1
ATOM 2772 C CA . VAL A 1 358 ? -5.095 -8.068 -26.551 1.00 79.06 358 VAL A CA 1
ATOM 2773 C C . VAL A 1 358 ? -4.251 -9.327 -26.632 1.00 79.06 358 VAL A C 1
ATOM 2775 O O . VAL A 1 358 ? -3.108 -9.260 -27.090 1.00 79.06 358 VAL A O 1
ATOM 2778 N N . ARG A 1 359 ? -4.778 -10.470 -26.181 1.00 77.75 359 ARG A N 1
ATOM 2779 C CA . ARG A 1 359 ? -4.043 -11.753 -26.135 1.00 77.75 359 ARG A CA 1
ATOM 2780 C C . ARG A 1 359 ? -2.636 -11.598 -25.528 1.00 77.75 359 ARG A C 1
ATOM 2782 O O . ARG A 1 359 ? -1.631 -11.974 -26.137 1.00 77.75 359 ARG A O 1
ATOM 2789 N N . LYS A 1 360 ? -2.565 -10.958 -24.358 1.00 74.88 360 LYS A N 1
ATOM 2790 C CA . LYS A 1 360 ? -1.364 -10.615 -23.575 1.00 74.88 360 LYS A CA 1
ATOM 2791 C C . LYS A 1 360 ? -0.364 -9.697 -24.282 1.00 74.88 360 LYS A C 1
ATOM 2793 O O . LYS A 1 360 ? 0.740 -9.482 -23.782 1.00 74.88 360 LYS A O 1
ATOM 2798 N N . ARG A 1 361 ? -0.721 -9.131 -25.439 1.00 77.62 361 ARG A N 1
ATOM 2799 C CA . ARG A 1 361 ? 0.135 -8.220 -26.202 1.00 77.62 361 ARG A CA 1
ATOM 2800 C C . ARG A 1 361 ? -0.375 -6.791 -26.076 1.00 77.62 361 ARG A C 1
ATOM 2802 O O . ARG A 1 361 ? -1.544 -6.520 -26.355 1.00 77.62 361 ARG A O 1
ATOM 2809 N N . PRO A 1 362 ? 0.485 -5.855 -25.658 1.00 81.69 362 PRO A N 1
ATOM 2810 C CA . PRO A 1 362 ? 0.042 -4.505 -25.401 1.00 81.69 362 PRO A CA 1
ATOM 2811 C C . PRO A 1 362 ? 0.015 -3.696 -26.712 1.00 81.69 362 PRO A C 1
ATOM 2813 O O . PRO A 1 362 ? 1.053 -3.503 -27.347 1.00 81.69 362 PRO A O 1
ATOM 2816 N N . GLY A 1 363 ? -1.166 -3.207 -27.105 1.00 82.12 363 GLY A N 1
ATOM 2817 C CA . GLY A 1 363 ? -1.380 -2.413 -28.325 1.00 82.12 363 GLY A CA 1
ATOM 2818 C C . GLY A 1 363 ? -0.763 -1.004 -28.267 1.00 82.12 363 GLY A C 1
ATOM 2819 O O . GLY A 1 363 ? -0.014 -0.699 -27.334 1.00 82.12 363 GLY A O 1
ATOM 2820 N N . PRO A 1 364 ? -1.039 -0.114 -29.236 1.00 87.00 364 PRO A N 1
ATOM 2821 C CA . PRO A 1 364 ? -0.615 1.285 -29.151 1.00 87.00 364 PRO A CA 1
ATOM 2822 C C . PRO A 1 364 ? -1.359 2.029 -28.030 1.00 87.00 364 PRO A C 1
ATOM 2824 O O . PRO A 1 364 ? -2.433 1.613 -27.590 1.00 87.00 364 PRO A O 1
ATOM 2827 N N . VAL A 1 365 ? -0.791 3.150 -27.577 1.00 89.69 365 VAL A N 1
ATOM 2828 C CA . VAL A 1 365 ? -1.485 4.076 -26.670 1.00 89.69 365 VAL A CA 1
ATOM 2829 C C . VAL A 1 365 ? -2.307 5.051 -27.506 1.00 89.69 365 VAL A C 1
ATOM 2831 O O . VAL A 1 365 ? -1.752 5.858 -28.254 1.00 89.69 365 VAL A O 1
ATOM 2834 N N . TYR A 1 366 ? -3.625 4.974 -27.364 1.00 91.38 366 TYR A N 1
ATOM 2835 C CA . TYR A 1 366 ? -4.576 5.899 -27.962 1.00 91.38 366 TYR A CA 1
ATOM 2836 C C . TYR A 1 366 ? -4.874 7.042 -26.999 1.00 91.38 366 TYR A C 1
ATOM 2838 O O . TYR A 1 366 ? -4.983 6.830 -25.792 1.00 91.38 366 TYR A O 1
ATOM 2846 N N . VAL A 1 367 ? -5.046 8.248 -27.535 1.00 91.56 367 VAL A N 1
ATOM 2847 C CA . VAL A 1 367 ? -5.440 9.423 -26.754 1.00 91.56 367 VAL A CA 1
ATOM 2848 C C . VAL A 1 367 ? -6.643 10.069 -27.424 1.00 91.56 367 VAL A C 1
ATOM 2850 O O . VAL A 1 367 ? -6.576 10.436 -28.597 1.00 91.56 367 VAL A O 1
ATOM 2853 N N . LEU A 1 368 ? -7.743 10.195 -26.684 1.00 94.38 368 LEU A N 1
ATOM 2854 C CA . LEU A 1 368 ? -8.939 10.926 -27.090 1.00 94.38 368 LEU A CA 1
ATOM 2855 C C . LEU A 1 368 ? -9.085 12.169 -26.224 1.00 94.38 368 LEU A C 1
ATOM 2857 O O . LEU A 1 368 ? -9.036 12.073 -24.999 1.00 94.38 368 LEU A O 1
ATOM 2861 N N . ARG A 1 369 ? -9.301 13.325 -26.851 1.00 92.50 369 ARG A N 1
ATOM 2862 C CA . ARG A 1 369 ? -9.518 14.591 -26.148 1.00 92.50 369 ARG A CA 1
ATOM 2863 C C . ARG A 1 369 ? -10.828 15.216 -26.600 1.00 92.50 369 ARG A C 1
ATOM 2865 O O . ARG A 1 369 ? -10.971 15.540 -27.772 1.00 92.50 369 ARG A O 1
ATOM 2872 N N . GLY A 1 370 ? -11.776 15.368 -25.681 1.00 89.38 370 GLY A N 1
AT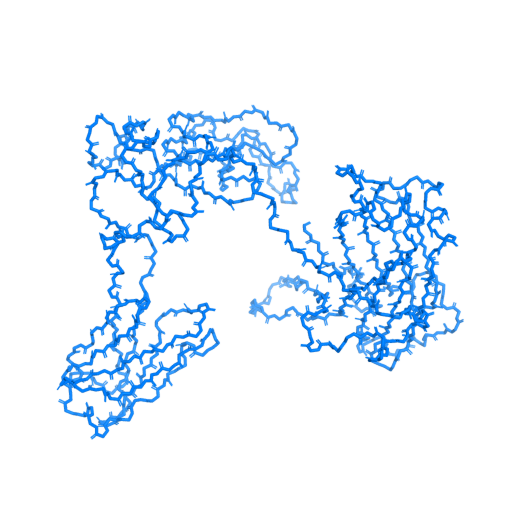OM 2873 C CA . GLY A 1 370 ? -13.109 15.916 -25.938 1.00 89.38 370 GLY A CA 1
ATOM 2874 C C . GLY A 1 370 ? -13.311 17.279 -25.285 1.00 89.38 370 GLY A C 1
ATOM 2875 O O . GLY A 1 370 ? -12.765 17.545 -24.212 1.00 89.38 370 GLY A O 1
ATOM 2876 N N . ASP A 1 371 ? -14.105 18.143 -25.915 1.00 84.75 371 ASP A N 1
ATOM 2877 C CA . ASP A 1 371 ? -14.460 19.460 -25.390 1.00 84.75 371 ASP A CA 1
ATOM 2878 C C . ASP A 1 371 ? -15.985 19.626 -25.169 1.00 84.75 371 ASP A C 1
ATOM 2880 O O . ASP A 1 371 ? -16.791 18.844 -25.690 1.00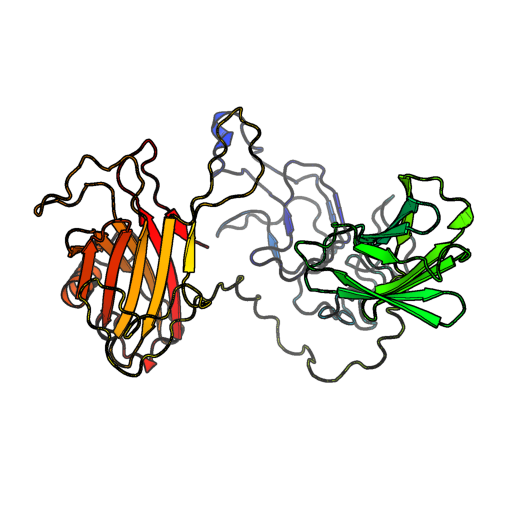 84.75 371 ASP A O 1
ATOM 2884 N N . PRO A 1 372 ? -16.421 20.640 -24.393 1.00 85.31 372 PRO A N 1
ATOM 2885 C CA . PRO A 1 372 ? -17.841 20.869 -24.114 1.00 85.31 372 PRO A CA 1
ATOM 2886 C C . PRO A 1 372 ? -18.669 21.329 -25.322 1.00 85.31 372 PRO A C 1
ATOM 2888 O O . PRO A 1 372 ? -19.883 21.463 -25.194 1.00 85.31 372 PRO A O 1
ATOM 2891 N N . SER A 1 373 ? -18.045 21.628 -26.466 1.00 79.44 373 SER A N 1
ATOM 2892 C CA . SER A 1 373 ? -18.748 22.025 -27.693 1.00 79.44 373 SER A CA 1
ATOM 2893 C C . SER A 1 373 ? -19.253 20.831 -28.506 1.00 79.44 373 SER A C 1
ATOM 2895 O O . SER A 1 373 ? -19.915 21.028 -29.522 1.00 79.44 373 SER A O 1
ATOM 2897 N N . GLY A 1 374 ? -18.948 19.605 -28.069 1.00 84.38 374 GLY A N 1
ATOM 2898 C CA . GLY A 1 374 ? -19.288 18.386 -28.802 1.00 84.38 374 GLY A CA 1
ATOM 2899 C C . GLY A 1 374 ? -18.231 17.988 -29.831 1.00 84.38 374 GLY A C 1
ATOM 2900 O O . GLY A 1 374 ? -18.483 17.107 -30.646 1.00 84.38 374 GLY A O 1
ATOM 2901 N N . ARG A 1 375 ? -17.040 18.602 -29.806 1.00 87.88 375 ARG A N 1
ATOM 2902 C CA . ARG A 1 375 ? -15.910 18.172 -30.638 1.00 87.88 375 ARG A CA 1
ATOM 2903 C C . ARG A 1 375 ? -14.933 17.326 -29.838 1.00 87.88 375 ARG A C 1
ATOM 2905 O O . ARG A 1 375 ? -14.730 17.551 -28.645 1.00 87.88 375 ARG A O 1
ATOM 2912 N N . PHE A 1 376 ? -14.286 16.394 -30.528 1.00 93.44 376 PHE A N 1
ATOM 2913 C CA . PHE A 1 376 ? -13.173 15.630 -29.987 1.00 93.44 376 PHE A CA 1
ATOM 2914 C C . PHE A 1 376 ? -12.091 15.387 -31.041 1.00 93.44 376 PHE A C 1
ATOM 2916 O O . PHE A 1 376 ? -12.315 15.500 -32.250 1.00 93.44 376 PHE A O 1
ATOM 2923 N N . GLU A 1 377 ? -10.909 15.034 -30.558 1.00 91.94 377 GLU A N 1
ATOM 2924 C CA . GLU A 1 377 ? -9.746 14.666 -31.351 1.00 91.94 377 GLU A CA 1
ATOM 2925 C C . GLU A 1 377 ? -9.220 13.297 -30.912 1.00 91.94 377 GLU A C 1
ATOM 2927 O O . GLU A 1 377 ? -9.356 12.913 -29.749 1.00 91.94 377 GLU A O 1
ATOM 2932 N N . SER A 1 378 ? -8.590 12.582 -31.847 1.00 92.88 378 SER A N 1
ATOM 2933 C CA . SER A 1 378 ? -7.713 11.450 -31.549 1.00 92.88 378 SER A CA 1
ATOM 2934 C C . SER A 1 378 ? -6.280 11.865 -31.861 1.00 92.88 378 SER A C 1
ATOM 2936 O O . SER A 1 378 ? -6.009 12.346 -32.963 1.00 92.88 378 SER A O 1
ATOM 2938 N N . LEU A 1 379 ? -5.391 11.746 -30.876 1.00 86.06 379 LEU A N 1
ATOM 2939 C CA . LEU A 1 379 ? -4.048 12.325 -30.899 1.00 86.06 379 LEU A CA 1
ATOM 2940 C C . LEU A 1 379 ? -2.970 11.243 -31.038 1.00 86.06 379 LEU A C 1
ATOM 2942 O O . LEU A 1 379 ? -3.143 10.108 -30.595 1.00 86.06 379 LEU A O 1
ATOM 2946 N N . THR A 1 380 ? -1.821 11.622 -31.598 1.00 84.25 380 THR A N 1
ATOM 2947 C CA . THR A 1 380 ? -0.640 10.752 -31.774 1.00 84.25 380 THR A CA 1
ATOM 2948 C C . THR A 1 380 ? 0.420 10.952 -30.682 1.00 84.25 380 THR A C 1
ATOM 2950 O O . THR A 1 380 ? 1.540 10.471 -30.810 1.00 84.25 380 THR A O 1
ATOM 2953 N N . GLU A 1 381 ? 0.096 11.681 -29.609 1.00 73.44 381 GLU A N 1
ATOM 2954 C CA . GLU A 1 381 ? 1.057 12.184 -28.608 1.00 73.44 381 GLU A CA 1
ATOM 2955 C C . GLU A 1 381 ? 1.716 11.087 -27.739 1.00 73.44 381 GLU A C 1
ATOM 2957 O O . GLU A 1 381 ? 2.717 11.366 -27.085 1.00 73.44 381 GLU A O 1
ATOM 2962 N N . ALA A 1 382 ? 1.191 9.852 -27.721 1.00 71.38 382 ALA A N 1
ATOM 2963 C CA . ALA A 1 382 ? 1.619 8.815 -26.769 1.00 71.38 382 ALA A CA 1
ATOM 2964 C C . ALA A 1 382 ? 1.999 7.446 -27.370 1.00 71.38 382 ALA A C 1
ATOM 2966 O O . ALA A 1 382 ? 2.594 6.631 -26.663 1.00 71.38 382 ALA A O 1
ATOM 2967 N N . GLY A 1 383 ? 1.676 7.156 -28.638 1.00 75.00 383 GLY A N 1
ATOM 2968 C CA . GLY A 1 383 ? 2.078 5.881 -29.257 1.00 75.00 383 GLY A CA 1
ATOM 2969 C C . GLY A 1 383 ? 1.250 5.375 -30.441 1.00 75.00 383 GLY A C 1
ATOM 2970 O O . GLY A 1 383 ? 1.705 4.461 -31.124 1.00 75.00 383 GLY A O 1
ATOM 2971 N N . ALA A 1 384 ? 0.062 5.923 -30.708 1.00 86.50 384 ALA A N 1
ATOM 2972 C CA . ALA A 1 384 ? -0.693 5.612 -31.924 1.00 86.50 384 ALA A CA 1
ATOM 2973 C C . ALA A 1 384 ? -0.076 6.285 -33.165 1.00 86.50 384 ALA A C 1
ATOM 2975 O O . ALA A 1 384 ? 0.283 7.464 -33.134 1.00 86.50 384 ALA A O 1
ATOM 2976 N N . SER A 1 385 ? 0.005 5.548 -34.276 1.00 90.19 385 SER A N 1
ATOM 2977 C CA . SER A 1 385 ? 0.343 6.108 -35.591 1.00 90.19 385 SER A CA 1
ATOM 2978 C C . SER A 1 385 ? -0.752 7.057 -36.096 1.00 90.19 385 SER A C 1
ATOM 2980 O O . SER A 1 385 ? -1.892 7.028 -35.626 1.00 90.19 385 SER A O 1
ATOM 2982 N N . GLN A 1 386 ? -0.433 7.883 -37.098 1.00 90.44 386 GLN A N 1
ATOM 2983 C CA . GLN A 1 386 ? -1.420 8.778 -37.717 1.00 90.44 386 GLN A CA 1
ATOM 2984 C C . GLN A 1 386 ? -2.622 8.023 -38.293 1.00 90.44 386 GLN A C 1
ATOM 2986 O O . GLN A 1 386 ? -3.753 8.493 -38.182 1.00 90.44 386 GLN A O 1
ATOM 2991 N N . GLU A 1 387 ? -2.387 6.857 -38.895 1.00 92.12 387 GLU A N 1
ATOM 2992 C CA . GLU A 1 387 ? -3.447 6.010 -39.439 1.00 92.12 387 GLU A CA 1
ATOM 2993 C C . GLU A 1 387 ? -4.346 5.468 -38.323 1.00 92.12 387 GLU A C 1
ATOM 2995 O O . GLU A 1 387 ? -5.563 5.612 -38.385 1.00 92.12 387 GLU A O 1
ATOM 3000 N N . GLN A 1 388 ? -3.751 4.940 -37.251 1.00 89.88 388 GLN A N 1
ATOM 3001 C CA . GLN A 1 388 ? -4.482 4.442 -36.084 1.00 89.88 388 GLN A CA 1
ATOM 3002 C C . GLN A 1 388 ? -5.329 5.533 -35.416 1.00 89.88 388 GLN A C 1
ATOM 3004 O O . GLN A 1 388 ? -6.503 5.307 -35.129 1.00 89.88 388 GLN A O 1
ATOM 3009 N N . ALA A 1 389 ? -4.771 6.730 -35.213 1.00 90.69 389 ALA A N 1
ATOM 3010 C CA . ALA A 1 389 ? -5.511 7.861 -34.656 1.00 90.69 389 ALA A CA 1
ATOM 3011 C C . ALA A 1 389 ? -6.658 8.307 -35.583 1.00 90.69 389 ALA A C 1
ATOM 3013 O O . ALA A 1 389 ? -7.764 8.588 -35.122 1.00 90.69 389 ALA A O 1
ATOM 3014 N N . ARG A 1 390 ? -6.437 8.324 -36.905 1.00 94.31 390 ARG A N 1
ATOM 3015 C CA . ARG A 1 390 ? -7.475 8.658 -37.893 1.00 94.31 390 ARG A CA 1
ATOM 3016 C C . ARG A 1 390 ? -8.605 7.628 -37.903 1.00 94.31 390 ARG A C 1
ATOM 3018 O O . ARG A 1 390 ? -9.771 8.014 -37.871 1.00 94.31 390 ARG A O 1
ATOM 3025 N N . ASN A 1 391 ? -8.266 6.342 -37.901 1.00 93.31 391 ASN A N 1
ATOM 3026 C CA . ASN A 1 391 ? -9.238 5.250 -37.876 1.00 93.31 391 ASN A CA 1
ATOM 3027 C C . ASN A 1 391 ? -10.074 5.293 -36.594 1.00 93.31 391 ASN A C 1
ATOM 3029 O O . ASN A 1 391 ? -11.300 5.219 -36.658 1.00 93.31 391 ASN A O 1
ATOM 3033 N N . LEU A 1 392 ? -9.429 5.511 -35.444 1.00 94.38 392 LEU A N 1
ATOM 3034 C CA . LEU A 1 392 ? -10.131 5.663 -34.174 1.00 94.38 392 LEU A CA 1
ATOM 3035 C C . LEU A 1 392 ? -11.047 6.895 -34.178 1.00 94.38 392 LEU A C 1
ATOM 3037 O O . LEU A 1 392 ? -12.210 6.789 -33.794 1.00 94.38 392 LEU A O 1
ATOM 3041 N N . LYS A 1 393 ? -10.566 8.049 -34.662 1.00 95.44 393 LYS A N 1
ATOM 3042 C CA . LYS A 1 393 ? -11.372 9.276 -34.778 1.00 95.44 393 LYS A CA 1
ATOM 3043 C C . LYS A 1 393 ? -12.635 9.067 -35.616 1.00 95.44 393 LYS A C 1
ATOM 3045 O O . LYS A 1 393 ? -13.683 9.583 -35.251 1.00 95.44 393 LYS A O 1
ATOM 3050 N N . ASN A 1 394 ? -12.538 8.327 -36.717 1.00 95.94 394 ASN A N 1
ATOM 3051 C CA . ASN A 1 394 ? -13.675 8.076 -37.604 1.00 95.94 394 ASN A CA 1
ATOM 3052 C C . ASN A 1 394 ? -14.698 7.096 -37.009 1.00 95.94 394 ASN A C 1
ATOM 3054 O O . ASN A 1 394 ? -15.858 7.116 -37.410 1.00 95.94 394 ASN A O 1
ATOM 3058 N N . ALA A 1 395 ? -14.277 6.236 -36.078 1.00 96.50 395 ALA A N 1
ATOM 3059 C CA . ALA A 1 395 ? -15.130 5.210 -35.482 1.00 96.50 395 ALA A CA 1
ATOM 3060 C C . ALA A 1 395 ? -15.797 5.649 -34.168 1.00 96.50 395 ALA A C 1
ATOM 3062 O O . ALA A 1 395 ? -16.900 5.202 -33.854 1.00 96.50 395 ALA A O 1
ATOM 3063 N N . VAL A 1 396 ? -15.128 6.491 -33.377 1.00 97.81 396 VAL A N 1
ATOM 3064 C CA . VAL A 1 396 ? -15.614 6.915 -32.059 1.00 97.81 396 VAL A CA 1
ATOM 3065 C C . VAL A 1 396 ? -16.796 7.869 -32.194 1.00 97.81 396 VAL A C 1
ATOM 3067 O O . VAL A 1 396 ? -16.734 8.862 -32.918 1.00 97.81 396 VAL A O 1
ATOM 3070 N N . ARG A 1 397 ? -17.858 7.611 -31.425 1.00 97.94 397 ARG A N 1
ATOM 3071 C CA . ARG A 1 397 ? -18.942 8.582 -31.220 1.00 97.94 397 ARG A CA 1
ATOM 3072 C C . ARG A 1 397 ? -18.661 9.389 -29.962 1.00 97.94 397 ARG A C 1
ATOM 3074 O O . ARG A 1 397 ? -18.282 8.818 -28.940 1.00 97.94 397 ARG A O 1
ATOM 3081 N N . TYR A 1 398 ? -18.885 10.696 -30.039 1.00 97.69 398 TYR A N 1
ATOM 3082 C CA . TYR A 1 398 ? -18.685 11.622 -28.932 1.00 97.69 398 TYR A CA 1
ATOM 3083 C C . TYR A 1 398 ? -19.905 12.518 -28.741 1.00 97.69 398 TYR A C 1
ATOM 3085 O O . TYR A 1 398 ? -20.410 13.091 -29.705 1.00 97.69 398 TYR A O 1
ATOM 3093 N N . GLY A 1 399 ? -20.349 12.652 -27.494 1.00 95.62 399 GLY A N 1
ATOM 3094 C CA . GLY A 1 399 ? -21.452 13.517 -27.091 1.00 95.62 399 GLY A CA 1
ATOM 3095 C C . GLY A 1 399 ? -21.017 14.405 -25.937 1.00 95.62 399 GLY A C 1
ATOM 3096 O O . GLY A 1 399 ? -20.289 13.963 -25.050 1.00 95.62 399 GLY A O 1
ATOM 3097 N N . ALA A 1 400 ? -21.449 15.663 -25.930 1.00 92.44 400 ALA A N 1
ATOM 3098 C CA . ALA A 1 400 ? -21.198 16.569 -24.817 1.00 92.44 400 ALA A CA 1
ATOM 3099 C C . ALA A 1 400 ? -22.439 17.399 -24.501 1.00 92.44 400 ALA A C 1
ATOM 3101 O O . ALA A 1 400 ? -23.123 17.887 -25.398 1.00 92.44 400 ALA A O 1
ATOM 3102 N N . HIS A 1 401 ? -22.700 17.601 -23.210 1.00 90.31 401 HIS A N 1
ATOM 3103 C CA . HIS A 1 401 ? -23.810 18.422 -22.746 1.00 90.31 401 HIS A CA 1
ATOM 3104 C C . HIS A 1 401 ? -23.345 19.426 -21.695 1.00 90.31 401 HIS A C 1
ATOM 3106 O O . HIS A 1 401 ? -22.752 19.086 -20.668 1.00 90.31 401 HIS A O 1
ATOM 3112 N N . VAL A 1 402 ? -23.683 20.694 -21.914 1.00 85.19 402 VAL A N 1
ATOM 3113 C CA . VAL A 1 402 ? -23.345 21.791 -21.008 1.00 85.19 402 VAL A CA 1
ATOM 3114 C C . VAL A 1 402 ? -24.546 22.107 -20.116 1.00 85.19 402 VAL A C 1
ATOM 3116 O O . VAL A 1 402 ? -25.483 22.790 -20.517 1.00 85.19 402 VAL A O 1
ATOM 3119 N N . GLY A 1 403 ? -24.507 21.640 -18.867 1.00 77.81 403 GLY A N 1
ATOM 3120 C CA . GLY A 1 403 ? -25.515 21.939 -17.847 1.00 77.81 403 GLY A CA 1
ATOM 3121 C C . GLY A 1 403 ? -25.259 23.254 -17.100 1.00 77.81 403 GLY A C 1
ATOM 3122 O O . GLY A 1 403 ? -24.284 23.966 -17.339 1.00 77.81 403 GLY A O 1
ATOM 3123 N N . ARG A 1 404 ? -26.117 23.598 -16.132 1.00 75.44 404 ARG A N 1
ATOM 3124 C CA . ARG A 1 404 ? -25.994 24.854 -15.360 1.00 75.44 404 ARG A CA 1
ATOM 3125 C C . ARG A 1 404 ? -24.750 24.899 -14.460 1.00 75.44 404 ARG A C 1
ATOM 3127 O O . ARG A 1 404 ? -24.110 25.941 -14.369 1.00 75.44 404 ARG A O 1
ATOM 3134 N N . ARG A 1 405 ? -24.410 23.785 -13.800 1.00 72.56 405 ARG A N 1
ATOM 3135 C CA . ARG A 1 405 ? -23.326 23.684 -12.792 1.00 72.56 405 ARG A CA 1
ATOM 3136 C C . ARG A 1 405 ? -22.195 22.725 -13.174 1.00 72.56 405 ARG A C 1
ATOM 3138 O O . ARG A 1 405 ? -21.191 22.645 -12.476 1.00 72.56 405 ARG A O 1
ATOM 3145 N N . SER A 1 406 ? -22.345 22.009 -14.274 1.00 80.25 406 SER A N 1
ATOM 3146 C CA . SER A 1 406 ? -21.385 21.028 -14.772 1.00 80.25 406 SER A CA 1
ATOM 3147 C C . SER A 1 406 ? -21.498 20.936 -16.285 1.00 80.25 406 SER A C 1
ATOM 3149 O O . SER A 1 406 ? -22.428 21.481 -16.885 1.00 80.25 406 SER A O 1
ATOM 3151 N N . TRP A 1 407 ? -20.545 20.259 -16.900 1.00 86.69 407 TRP A N 1
ATOM 3152 C CA . TRP A 1 407 ? -20.714 19.700 -18.230 1.00 86.69 407 TRP A CA 1
ATOM 3153 C C . TRP A 1 407 ? -20.346 18.220 -18.190 1.00 86.69 407 TRP A C 1
ATOM 3155 O O . TRP A 1 407 ? -19.653 17.770 -17.270 1.00 86.69 407 TRP A O 1
ATOM 3165 N N . SER A 1 408 ? -20.858 17.472 -19.150 1.00 91.25 408 SER A N 1
ATOM 3166 C CA . SER A 1 408 ? -20.605 16.047 -19.297 1.00 91.25 408 SER A CA 1
ATOM 3167 C C . SER A 1 408 ? -20.160 15.722 -20.707 1.00 91.25 408 SER A C 1
ATOM 3169 O O . SER A 1 408 ? -20.464 16.461 -21.646 1.00 91.25 408 SER A O 1
ATOM 3171 N N . ALA A 1 409 ? -19.418 14.628 -20.814 1.00 93.88 409 ALA A N 1
ATOM 3172 C CA . ALA A 1 409 ? -18.915 14.088 -22.060 1.00 93.88 409 ALA A CA 1
ATOM 3173 C C . ALA A 1 409 ? -19.095 12.573 -22.068 1.00 93.88 409 ALA A C 1
ATOM 3175 O O . ALA A 1 409 ? -18.948 11.940 -21.023 1.00 93.88 409 ALA A O 1
ATOM 3176 N N . GLU A 1 410 ? -19.366 12.011 -23.234 1.00 97.44 410 GLU A N 1
ATOM 3177 C CA . GLU A 1 410 ? -19.551 10.582 -23.449 1.00 97.44 410 GLU A CA 1
ATOM 3178 C C . GLU A 1 410 ? -18.766 10.151 -24.681 1.00 97.44 410 GLU A C 1
ATOM 3180 O O . GLU A 1 410 ? -18.841 10.797 -25.726 1.00 97.44 410 GLU A O 1
ATOM 3185 N N . PHE A 1 411 ? -18.036 9.047 -24.564 1.00 97.94 411 PHE A N 1
ATOM 3186 C CA . PHE A 1 411 ? -17.400 8.360 -25.681 1.00 97.94 411 PHE A CA 1
ATOM 3187 C C . PHE A 1 411 ? -18.026 6.976 -25.836 1.00 97.94 411 PHE A C 1
ATOM 3189 O O . PHE A 1 411 ? -18.136 6.253 -24.848 1.00 97.94 411 PHE A O 1
ATOM 3196 N N . ALA A 1 412 ? -18.364 6.586 -27.066 1.00 97.62 412 ALA A N 1
ATOM 3197 C CA . ALA A 1 412 ? -18.514 5.182 -27.444 1.00 97.62 412 ALA A CA 1
ATOM 3198 C C . ALA A 1 412 ? -17.359 4.799 -28.366 1.00 97.62 412 ALA A C 1
ATOM 3200 O O . ALA A 1 412 ? -17.198 5.381 -29.443 1.00 97.62 412 ALA A O 1
ATOM 3201 N N . ILE A 1 413 ? -16.557 3.837 -27.922 1.00 96.31 413 ILE A N 1
ATOM 3202 C CA . ILE A 1 413 ? -15.343 3.375 -28.587 1.00 96.31 413 ILE A CA 1
ATOM 3203 C C . ILE A 1 413 ? -15.600 1.950 -29.083 1.00 96.31 413 ILE A C 1
ATOM 3205 O O . ILE A 1 413 ? -15.635 1.030 -28.261 1.00 96.31 413 ILE A O 1
ATOM 3209 N N . PRO A 1 414 ? -15.777 1.742 -30.399 1.00 94.44 414 PRO A N 1
ATOM 3210 C CA . PRO A 1 414 ? -16.031 0.411 -30.930 1.00 94.44 414 PRO A CA 1
ATOM 3211 C C . PRO A 1 414 ? -14.819 -0.504 -30.743 1.00 94.44 414 PRO A C 1
ATOM 3213 O O . PRO A 1 414 ? -13.701 -0.113 -31.085 1.00 94.44 414 PRO A O 1
ATOM 3216 N N . TRP A 1 415 ? -15.022 -1.748 -30.299 1.00 88.69 415 TRP A N 1
ATOM 3217 C CA . TRP A 1 415 ? -13.916 -2.709 -30.127 1.00 88.69 415 TRP A CA 1
ATOM 3218 C C . TRP A 1 415 ? -13.128 -2.919 -31.421 1.00 88.69 415 TRP A C 1
ATOM 3220 O O . TRP A 1 415 ? -11.897 -2.926 -31.418 1.00 88.69 415 TRP A O 1
ATOM 3230 N N . LYS A 1 416 ? -13.845 -2.968 -32.553 1.00 87.81 416 LYS A N 1
ATOM 3231 C CA . LYS A 1 416 ? -13.262 -3.109 -33.894 1.00 87.81 416 LYS A CA 1
ATOM 3232 C C . LYS A 1 416 ? -12.264 -1.998 -34.229 1.00 87.81 416 LYS A C 1
ATOM 3234 O O . LYS A 1 416 ? -11.280 -2.260 -34.913 1.00 87.81 416 LYS A O 1
ATOM 3239 N N . ALA A 1 417 ? -12.475 -0.780 -33.723 1.00 88.12 417 ALA A N 1
ATOM 3240 C CA . ALA A 1 417 ? -11.565 0.345 -33.945 1.00 88.12 417 ALA A CA 1
ATOM 3241 C C . ALA A 1 417 ? -10.217 0.173 -33.223 1.00 88.12 417 ALA A C 1
ATOM 3243 O O . ALA A 1 417 ? -9.252 0.862 -33.544 1.00 88.12 417 ALA A O 1
ATOM 3244 N N . LEU A 1 418 ? -10.143 -0.753 -32.264 1.00 81.81 418 LEU A N 1
ATOM 3245 C CA . LEU A 1 418 ? -8.950 -1.062 -31.479 1.00 81.81 418 LEU A CA 1
ATOM 3246 C C . LEU A 1 418 ? -8.178 -2.276 -32.013 1.00 81.81 418 LEU A C 1
ATOM 3248 O O . LEU A 1 418 ? -7.164 -2.650 -31.425 1.00 81.81 418 LEU A O 1
ATOM 3252 N N . GLY A 1 419 ? -8.620 -2.859 -33.134 1.00 70.69 419 GLY A N 1
ATOM 3253 C CA . GLY A 1 419 ? -7.929 -3.956 -33.815 1.00 70.69 419 GLY A CA 1
ATOM 3254 C C . GLY A 1 419 ? -8.338 -5.367 -33.377 1.00 70.69 419 GLY A C 1
ATOM 3255 O O . GLY A 1 419 ? -7.582 -6.300 -33.631 1.00 70.69 419 GLY A O 1
ATOM 3256 N N . GLY A 1 420 ? -9.502 -5.550 -32.738 1.00 68.69 420 GLY A N 1
ATOM 3257 C CA . GLY A 1 420 ? -9.985 -6.875 -32.319 1.00 68.69 420 GLY A CA 1
ATOM 3258 C C . GLY A 1 420 ? -11.471 -6.919 -31.949 1.00 68.69 420 GLY A C 1
ATOM 3259 O O . GLY A 1 420 ? -12.159 -5.896 -31.960 1.00 68.69 420 GLY A O 1
ATOM 3260 N N . ALA A 1 421 ? -11.981 -8.114 -31.637 1.00 75.06 421 ALA A N 1
ATOM 3261 C CA . ALA A 1 421 ? -13.309 -8.282 -31.046 1.00 75.06 421 ALA A CA 1
ATOM 3262 C C . ALA A 1 421 ? -13.250 -8.074 -29.521 1.00 75.06 421 ALA A C 1
ATOM 3264 O O . ALA A 1 421 ? -12.187 -8.216 -28.922 1.00 75.06 421 ALA A O 1
ATOM 3265 N N . PHE A 1 422 ? -14.392 -7.798 -28.875 1.00 78.69 422 PHE A N 1
ATOM 3266 C CA . PHE A 1 422 ? -14.484 -7.698 -27.407 1.00 78.69 422 PHE A CA 1
ATOM 3267 C C . PHE A 1 422 ? -13.811 -8.882 -26.694 1.00 78.69 422 PHE A C 1
ATOM 3269 O O . PHE A 1 422 ? -13.052 -8.686 -25.752 1.00 78.69 422 PHE A O 1
ATOM 3276 N N . ALA A 1 423 ? -14.042 -10.099 -27.198 1.00 77.44 423 ALA A N 1
ATOM 3277 C CA . ALA A 1 423 ? -13.506 -11.338 -26.638 1.00 77.44 423 ALA A CA 1
ATOM 3278 C C . ALA A 1 423 ? -11.969 -11.425 -26.652 1.00 77.44 423 ALA A C 1
ATOM 3280 O O . ALA A 1 423 ? -11.402 -12.228 -25.918 1.00 77.44 423 ALA A O 1
ATOM 3281 N N . ASP A 1 424 ? -11.294 -10.619 -27.477 1.00 78.56 424 ASP A N 1
ATOM 3282 C CA . ASP A 1 424 ? -9.835 -10.619 -27.571 1.00 78.56 424 ASP A CA 1
ATOM 3283 C C . ASP A 1 424 ? -9.171 -9.641 -26.586 1.00 78.56 424 ASP A C 1
ATOM 3285 O O . ASP A 1 424 ? -7.953 -9.703 -26.398 1.00 78.56 424 ASP A O 1
ATOM 3289 N N . VAL A 1 425 ? -9.940 -8.730 -25.977 1.00 77.38 425 VAL A N 1
ATOM 3290 C CA . VAL A 1 425 ? -9.436 -7.699 -25.061 1.00 77.38 425 VAL A CA 1
ATOM 3291 C C . VAL A 1 425 ? -9.490 -8.208 -23.622 1.00 77.38 425 VAL A C 1
ATOM 3293 O O . VAL A 1 425 ? -10.566 -8.446 -23.083 1.00 77.38 425 VAL A O 1
ATOM 3296 N N . GLU A 1 426 ? -8.331 -8.327 -22.975 1.00 76.94 426 GLU A N 1
ATOM 3297 C CA . GLU A 1 426 ? -8.240 -8.803 -21.587 1.00 76.94 426 GLU A CA 1
ATOM 3298 C C . GLU A 1 426 ? -8.446 -7.658 -20.587 1.00 76.94 426 GLU A C 1
ATOM 3300 O O . GLU A 1 426 ? -9.253 -7.759 -19.666 1.00 76.94 426 GLU A O 1
ATOM 3305 N N . PHE A 1 427 ? -7.731 -6.546 -20.776 1.00 82.44 427 PHE A N 1
ATOM 3306 C CA . PHE A 1 427 ? -7.859 -5.337 -19.960 1.00 82.44 427 PHE A CA 1
ATOM 3307 C C . PHE A 1 427 ? -7.269 -4.117 -20.677 1.00 82.44 427 PHE A C 1
ATOM 3309 O O . PHE A 1 427 ? -6.646 -4.220 -21.737 1.00 82.44 427 PHE A O 1
ATOM 3316 N N . PHE A 1 428 ? -7.458 -2.941 -20.080 1.00 82.62 428 PHE A N 1
ATOM 3317 C CA . PHE A 1 428 ? -6.863 -1.693 -20.542 1.00 82.62 428 PHE A CA 1
ATOM 3318 C C . PHE A 1 428 ? -5.933 -1.113 -19.484 1.00 82.62 428 PHE A C 1
ATOM 3320 O O . PHE A 1 428 ? -6.279 -1.066 -18.306 1.00 82.62 428 PHE A O 1
ATOM 3327 N N . GLN A 1 429 ? -4.797 -0.573 -19.919 1.00 85.12 429 GLN A N 1
ATOM 3328 C CA . GLN A 1 429 ? -4.076 0.421 -19.124 1.00 85.12 429 GLN A CA 1
ATOM 3329 C C . GLN A 1 429 ? -4.650 1.790 -19.471 1.00 85.12 429 GLN A C 1
ATOM 3331 O O . GLN A 1 429 ? -4.649 2.160 -20.646 1.00 85.12 429 GLN A O 1
ATOM 3336 N N . ILE A 1 430 ? -5.159 2.527 -18.483 1.00 83.56 430 ILE A N 1
ATOM 3337 C CA . ILE A 1 430 ? -5.873 3.786 -18.719 1.00 83.56 430 ILE A CA 1
ATOM 3338 C C . ILE A 1 430 ? -5.398 4.914 -17.811 1.00 83.56 430 ILE A C 1
ATOM 3340 O O . ILE A 1 430 ? -4.995 4.699 -16.670 1.00 83.56 430 ILE A O 1
ATOM 3344 N N . ASN A 1 431 ? -5.498 6.131 -18.328 1.00 84.75 431 ASN A N 1
ATOM 3345 C CA . ASN A 1 431 ? -5.358 7.377 -17.597 1.00 84.75 431 ASN A CA 1
ATOM 3346 C C . ASN A 1 431 ? -6.475 8.316 -18.064 1.00 84.75 431 ASN A C 1
ATOM 3348 O O . ASN A 1 431 ? -6.726 8.458 -19.264 1.00 84.75 431 ASN A O 1
ATOM 3352 N N . VAL A 1 432 ? -7.172 8.921 -17.107 1.00 86.75 432 VAL A N 1
ATOM 3353 C CA . VAL A 1 432 ? -8.247 9.872 -17.382 1.00 86.75 432 VAL A CA 1
ATOM 3354 C C . VAL A 1 432 ? -7.921 11.217 -16.775 1.00 86.75 432 VAL A C 1
ATOM 3356 O O . VAL A 1 432 ? -7.500 11.316 -15.620 1.00 86.75 432 VAL A O 1
ATOM 3359 N N . ALA A 1 433 ? -8.170 12.267 -17.546 1.00 82.19 433 ALA A N 1
ATOM 3360 C CA . ALA A 1 433 ? -7.962 13.621 -17.091 1.00 82.19 433 ALA A CA 1
ATOM 3361 C C . ALA A 1 433 ? -9.108 14.554 -17.476 1.00 82.19 433 ALA A C 1
ATOM 3363 O O . ALA A 1 433 ? -9.813 14.361 -18.462 1.00 82.19 433 ALA A O 1
ATOM 3364 N N . ALA A 1 434 ? -9.283 15.606 -16.685 1.00 78.81 434 ALA A N 1
ATOM 3365 C CA . ALA A 1 434 ? -10.168 16.717 -16.993 1.00 78.81 434 ALA A CA 1
ATOM 3366 C C . ALA A 1 434 ? -9.424 18.036 -16.812 1.00 78.81 434 ALA A C 1
ATOM 3368 O O . ALA A 1 434 ? -8.572 18.181 -15.941 1.00 78.81 434 ALA A O 1
ATOM 3369 N N . ARG A 1 435 ? -9.779 19.036 -17.605 1.00 70.25 435 ARG A N 1
ATOM 3370 C CA . ARG A 1 435 ? -9.270 20.401 -17.527 1.00 70.25 435 ARG A CA 1
ATOM 3371 C C . ARG A 1 435 ? -10.455 21.344 -17.343 1.00 70.25 435 ARG A C 1
ATOM 3373 O O . ARG A 1 435 ? -11.470 21.207 -18.023 1.00 70.25 435 ARG A O 1
ATOM 3380 N N . ALA A 1 436 ? -10.343 22.287 -16.409 1.00 60.12 436 ALA A N 1
ATOM 3381 C CA . ALA A 1 436 ? -11.370 23.302 -16.154 1.00 60.12 436 ALA A CA 1
ATOM 3382 C C . ALA A 1 436 ? -11.006 24.639 -16.839 1.00 60.12 436 ALA A C 1
ATOM 3384 O O . ALA A 1 436 ? -9.818 24.967 -16.908 1.00 60.12 436 ALA A O 1
ATOM 3385 N N . PRO A 1 437 ? -11.996 25.433 -17.300 1.00 51.75 437 PRO A N 1
ATOM 3386 C CA . PRO A 1 437 ? -11.748 26.728 -17.935 1.00 51.75 437 PRO A CA 1
ATOM 3387 C C . PRO A 1 437 ? -11.251 27.789 -16.931 1.00 51.75 437 PRO A C 1
ATOM 3389 O O . PRO A 1 437 ? -11.346 27.621 -15.714 1.00 51.75 437 PRO A O 1
ATOM 3392 N N . ALA A 1 438 ? -10.668 28.866 -17.463 1.00 42.59 438 ALA A N 1
ATOM 3393 C CA . ALA A 1 438 ? -9.726 29.763 -16.789 1.00 42.59 438 ALA A CA 1
ATOM 3394 C C . ALA A 1 438 ? -10.177 30.399 -15.451 1.00 42.59 438 ALA A C 1
ATOM 3396 O O . ALA A 1 438 ? -11.266 30.951 -15.313 1.00 42.59 438 ALA A O 1
ATOM 3397 N N . GLY A 1 439 ? -9.228 30.373 -14.506 1.00 40.34 439 GLY A N 1
ATOM 3398 C CA . GLY A 1 439 ? -9.178 31.027 -13.196 1.00 40.34 439 GLY A CA 1
ATOM 3399 C C . GLY A 1 439 ? -7.855 30.624 -12.524 1.00 40.34 439 GLY A C 1
ATOM 3400 O O . GLY A 1 439 ? -7.755 29.533 -11.978 1.00 40.34 439 GLY A O 1
ATOM 3401 N N . SER A 1 440 ? -6.810 31.436 -12.727 1.00 34.41 440 SER A N 1
ATOM 3402 C CA . SER A 1 440 ? -5.410 31.351 -12.241 1.00 34.41 440 SER A CA 1
ATOM 3403 C C . SER A 1 440 ? -4.643 30.009 -12.203 1.00 34.41 440 SER A C 1
ATOM 3405 O O . SER A 1 440 ? -3.524 30.010 -11.704 1.00 34.41 440 SER A O 1
ATOM 3407 N N . ASN A 1 441 ? -5.132 28.881 -12.732 1.00 41.19 441 ASN A N 1
ATOM 3408 C CA . ASN A 1 441 ? -4.279 27.697 -12.930 1.00 41.19 441 ASN A CA 1
ATOM 3409 C C . ASN A 1 441 ? -4.787 26.773 -14.050 1.00 41.19 441 ASN A C 1
ATOM 3411 O O . ASN A 1 441 ? -5.810 26.106 -13.913 1.00 41.19 441 ASN A O 1
ATOM 3415 N N . ARG A 1 442 ? -4.045 26.726 -15.164 1.00 44.28 442 ARG A N 1
ATOM 3416 C CA . ARG A 1 442 ? -4.331 25.960 -16.396 1.00 44.28 442 ARG A CA 1
ATOM 3417 C C . ARG A 1 442 ? -4.005 24.455 -16.266 1.00 44.28 442 ARG A C 1
ATOM 3419 O O . ARG A 1 442 ? -3.515 23.863 -17.221 1.00 44.28 442 ARG A O 1
ATOM 3426 N N . ALA A 1 443 ? -4.209 23.850 -15.100 1.00 46.62 443 ALA A N 1
ATOM 3427 C CA . ALA A 1 443 ? -3.767 22.479 -14.844 1.00 46.62 443 ALA A CA 1
ATOM 3428 C C . ALA A 1 443 ? -4.767 21.435 -15.370 1.00 46.62 443 ALA A C 1
ATOM 3430 O O . ALA A 1 443 ? -5.979 21.588 -15.205 1.00 46.62 443 ALA A O 1
ATOM 3431 N N . TRP A 1 444 ? -4.241 20.372 -15.979 1.00 46.47 444 TRP A N 1
ATOM 3432 C CA . TRP A 1 444 ? -4.953 19.109 -16.150 1.00 46.47 444 TRP A CA 1
ATOM 3433 C C . TRP A 1 444 ? -5.066 18.412 -14.789 1.00 46.47 444 TRP A C 1
ATOM 3435 O O . TRP A 1 444 ? -4.124 18.426 -13.996 1.00 46.47 444 TRP A O 1
ATOM 3445 N N . PHE A 1 445 ? -6.224 17.830 -14.507 1.00 55.66 445 PHE A N 1
ATOM 3446 C CA . PHE A 1 445 ? -6.494 17.024 -13.321 1.00 55.66 445 PHE A CA 1
ATOM 3447 C C . PHE A 1 445 ? -6.529 15.584 -13.772 1.00 55.66 445 PHE A C 1
ATOM 3449 O O . PHE A 1 445 ? -7.396 15.240 -14.567 1.00 55.66 445 PHE A O 1
ATOM 3456 N N . CYS A 1 446 ? -5.586 14.775 -13.315 1.00 50.00 446 CYS A N 1
ATOM 3457 C CA . CYS A 1 446 ? -5.464 13.391 -13.733 1.00 50.00 446 CYS A CA 1
ATOM 3458 C C . CYS A 1 446 ? -5.844 12.438 -12.603 1.00 50.00 446 CYS A C 1
ATOM 3460 O O . CYS A 1 446 ? -5.683 12.734 -11.418 1.00 50.00 446 CYS A O 1
ATOM 3462 N N . TYR A 1 447 ? -6.304 11.266 -13.009 1.00 42.19 447 TYR A N 1
ATOM 3463 C CA . TYR A 1 447 ? -6.083 10.035 -12.283 1.00 42.19 447 TYR A CA 1
ATOM 3464 C C . TYR A 1 447 ? -4.997 9.272 -13.045 1.00 42.19 447 TYR A C 1
ATOM 3466 O O . TYR A 1 447 ? -5.246 8.802 -14.154 1.00 42.19 447 TYR A O 1
ATOM 3474 N N . GLY A 1 448 ? -3.787 9.212 -12.491 1.00 36.09 448 GLY A N 1
ATOM 3475 C CA . GLY A 1 448 ? -2.655 8.515 -13.101 1.00 36.09 448 GLY A CA 1
ATOM 3476 C C . GLY A 1 448 ? -1.892 7.686 -12.072 1.00 36.09 448 GLY A C 1
ATOM 3477 O O . GLY A 1 448 ? -1.717 8.141 -10.941 1.00 36.09 448 GLY A O 1
ATOM 3478 N N . PHE A 1 449 ? -1.470 6.491 -12.495 1.00 33.41 449 PHE A N 1
ATOM 3479 C CA . PHE A 1 449 ? -0.461 5.659 -11.829 1.00 33.41 449 PHE A CA 1
ATOM 3480 C C . PHE A 1 449 ? 0.941 6.204 -12.037 1.00 33.41 449 PHE A C 1
ATOM 3482 O O . PHE A 1 449 ? 1.229 6.630 -13.182 1.00 33.41 449 PHE A O 1
#

Nearest PDB structures (foldseek):
  8bl3-assembly1_A  TM=3.563E-01  e=2.231E-02  Escherichia coli
  4l48-assembly2_C  TM=5.402E-01  e=3.654E-01  Clavibacter michiganensis subsp. michiganensis NCPPB 382
  4jjo-assembly1_A  TM=5.511E-01  e=5.928E-01  Clavibacter michiganensis
  3tp4-assembly3_B  TM=4.226E-01  e=4.573E+00  synthetic construct
  2y7q-assembly1_D  TM=2.849E-01  e=4.107E+00  Homo sapiens

Foldseek 3Di:
DAWAEAAEAAQAEFPDPAPWRAAFAQAFPVPDPCCVPPPGHGGIHLHYAQWLAAIQGYAHDDDDDGPDHHHHNPLYHNFQCQQFDCVVVPRRAHDPPGPQAQRGADDPPPDDDADDNHAGRHNYGPPDDDDDDDDFKKWKWAAADLFKIWIAIPDADDAKFWKFKDAPPDTQDIDIAGNVCRGPTDIRGRPPPSPGQKMWIATPQQGIWMDGRPVVRDHGRIDMTGTDHPDPVPPPDPDPDDDPPDRDDRDHGPPPDLDAEEDPDDDDFAQDQDCVRHPDPVDPFKAFQWDDPDDDPPDPDPPDDGPRQKIKGWYDYQWWIKIKIKGWADPPVVPPDPPLDDDPDQLWKKKKWKWFQFQNRTHFIWMKIGGQSQDIFIDPVGGDDPVLRVLQNVQKHKHKDDDPTIIMIMIIGTPVSRPDGPVRTDDMDMKMWTTYGDDPDSDIGIDDD